Protein AF-A0A5E4NTR7-F1 (afdb_monomer_lite)

Organism: NCBI:txid506608

Structure (mmCIF, N/CA/C/O backbone):
data_AF-A0A5E4NTR7-F1
#
_entry.id   AF-A0A5E4NTR7-F1
#
loop_
_atom_site.group_PDB
_atom_site.id
_atom_site.type_symbol
_atom_site.label_atom_id
_atom_site.label_alt_id
_atom_site.label_comp_id
_atom_site.label_asym_id
_atom_site.label_entity_id
_atom_site.label_seq_id
_atom_site.pdbx_PDB_ins_code
_atom_site.Cartn_x
_atom_site.Cartn_y
_atom_site.Cartn_z
_atom_site.occupancy
_atom_site.B_iso_or_equiv
_atom_site.auth_seq_id
_atom_site.auth_comp_id
_atom_site.auth_asym_id
_atom_site.auth_atom_id
_atom_site.pdbx_PDB_model_num
ATOM 1 N N . MET A 1 1 ? -30.231 13.889 4.253 1.00 29.16 1 MET A N 1
ATOM 2 C CA . MET A 1 1 ? -29.172 12.862 4.082 1.00 29.16 1 MET A CA 1
ATOM 3 C C . MET A 1 1 ? -29.687 11.423 4.246 1.00 29.16 1 MET A C 1
ATOM 5 O O . MET A 1 1 ? -29.483 10.638 3.334 1.00 29.16 1 MET A O 1
ATOM 9 N N . ILE A 1 2 ? -30.417 11.079 5.321 1.00 26.67 2 ILE A N 1
ATOM 10 C CA . ILE A 1 2 ? -30.902 9.702 5.610 1.00 26.67 2 ILE A CA 1
ATOM 11 C C . ILE A 1 2 ? -31.859 9.134 4.533 1.00 26.67 2 ILE A C 1
ATOM 13 O O . ILE A 1 2 ? -31.740 7.975 4.154 1.00 26.67 2 ILE A O 1
ATOM 17 N N . SER A 1 3 ? -32.748 9.958 3.964 1.00 23.55 3 SER A N 1
ATOM 18 C CA . SER A 1 3 ? -33.662 9.551 2.873 1.00 23.55 3 SER A CA 1
ATOM 19 C C . SER A 1 3 ? -32.931 9.192 1.560 1.00 23.55 3 SER A C 1
ATOM 21 O O . SER A 1 3 ? -33.341 8.281 0.843 1.00 23.55 3 SER A O 1
ATOM 23 N N . CYS A 1 4 ? -31.779 9.819 1.289 1.00 27.56 4 CYS A N 1
ATOM 24 C CA . CYS A 1 4 ? -30.996 9.581 0.070 1.00 27.56 4 CYS A CA 1
ATOM 25 C C . CYS A 1 4 ? -30.127 8.306 0.159 1.00 27.56 4 CYS A C 1
ATOM 27 O O . CYS A 1 4 ? -29.825 7.687 -0.858 1.00 27.56 4 CYS A O 1
ATOM 29 N N . MET A 1 5 ? -29.770 7.866 1.375 1.00 28.59 5 MET A N 1
ATOM 30 C CA . MET A 1 5 ? -28.997 6.632 1.597 1.00 28.59 5 MET A CA 1
ATOM 31 C C . MET A 1 5 ? -29.809 5.365 1.283 1.00 28.59 5 MET A C 1
ATOM 33 O O . MET A 1 5 ? -29.244 4.382 0.812 1.00 28.59 5 MET A O 1
ATOM 37 N N . ARG A 1 6 ? -31.137 5.398 1.471 1.00 26.73 6 ARG A N 1
ATOM 38 C CA . ARG A 1 6 ? -32.024 4.243 1.239 1.00 26.73 6 ARG A CA 1
ATOM 39 C C . ARG A 1 6 ? -32.128 3.861 -0.244 1.00 26.73 6 ARG A C 1
ATOM 41 O O . ARG A 1 6 ? -32.169 2.679 -0.552 1.00 26.73 6 ARG A O 1
ATOM 48 N N . LYS A 1 7 ? -32.085 4.841 -1.158 1.00 30.53 7 LYS A N 1
ATOM 49 C CA . LYS A 1 7 ? -32.139 4.614 -2.618 1.00 30.53 7 LYS A CA 1
ATOM 50 C C . LYS A 1 7 ? -30.849 4.026 -3.214 1.00 30.53 7 LYS A C 1
ATOM 52 O O . LYS A 1 7 ? -30.896 3.455 -4.293 1.00 30.53 7 LYS A O 1
ATOM 57 N N . LYS A 1 8 ? -29.697 4.128 -2.533 1.00 35.28 8 LYS A N 1
ATOM 58 C CA . LYS A 1 8 ? -28.423 3.531 -2.996 1.00 35.28 8 LYS A CA 1
ATOM 59 C C . LYS A 1 8 ? -28.230 2.067 -2.572 1.00 35.28 8 LYS A C 1
ATOM 61 O O . LYS A 1 8 ? -27.327 1.412 -3.091 1.00 35.28 8 LYS A O 1
ATOM 66 N N . LEU A 1 9 ? -29.076 1.548 -1.676 1.00 32.25 9 LEU A N 1
ATOM 67 C CA . LEU A 1 9 ? -28.987 0.182 -1.147 1.00 32.25 9 LEU A CA 1
ATOM 68 C C . LEU A 1 9 ? -29.193 -0.884 -2.242 1.00 32.25 9 LEU A C 1
ATOM 70 O O . LEU A 1 9 ? -28.489 -1.888 -2.268 1.00 32.25 9 LEU A O 1
ATOM 74 N N . GLU A 1 10 ? -30.098 -0.627 -3.191 1.00 33.44 10 GLU A N 1
ATOM 75 C CA . GLU A 1 10 ? -30.410 -1.546 -4.298 1.00 33.44 10 GLU A CA 1
ATOM 76 C C . GLU A 1 10 ? -29.224 -1.722 -5.262 1.00 33.44 10 GLU A C 1
ATOM 78 O O . GLU A 1 10 ? -28.968 -2.827 -5.730 1.00 33.44 10 GLU A O 1
ATOM 83 N N . SER A 1 11 ? -28.418 -0.672 -5.471 1.00 34.38 11 SER A N 1
ATOM 84 C CA . SER A 1 11 ? -27.217 -0.740 -6.323 1.00 34.38 11 SER A CA 1
ATOM 85 C C . SER A 1 11 ? -26.034 -1.491 -5.692 1.00 34.38 11 SER A C 1
ATOM 87 O O . SER A 1 11 ? -25.190 -2.021 -6.410 1.00 34.38 11 SER A O 1
ATOM 89 N N . LEU A 1 12 ? -25.972 -1.566 -4.356 1.00 31.27 12 LEU A N 1
ATOM 90 C CA . LEU A 1 12 ? -24.925 -2.287 -3.619 1.00 31.27 12 LEU A CA 1
ATOM 91 C C . LEU A 1 12 ? -25.200 -3.797 -3.557 1.00 31.27 12 LEU A C 1
ATOM 93 O O . LEU A 1 12 ? -24.262 -4.590 -3.613 1.00 31.27 12 LEU A O 1
ATOM 97 N N . ASN A 1 13 ? -26.474 -4.202 -3.511 1.00 30.94 13 ASN A N 1
ATOM 98 C CA . ASN A 1 13 ? -26.863 -5.616 -3.521 1.00 30.94 13 ASN A CA 1
ATOM 99 C C . ASN A 1 13 ? -26.469 -6.332 -4.822 1.00 30.94 13 ASN A C 1
ATOM 101 O O . ASN A 1 13 ? -26.091 -7.499 -4.768 1.00 30.94 13 ASN A O 1
ATOM 105 N N . TYR A 1 14 ? -26.470 -5.629 -5.960 1.00 30.41 14 TYR A N 1
ATOM 106 C CA . TYR A 1 14 ? -26.040 -6.184 -7.251 1.00 30.41 14 TYR A CA 1
ATOM 107 C C . TYR A 1 14 ? -24.542 -6.555 -7.264 1.00 30.41 14 TYR A C 1
ATOM 109 O O . TYR A 1 14 ? -24.135 -7.511 -7.918 1.00 30.41 14 TYR A O 1
ATOM 117 N N . TYR A 1 15 ? -23.718 -5.843 -6.485 1.00 29.14 15 TYR A N 1
ATOM 118 C CA . TYR A 1 15 ? -22.275 -6.088 -6.383 1.00 29.14 15 TYR A CA 1
ATOM 119 C C . TYR A 1 15 ? -21.945 -7.344 -5.553 1.00 29.14 15 TYR A C 1
ATOM 121 O O . TYR A 1 15 ? -21.034 -8.094 -5.897 1.00 29.14 15 TYR A O 1
ATOM 129 N N . TYR A 1 16 ? -22.725 -7.624 -4.501 1.00 29.31 16 TYR A N 1
ATOM 130 C CA . TYR A 1 16 ? -22.570 -8.831 -3.675 1.00 29.31 16 TYR A CA 1
ATOM 131 C C . TYR A 1 16 ? -22.912 -10.122 -4.435 1.00 29.31 16 TYR A C 1
ATOM 133 O O . TYR A 1 16 ? -22.328 -11.173 -4.166 1.00 29.31 16 TYR A O 1
ATOM 141 N N . THR A 1 17 ? -23.833 -10.065 -5.403 1.00 29.56 17 THR A N 1
ATOM 142 C CA . THR A 1 17 ? -24.220 -11.237 -6.204 1.00 29.56 17 THR A CA 1
ATOM 143 C C . THR A 1 17 ? -23.092 -11.687 -7.138 1.00 29.56 17 THR A C 1
ATOM 145 O O . THR A 1 17 ? -22.866 -12.885 -7.283 1.00 29.56 17 THR A O 1
ATOM 148 N N . VAL A 1 18 ? -22.307 -10.751 -7.687 1.00 29.75 18 VAL A N 1
ATOM 149 C CA . VAL A 1 18 ? -21.154 -11.054 -8.558 1.00 29.75 18 VAL A CA 1
ATOM 150 C C . VAL A 1 18 ? -20.053 -11.809 -7.798 1.00 29.75 18 VAL A C 1
ATOM 152 O O . VAL A 1 18 ? -19.463 -12.743 -8.337 1.00 29.75 18 VAL A O 1
ATOM 155 N N . GLN A 1 19 ? -19.844 -11.485 -6.518 1.00 30.89 19 GLN A N 1
ATOM 156 C CA . GLN A 1 19 ? -18.824 -12.097 -5.657 1.00 30.89 19 GLN A CA 1
ATOM 157 C C . GLN A 1 19 ? -19.116 -13.572 -5.324 1.00 30.89 19 GLN A C 1
ATOM 159 O O . GLN A 1 19 ? -18.194 -14.365 -5.140 1.00 30.89 19 GLN A O 1
ATOM 164 N N . LYS A 1 20 ? -20.396 -13.969 -5.302 1.00 28.97 20 LYS A N 1
ATOM 165 C CA . LYS A 1 20 ? -20.804 -15.359 -5.048 1.00 28.97 20 LYS A CA 1
ATOM 166 C C . LYS A 1 20 ? -20.466 -16.284 -6.225 1.00 28.97 20 LYS A C 1
ATOM 168 O O . LYS A 1 20 ? -20.097 -17.432 -6.011 1.00 28.97 20 LYS A O 1
ATOM 173 N N . THR A 1 21 ? -20.513 -15.758 -7.447 1.00 29.38 21 THR A N 1
ATOM 174 C CA . THR A 1 21 ? -20.269 -16.511 -8.691 1.00 29.38 21 THR A CA 1
ATOM 175 C C . THR A 1 21 ? -18.786 -16.799 -8.961 1.00 29.38 21 THR A C 1
ATOM 177 O O . THR A 1 21 ? -18.474 -17.741 -9.683 1.00 29.38 21 THR A O 1
ATOM 180 N N . LEU A 1 22 ? -17.854 -16.028 -8.381 1.00 31.14 22 LEU A N 1
ATOM 181 C CA . LEU A 1 22 ? -16.406 -16.239 -8.565 1.00 31.14 22 LEU A CA 1
ATOM 182 C C . LEU A 1 22 ? -15.813 -17.314 -7.635 1.00 31.14 22 LEU A C 1
ATOM 184 O O . LEU A 1 22 ? -14.800 -17.918 -7.980 1.00 31.14 22 LEU A O 1
ATOM 188 N N . ASN A 1 23 ? -16.460 -17.604 -6.502 1.00 32.28 23 ASN A N 1
ATOM 189 C CA . ASN A 1 23 ? -15.937 -18.515 -5.475 1.00 32.28 23 ASN A CA 1
ATOM 190 C C . ASN A 1 23 ? -16.311 -19.998 -5.679 1.00 32.28 23 ASN A C 1
ATOM 192 O O . ASN A 1 23 ? -15.885 -20.847 -4.897 1.00 32.28 23 ASN A O 1
ATOM 196 N N . GLU A 1 24 ? -17.096 -20.350 -6.704 1.00 27.50 24 GLU A N 1
ATOM 197 C CA . GLU A 1 24 ? -17.600 -21.726 -6.876 1.00 27.50 24 GLU A CA 1
ATOM 198 C C . GLU A 1 24 ? -16.663 -22.679 -7.642 1.00 27.50 24 GLU A C 1
ATOM 200 O O . GLU A 1 24 ? -16.900 -23.888 -7.652 1.00 27.50 24 GLU A O 1
ATOM 205 N N . LYS A 1 25 ? -15.532 -22.217 -8.195 1.00 31.86 25 LYS A N 1
ATOM 206 C CA . LYS A 1 25 ? -14.515 -23.129 -8.757 1.00 31.86 25 LYS A CA 1
ATOM 207 C C . LYS A 1 25 ? -13.483 -23.537 -7.704 1.00 31.86 25 LYS A C 1
ATOM 209 O O . LYS A 1 25 ? -12.358 -23.048 -7.680 1.00 31.86 25 LYS A O 1
ATOM 214 N N . LYS A 1 26 ? -13.880 -24.489 -6.853 1.00 37.69 26 LYS A N 1
ATOM 215 C CA . LYS A 1 26 ? -12.980 -25.262 -5.981 1.00 37.69 26 LYS A CA 1
ATOM 216 C C . LYS A 1 26 ? -11.897 -25.959 -6.812 1.00 37.69 26 LYS A C 1
ATOM 218 O O . LYS A 1 26 ? -12.192 -26.893 -7.551 1.00 37.69 26 LYS A O 1
ATOM 223 N N . LEU A 1 27 ? -10.642 -25.576 -6.602 1.00 29.78 27 LEU A N 1
ATOM 224 C CA . LEU A 1 27 ? -9.484 -26.425 -6.865 1.00 29.78 27 LEU A CA 1
ATOM 225 C C . LEU A 1 27 ? -8.931 -26.855 -5.508 1.00 29.78 27 LEU A C 1
ATOM 227 O O . LEU A 1 27 ? -8.266 -26.091 -4.815 1.00 29.78 27 LEU A O 1
ATOM 231 N N . GLN A 1 28 ? -9.268 -28.081 -5.107 1.00 34.88 28 GLN A N 1
ATOM 232 C CA . GLN A 1 28 ? -8.590 -28.756 -4.008 1.00 34.88 28 GLN A CA 1
ATOM 233 C C . GLN A 1 28 ? -7.122 -28.938 -4.397 1.00 34.88 28 GLN A C 1
ATOM 235 O O . GLN A 1 28 ? -6.805 -29.722 -5.290 1.00 34.88 28 GLN A O 1
ATOM 240 N N . LYS A 1 29 ? -6.222 -28.239 -3.708 1.00 33.50 29 LYS A N 1
ATOM 241 C CA . LYS A 1 29 ? -4.828 -28.655 -3.588 1.00 33.50 29 LYS A CA 1
ATOM 242 C C . LYS A 1 29 ? -4.466 -28.746 -2.114 1.00 33.50 29 LYS A C 1
ATOM 244 O O . LYS A 1 29 ? -4.717 -27.833 -1.334 1.00 33.50 29 LYS A O 1
ATOM 249 N N . VAL A 1 30 ? -3.934 -29.910 -1.768 1.00 35.97 30 VAL A N 1
ATOM 250 C CA . VAL A 1 30 ? -3.385 -30.255 -0.460 1.00 35.97 30 VAL A CA 1
ATOM 251 C C . VAL A 1 30 ? -2.049 -29.533 -0.322 1.00 35.97 30 VAL A C 1
ATOM 253 O O . VAL A 1 30 ? -1.204 -29.641 -1.208 1.00 35.97 30 VAL A O 1
ATOM 256 N N . ASP A 1 31 ? -1.882 -28.783 0.762 1.00 39.19 31 ASP A N 1
ATOM 257 C CA . ASP A 1 31 ? -0.703 -27.961 1.020 1.00 39.19 31 ASP A CA 1
ATOM 258 C C . ASP A 1 31 ? -0.020 -28.419 2.318 1.00 39.19 31 ASP A C 1
ATOM 260 O O . ASP A 1 31 ? -0.591 -28.350 3.410 1.00 39.19 31 ASP A O 1
ATOM 264 N N . ASN A 1 32 ? 1.201 -28.935 2.168 1.00 34.00 32 ASN A N 1
ATOM 265 C CA . ASN A 1 32 ? 1.984 -29.607 3.204 1.00 34.00 32 ASN A CA 1
ATOM 266 C C . ASN A 1 32 ? 2.727 -28.647 4.155 1.00 34.00 32 ASN A C 1
ATOM 268 O O . ASN A 1 32 ? 3.406 -29.123 5.065 1.00 34.00 32 ASN A O 1
ATOM 272 N N . ARG A 1 33 ? 2.607 -27.319 4.005 1.00 41.84 33 ARG A N 1
ATOM 273 C CA . ARG A 1 33 ? 3.248 -26.358 4.928 1.00 41.84 33 ARG A CA 1
ATOM 274 C C . ARG A 1 33 ? 2.461 -26.081 6.218 1.00 41.84 33 ARG A C 1
ATOM 276 O O . ARG A 1 33 ? 3.035 -25.564 7.171 1.00 41.84 33 ARG A O 1
ATOM 283 N N . ASN A 1 34 ? 1.190 -26.488 6.305 1.00 47.16 34 ASN A N 1
ATOM 284 C CA . ASN A 1 34 ? 0.251 -25.910 7.278 1.00 47.16 34 ASN A CA 1
ATOM 285 C C . ASN A 1 34 ? 0.034 -26.628 8.620 1.00 47.16 34 ASN A C 1
ATOM 287 O O . ASN A 1 34 ? -0.540 -26.015 9.510 1.00 47.16 34 ASN A O 1
ATOM 291 N N . ASN A 1 35 ? 0.468 -27.875 8.826 1.00 44.41 35 ASN A N 1
ATOM 292 C CA . ASN A 1 35 ? 0.135 -28.574 10.083 1.00 44.41 35 ASN A CA 1
ATOM 293 C C . ASN A 1 35 ? 1.186 -28.443 11.196 1.00 44.41 35 ASN A C 1
ATOM 295 O O . ASN A 1 35 ? 0.827 -28.544 12.365 1.00 44.41 35 ASN A O 1
ATOM 299 N N . LYS A 1 36 ? 2.466 -28.197 10.880 1.00 45.44 36 LYS A N 1
ATOM 300 C CA . LYS A 1 36 ? 3.529 -28.175 11.904 1.00 45.44 36 LYS A CA 1
ATOM 301 C C . LYS A 1 36 ? 3.574 -26.881 12.725 1.00 45.44 36 LYS A C 1
ATOM 303 O O . LYS A 1 36 ? 3.694 -26.969 13.941 1.00 45.44 36 LYS A O 1
ATOM 308 N N . ASN A 1 37 ? 3.441 -25.708 12.099 1.00 52.44 37 ASN A N 1
ATOM 309 C CA . ASN A 1 37 ? 3.510 -24.426 12.820 1.00 52.44 37 ASN A CA 1
ATOM 310 C C . ASN A 1 37 ? 2.264 -24.168 13.678 1.00 52.44 37 ASN A C 1
ATOM 312 O O . ASN A 1 37 ? 2.396 -23.718 14.812 1.00 52.44 37 ASN A O 1
ATOM 316 N N . ILE A 1 38 ? 1.073 -24.527 13.184 1.00 54.19 38 ILE A N 1
ATOM 317 C CA . ILE A 1 38 ? -0.183 -24.395 13.938 1.00 54.19 38 ILE A CA 1
ATOM 318 C C . ILE A 1 38 ? -0.152 -25.294 15.183 1.00 54.19 38 ILE A C 1
ATOM 320 O O . ILE A 1 38 ? -0.346 -24.794 16.285 1.00 54.19 38 ILE A O 1
ATOM 324 N N . GLN A 1 39 ? 0.209 -26.579 15.047 1.00 51.16 39 GLN A N 1
ATOM 325 C CA . GLN A 1 39 ? 0.348 -27.476 16.204 1.00 51.16 39 GLN A CA 1
ATOM 326 C C . GLN A 1 39 ? 1.444 -27.036 17.183 1.00 51.16 39 GLN A C 1
ATOM 328 O O . GLN A 1 39 ? 1.318 -27.268 18.381 1.00 51.16 39 GLN A O 1
ATOM 333 N N . PHE A 1 40 ? 2.531 -26.428 16.706 1.00 52.56 40 PHE A N 1
ATOM 334 C CA . PHE A 1 40 ? 3.592 -25.925 17.579 1.00 52.56 40 PHE A CA 1
ATOM 335 C C . PHE A 1 40 ? 3.120 -24.721 18.413 1.00 52.56 40 PHE A C 1
ATOM 337 O O . PHE A 1 40 ? 3.341 -24.693 19.620 1.00 52.56 40 PHE A O 1
ATOM 344 N N . LEU A 1 41 ? 2.405 -23.776 17.796 1.00 57.41 41 LEU A N 1
ATOM 345 C CA . LEU A 1 41 ? 1.878 -22.576 18.460 1.00 57.41 41 LEU A CA 1
ATOM 346 C C . LEU A 1 41 ? 0.683 -22.881 19.383 1.00 57.41 41 LEU A C 1
ATOM 348 O O . LEU A 1 41 ? 0.558 -22.257 20.433 1.00 57.41 41 LEU A O 1
ATOM 352 N N . GLU A 1 42 ? -0.163 -23.860 19.043 1.00 56.75 42 GLU A N 1
ATOM 353 C CA . GLU A 1 42 ? -1.266 -24.330 19.906 1.00 56.75 42 GLU A CA 1
ATOM 354 C C . GLU A 1 42 ? -0.777 -25.036 21.180 1.00 56.75 42 GLU A C 1
ATOM 356 O O . GLU A 1 42 ? -1.474 -25.043 22.192 1.00 56.75 42 GLU A O 1
ATOM 361 N N . ASN A 1 43 ? 0.430 -25.606 21.152 1.00 52.22 43 ASN A N 1
ATOM 362 C CA . ASN A 1 43 ? 1.032 -26.303 22.291 1.00 52.22 43 ASN A CA 1
ATOM 363 C C . ASN A 1 43 ? 1.834 -25.375 23.229 1.00 52.22 43 ASN A C 1
ATOM 365 O O . ASN A 1 43 ? 2.368 -25.834 24.242 1.00 52.22 43 ASN A O 1
ATOM 369 N N . GLU A 1 44 ? 1.931 -24.078 22.924 1.00 61.41 44 GLU A N 1
ATOM 370 C CA . GLU A 1 44 ? 2.732 -23.110 23.679 1.00 61.41 44 GLU A CA 1
ATOM 371 C C . GLU A 1 44 ? 1.923 -22.420 24.791 1.00 61.41 44 GLU A C 1
ATOM 373 O O . GLU A 1 44 ? 0.870 -21.811 24.581 1.00 61.41 44 GLU A O 1
ATOM 378 N N . LYS A 1 45 ? 2.478 -22.436 26.007 1.00 67.19 45 LYS A N 1
ATOM 379 C CA . LYS A 1 45 ? 1.894 -21.817 27.209 1.00 67.19 45 LYS A CA 1
ATOM 380 C C . LYS A 1 45 ? 1.698 -20.297 27.077 1.00 67.19 45 LYS A C 1
ATOM 382 O O . LYS A 1 45 ? 0.853 -19.722 27.760 1.00 67.19 45 LYS A O 1
ATOM 387 N N . VAL A 1 46 ? 2.447 -19.644 26.187 1.00 71.81 46 VAL A N 1
ATOM 388 C CA . VAL A 1 46 ? 2.473 -18.180 26.063 1.00 71.81 46 VAL A CA 1
ATOM 389 C C . VAL A 1 46 ? 1.131 -17.605 25.603 1.00 71.81 46 VAL A C 1
ATOM 391 O O . VAL A 1 46 ? 0.631 -16.675 26.237 1.00 71.81 46 VAL A O 1
ATOM 394 N N . PHE A 1 47 ? 0.488 -18.162 24.570 1.00 77.88 47 PHE A N 1
ATOM 395 C CA . PHE A 1 47 ? -0.818 -17.648 24.124 1.00 77.88 47 PHE A CA 1
ATOM 396 C C . PHE A 1 47 ? -1.928 -17.938 25.129 1.00 77.88 47 PHE A C 1
ATOM 398 O O . PHE A 1 47 ? -2.797 -17.088 25.338 1.00 77.88 47 PHE A O 1
ATOM 405 N N . LEU A 1 48 ? -1.863 -19.089 25.805 1.00 84.75 48 LEU A N 1
ATOM 406 C CA . LEU A 1 48 ? -2.769 -19.417 26.900 1.00 84.75 48 LEU A CA 1
ATOM 407 C C . LEU A 1 48 ? -2.684 -18.362 28.012 1.00 84.75 48 LEU A C 1
ATOM 409 O O . LEU A 1 48 ? -3.713 -17.811 28.403 1.00 84.75 48 LEU A O 1
ATOM 413 N N . ASP A 1 49 ? -1.476 -18.026 28.469 1.00 83.44 49 ASP A N 1
ATOM 414 C CA . ASP A 1 49 ? -1.258 -17.035 29.526 1.00 83.44 49 ASP A CA 1
ATOM 415 C C . ASP A 1 49 ? -1.727 -15.633 29.096 1.00 83.44 49 ASP A C 1
ATOM 417 O O . ASP A 1 49 ? -2.393 -14.932 29.867 1.00 83.44 49 ASP A O 1
ATOM 421 N N . VAL A 1 50 ? -1.437 -15.218 27.857 1.00 86.06 50 VAL A N 1
ATOM 422 C CA . VAL A 1 50 ? -1.892 -13.930 27.299 1.00 86.06 50 VAL A CA 1
ATOM 423 C C . VAL A 1 50 ? -3.423 -13.865 27.251 1.00 86.06 50 VAL A C 1
ATOM 425 O O . VAL A 1 50 ? -4.023 -12.907 27.753 1.00 86.06 50 VAL A O 1
ATOM 428 N N . ASN A 1 51 ? -4.068 -14.899 26.709 1.00 88.88 51 ASN A N 1
ATOM 429 C CA . ASN A 1 51 ? -5.520 -14.962 26.555 1.00 88.88 51 ASN A CA 1
ATOM 430 C C . ASN A 1 51 ? -6.240 -15.080 27.907 1.00 88.88 51 ASN A C 1
ATOM 432 O O . ASN A 1 51 ? -7.248 -14.401 28.122 1.00 88.88 51 ASN A O 1
ATOM 436 N N . MET A 1 52 ? -5.718 -15.880 28.845 1.00 87.38 52 MET A N 1
ATOM 437 C CA . MET A 1 52 ? -6.269 -16.027 30.200 1.00 87.38 52 MET A CA 1
ATOM 438 C C . MET A 1 52 ? -6.225 -14.710 30.964 1.00 87.38 52 MET A C 1
ATOM 440 O O . MET A 1 52 ? -7.259 -14.234 31.440 1.00 87.38 52 MET A O 1
ATOM 444 N N . ASN A 1 53 ? -5.048 -14.080 31.024 1.00 87.50 53 ASN A N 1
ATOM 445 C CA . ASN A 1 53 ? -4.872 -12.813 31.727 1.00 87.50 53 ASN A CA 1
ATOM 446 C C . ASN A 1 53 ? -5.791 -11.725 31.166 1.00 87.50 53 ASN A C 1
ATOM 448 O O . ASN A 1 53 ? -6.374 -10.942 31.923 1.00 87.50 53 ASN A O 1
ATOM 452 N N . TYR A 1 54 ? -5.942 -11.674 29.842 1.00 91.88 54 TYR A N 1
ATOM 453 C CA . TYR A 1 54 ? -6.826 -10.716 29.201 1.00 91.88 54 TYR A CA 1
ATOM 454 C C . TYR A 1 54 ? -8.302 -11.002 29.498 1.00 91.88 54 TYR A C 1
ATOM 456 O O . TYR A 1 54 ? -9.001 -10.117 30.004 1.00 91.88 54 TYR A O 1
ATOM 464 N N . ARG A 1 55 ? -8.771 -12.240 29.280 1.00 90.19 55 ARG A N 1
ATOM 465 C CA . ARG A 1 55 ? -10.158 -12.651 29.555 1.00 90.19 55 ARG A CA 1
ATOM 466 C C . ARG A 1 55 ? -10.555 -12.356 30.999 1.00 90.19 55 ARG A C 1
ATOM 468 O O . ARG A 1 55 ? -11.628 -11.803 31.238 1.00 90.19 55 ARG A O 1
ATOM 475 N N . ASP A 1 56 ? -9.697 -12.677 31.960 1.00 88.19 56 ASP A N 1
ATOM 476 C CA . ASP A 1 56 ? -9.995 -12.500 33.381 1.00 88.19 56 ASP A CA 1
ATOM 477 C C . ASP A 1 56 ? -10.109 -11.021 33.766 1.00 88.19 56 ASP A C 1
ATOM 479 O O . ASP A 1 56 ? -11.016 -10.637 34.513 1.00 88.19 56 ASP A O 1
ATOM 483 N N . ARG A 1 57 ? -9.246 -10.159 33.209 1.00 89.56 57 ARG A N 1
ATOM 484 C CA . ARG A 1 57 ? -9.372 -8.698 33.360 1.00 89.56 57 ARG A CA 1
ATOM 485 C C . ARG A 1 57 ? -10.682 -8.198 32.761 1.00 89.56 57 ARG A C 1
ATOM 487 O O . ARG A 1 57 ? -11.368 -7.390 33.391 1.00 89.56 57 ARG A O 1
ATOM 494 N N . LEU A 1 58 ? -11.058 -8.698 31.583 1.00 89.56 58 LEU A N 1
ATOM 495 C CA . LEU A 1 58 ? -12.296 -8.304 30.922 1.00 89.56 58 LEU A CA 1
ATOM 496 C C . LEU A 1 58 ? -13.547 -8.728 31.702 1.00 89.56 58 LEU A C 1
ATOM 498 O O . LEU A 1 58 ? -14.447 -7.906 31.872 1.00 89.56 58 LEU A O 1
ATOM 502 N N . LYS A 1 59 ? -13.594 -9.957 32.229 1.00 88.12 59 LYS A N 1
ATOM 503 C CA . LYS A 1 59 ? -14.704 -10.428 33.075 1.00 88.12 59 LYS A CA 1
ATOM 504 C C . LYS A 1 59 ? -14.841 -9.577 34.337 1.00 88.12 59 LYS A C 1
ATOM 506 O O . LYS A 1 59 ? -15.938 -9.143 34.674 1.00 88.12 59 LYS A O 1
ATOM 511 N N . LYS A 1 60 ? -13.720 -9.277 35.004 1.00 87.06 60 LYS A N 1
ATOM 512 C CA . LYS A 1 60 ? -13.712 -8.512 36.262 1.00 87.06 60 LYS A CA 1
ATOM 513 C C . LYS A 1 60 ? -14.076 -7.038 36.077 1.00 87.06 60 LYS A C 1
ATOM 515 O O . LYS A 1 60 ? -14.790 -6.482 36.905 1.00 87.06 60 LYS A O 1
ATOM 520 N N . LYS A 1 61 ? -13.564 -6.385 35.027 1.00 87.38 61 LYS A N 1
ATOM 521 C CA . LYS A 1 61 ? -13.602 -4.915 34.909 1.00 87.38 61 LYS A CA 1
ATOM 522 C C . LYS A 1 61 ? -14.380 -4.377 33.710 1.00 87.38 61 LYS A C 1
ATOM 524 O O . LYS A 1 61 ? -14.788 -3.216 33.741 1.00 87.38 61 LYS A O 1
ATOM 529 N N . CYS A 1 62 ? -14.596 -5.191 32.679 1.00 88.69 62 CYS A N 1
ATOM 530 C CA . CYS A 1 62 ? -15.107 -4.743 31.379 1.00 88.69 62 CYS A CA 1
ATOM 531 C C . CYS A 1 62 ? -16.370 -5.465 30.907 1.00 88.69 62 CYS A C 1
ATOM 533 O O . CYS A 1 62 ? -16.796 -5.244 29.776 1.00 88.69 62 CYS A O 1
ATOM 535 N N . GLY A 1 63 ? -16.976 -6.278 31.779 1.00 82.00 63 GLY A N 1
ATOM 536 C CA . GLY A 1 63 ? -18.298 -6.865 31.570 1.00 82.00 63 GLY A CA 1
ATOM 537 C C . GLY A 1 63 ? -18.368 -7.917 30.473 1.00 82.00 63 GLY A C 1
ATOM 538 O O . GLY A 1 63 ? -19.448 -8.108 29.928 1.00 82.00 63 GLY A O 1
ATOM 539 N N . LEU A 1 64 ? -17.248 -8.574 30.151 1.00 84.31 64 LEU A N 1
ATOM 540 C CA . LEU A 1 64 ? -17.241 -9.671 29.186 1.00 84.31 64 LEU A CA 1
ATOM 541 C C . LEU A 1 64 ? -18.174 -10.789 29.662 1.00 84.31 64 LEU A C 1
ATOM 543 O O . LEU A 1 64 ? -17.973 -11.361 30.737 1.00 84.31 64 LEU A O 1
ATOM 547 N N . SER A 1 65 ? -19.180 -11.093 28.850 1.00 77.06 65 SER A N 1
ATOM 548 C CA . SER A 1 65 ? -20.114 -12.185 29.092 1.00 77.06 65 SER A CA 1
ATOM 549 C C . SER A 1 65 ? -19.536 -13.520 28.618 1.00 77.06 65 SER A C 1
ATOM 551 O O . SER A 1 65 ? -18.687 -13.578 27.729 1.00 77.06 65 SER A O 1
ATOM 553 N N . ASN A 1 66 ? -20.020 -14.623 29.191 1.00 67.69 66 ASN A N 1
ATOM 554 C CA . ASN A 1 66 ? -19.566 -15.963 28.803 1.00 67.69 66 ASN A CA 1
ATOM 555 C C . ASN A 1 66 ? -19.965 -16.351 27.363 1.00 67.69 66 ASN A C 1
ATOM 557 O O . ASN A 1 66 ? -19.419 -17.309 26.842 1.00 67.69 66 ASN A O 1
ATOM 561 N N . TYR A 1 67 ? -20.883 -15.622 26.716 1.00 68.50 67 TYR A N 1
ATOM 562 C CA . TYR A 1 67 ? -21.359 -15.921 25.356 1.00 68.50 67 TYR A CA 1
ATOM 563 C C . TYR A 1 67 ? -20.567 -15.204 24.252 1.00 68.50 67 TYR A C 1
ATOM 565 O O . TYR A 1 67 ? -20.788 -15.460 23.069 1.00 68.50 67 TYR A O 1
ATOM 573 N N . GLU A 1 68 ? -19.682 -14.271 24.617 1.00 72.94 68 GLU A N 1
ATOM 574 C CA . GLU A 1 68 ? -18.929 -13.449 23.660 1.00 72.94 68 GLU A CA 1
ATOM 575 C C . GLU A 1 68 ? -17.641 -14.115 23.157 1.00 72.94 68 GLU A C 1
ATOM 577 O O . GLU A 1 68 ? -17.104 -13.679 22.143 1.00 72.94 68 GLU A O 1
ATOM 582 N N . ILE A 1 69 ? -17.175 -15.179 23.819 1.00 78.25 69 ILE A N 1
ATOM 583 C CA . ILE A 1 69 ? -16.060 -16.028 23.374 1.00 78.25 69 ILE A CA 1
ATOM 584 C C . ILE A 1 69 ? -16.615 -17.437 23.195 1.00 78.25 69 ILE A C 1
ATOM 586 O O . ILE A 1 69 ? -17.224 -17.966 24.122 1.00 78.25 69 ILE A O 1
ATOM 590 N N . ARG A 1 70 ? -16.447 -18.036 22.011 1.00 69.56 70 ARG A N 1
ATOM 591 C CA . ARG A 1 70 ? -17.106 -19.311 21.677 1.00 69.56 70 ARG A CA 1
ATOM 592 C C . ARG A 1 70 ? -16.344 -20.542 22.149 1.00 69.56 70 ARG A C 1
ATOM 594 O O . ARG A 1 70 ? -16.948 -21.604 22.256 1.00 69.56 70 ARG A O 1
ATOM 601 N N . THR A 1 71 ? -15.043 -20.417 22.396 1.00 72.12 71 THR A N 1
ATOM 602 C CA . THR A 1 71 ? -14.193 -21.517 22.863 1.00 72.12 71 THR A CA 1
ATOM 603 C C . THR A 1 71 ? -13.802 -21.336 24.327 1.00 72.12 71 THR A C 1
ATOM 605 O O . THR A 1 71 ? -13.334 -20.273 24.741 1.00 72.12 71 THR A O 1
ATOM 608 N N . ASP A 1 72 ? -13.971 -22.401 25.110 1.00 72.88 72 ASP A N 1
ATOM 609 C CA . ASP A 1 72 ? -13.521 -22.455 26.504 1.00 72.88 72 ASP A CA 1
ATOM 610 C C . ASP A 1 72 ? -12.010 -22.697 26.615 1.00 72.88 72 ASP A C 1
ATOM 612 O O . ASP A 1 72 ? -11.382 -22.289 27.599 1.00 72.88 72 ASP A O 1
ATOM 616 N N . ASP A 1 73 ? -11.422 -23.317 25.589 1.00 79.94 73 ASP A N 1
ATOM 617 C CA . ASP A 1 73 ? -9.991 -23.573 25.504 1.00 79.94 73 ASP A CA 1
ATOM 618 C C . ASP A 1 73 ? -9.267 -22.354 24.927 1.00 79.94 73 ASP A C 1
ATOM 620 O O . ASP A 1 73 ? -9.336 -22.073 23.728 1.00 79.94 73 ASP A O 1
ATOM 624 N N . LEU A 1 74 ? -8.590 -21.623 25.814 1.00 82.81 74 LEU A N 1
ATOM 625 C CA . LEU A 1 74 ? -7.875 -20.385 25.511 1.00 82.81 74 LEU A CA 1
ATOM 626 C C . LEU A 1 74 ? -6.486 -20.586 24.896 1.00 82.81 74 LEU A C 1
ATOM 628 O O . LEU A 1 74 ? -5.865 -19.596 24.503 1.00 82.81 74 LEU A O 1
ATOM 632 N N . SER A 1 75 ? -5.999 -21.826 24.823 1.00 76.38 75 SER A N 1
ATOM 633 C CA . SER A 1 75 ? -4.742 -22.146 24.134 1.00 76.38 75 SER A CA 1
ATOM 634 C C . SER A 1 75 ? -4.901 -22.151 22.609 1.00 76.38 75 SER A C 1
ATOM 636 O O . SER A 1 75 ? -3.929 -21.988 21.878 1.00 76.38 75 SER A O 1
ATOM 638 N N . LYS A 1 76 ? -6.141 -22.280 22.120 1.00 77.88 76 LYS A N 1
ATOM 639 C CA . LYS A 1 76 ? -6.445 -22.418 20.694 1.00 77.88 76 LYS A CA 1
ATOM 640 C C . LYS A 1 76 ? -6.432 -21.093 19.942 1.00 77.88 76 LYS A C 1
ATOM 642 O O . LYS A 1 76 ? -6.862 -20.056 20.454 1.00 77.88 76 LYS A O 1
ATOM 647 N N . PHE A 1 77 ? -6.086 -21.167 18.657 1.00 78.81 77 PHE A N 1
ATOM 648 C CA . PHE A 1 77 ? -6.187 -20.044 17.719 1.00 78.81 77 PHE A CA 1
ATOM 649 C C . PHE A 1 77 ? -7.596 -19.449 17.636 1.00 78.81 77 PHE A C 1
ATOM 651 O O . PHE A 1 77 ? -7.732 -18.229 17.563 1.00 78.81 77 PHE A O 1
ATOM 658 N N . ASP A 1 78 ? -8.640 -20.281 17.708 1.00 79.94 78 ASP A N 1
ATOM 659 C CA . ASP A 1 78 ? -10.034 -19.817 17.732 1.00 79.94 78 ASP A CA 1
ATOM 660 C C . ASP A 1 78 ? -10.283 -18.816 18.875 1.00 79.94 78 ASP A C 1
ATOM 662 O O . ASP A 1 78 ? -10.962 -17.807 18.686 1.00 79.94 78 ASP A O 1
ATOM 666 N N . ALA A 1 79 ? -9.692 -19.055 20.052 1.00 84.12 79 ALA A N 1
ATOM 667 C CA . ALA A 1 79 ? -9.855 -18.189 21.219 1.00 84.12 79 ALA A CA 1
ATOM 668 C C . ALA A 1 79 ? -9.171 -16.845 21.011 1.00 84.12 79 ALA A C 1
ATOM 670 O O . ALA A 1 79 ? -9.729 -15.795 21.328 1.00 84.12 79 ALA A O 1
ATOM 671 N N . MET A 1 80 ? -7.957 -16.894 20.465 1.00 86.38 80 MET A N 1
ATOM 672 C CA . MET A 1 80 ? -7.172 -15.718 20.125 1.00 86.38 80 MET A CA 1
ATOM 673 C C . MET A 1 80 ? -7.900 -14.863 19.084 1.00 86.38 80 MET A C 1
ATOM 675 O O . MET A 1 80 ? -7.989 -13.646 19.241 1.00 86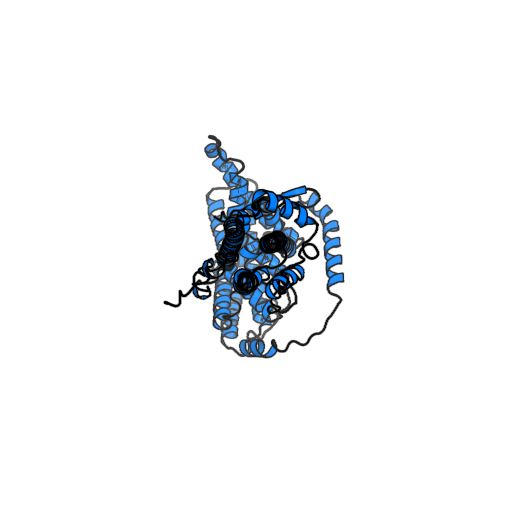.38 80 MET A O 1
ATOM 679 N N . HIS A 1 81 ? -8.464 -15.491 18.050 1.00 86.00 81 HIS A N 1
ATOM 680 C CA . HIS A 1 81 ? -9.255 -14.804 17.039 1.00 86.00 81 HIS A CA 1
ATOM 681 C C . HIS A 1 81 ? -10.505 -14.163 17.645 1.00 86.00 81 HIS A C 1
ATOM 683 O O . HIS A 1 81 ? -10.709 -12.965 17.468 1.00 86.00 81 HIS A O 1
ATOM 689 N N . ASP A 1 82 ? -11.313 -14.908 18.405 1.00 87.00 82 ASP A N 1
ATOM 690 C CA . ASP A 1 82 ? -12.523 -14.380 19.049 1.00 87.00 82 ASP A CA 1
ATOM 691 C C . ASP A 1 82 ? -12.214 -13.190 19.970 1.00 87.00 82 ASP A C 1
ATOM 693 O O . ASP A 1 82 ? -12.889 -12.156 19.908 1.00 87.00 82 ASP A O 1
ATOM 697 N N . LEU A 1 83 ? -11.161 -13.303 20.787 1.00 90.19 83 LEU A N 1
ATOM 698 C CA . LEU A 1 83 ? -10.686 -12.219 21.645 1.00 90.19 83 LEU A CA 1
ATOM 699 C C . LEU A 1 83 ? -10.261 -11.007 20.821 1.00 90.19 83 LEU A C 1
ATOM 701 O O . LEU A 1 83 ? -10.691 -9.897 21.126 1.00 90.19 83 LEU A O 1
ATOM 705 N N . PHE A 1 84 ? -9.486 -11.207 19.756 1.00 91.06 84 PHE A N 1
ATOM 706 C CA . PHE A 1 84 ? -9.077 -10.141 18.849 1.00 91.06 84 PHE A CA 1
ATOM 707 C C . PHE A 1 84 ? -10.280 -9.446 18.193 1.00 91.06 84 PHE A C 1
ATOM 709 O O . PHE A 1 84 ? -10.394 -8.220 18.269 1.00 91.06 84 PHE A O 1
ATOM 716 N N . VAL A 1 85 ? -11.228 -10.199 17.625 1.00 89.25 85 VAL A N 1
ATOM 717 C CA . VAL A 1 85 ? -12.462 -9.657 17.026 1.00 89.25 85 VAL A CA 1
ATOM 718 C C . VAL A 1 85 ? -13.248 -8.846 18.052 1.00 89.25 85 VAL A C 1
ATOM 720 O O . VAL A 1 85 ? -13.707 -7.735 17.762 1.00 89.25 85 VAL A O 1
ATOM 723 N N . TYR A 1 86 ? -13.397 -9.377 19.267 1.00 90.00 86 TYR A N 1
ATOM 724 C CA . TYR A 1 86 ? -14.037 -8.673 20.370 1.00 90.00 86 TYR A CA 1
ATOM 725 C C . TYR A 1 86 ? -13.311 -7.353 20.662 1.00 90.00 86 TYR A C 1
ATOM 727 O O . TYR A 1 86 ? -13.944 -6.294 20.653 1.00 90.00 86 TYR A O 1
ATOM 735 N N . THR A 1 87 ? -11.987 -7.376 20.835 1.00 92.50 87 THR A N 1
ATOM 736 C CA . THR A 1 87 ? -11.166 -6.185 21.091 1.00 92.50 87 THR A CA 1
ATOM 737 C C . THR A 1 87 ? -11.364 -5.112 20.021 1.00 92.50 87 THR A C 1
ATOM 739 O O . THR A 1 87 ? -11.652 -3.959 20.359 1.00 92.50 87 THR A O 1
ATOM 742 N N . ILE A 1 88 ? -11.270 -5.476 18.737 1.00 92.38 88 ILE A N 1
ATOM 743 C CA . ILE A 1 88 ? -11.432 -4.545 17.611 1.00 92.38 88 ILE A CA 1
ATOM 744 C C . ILE A 1 88 ? -12.832 -3.927 17.604 1.00 92.38 88 ILE A C 1
ATOM 746 O O . ILE A 1 88 ? -12.972 -2.706 17.499 1.00 92.38 88 ILE A O 1
ATOM 750 N N . ASN A 1 89 ? -13.873 -4.736 17.808 1.00 89.81 89 ASN A N 1
ATOM 751 C CA . ASN A 1 89 ? -15.250 -4.251 17.866 1.00 89.81 89 ASN A CA 1
ATOM 752 C C . ASN A 1 89 ? -15.484 -3.285 19.035 1.00 89.81 89 ASN A C 1
ATOM 754 O O . ASN A 1 89 ? -16.180 -2.276 18.881 1.00 89.81 89 ASN A O 1
ATOM 758 N N . ARG A 1 90 ? -14.916 -3.564 20.214 1.00 90.88 90 ARG A N 1
ATOM 759 C CA . ARG A 1 90 ? -15.040 -2.686 21.388 1.00 90.88 90 ARG A CA 1
ATOM 760 C C . ARG A 1 90 ? -14.298 -1.371 21.191 1.00 90.88 90 ARG A C 1
ATOM 762 O O . ARG A 1 90 ? -14.849 -0.320 21.521 1.00 90.88 90 ARG A O 1
ATOM 769 N N . LEU A 1 91 ? -13.109 -1.409 20.593 1.00 91.56 91 LEU A N 1
ATOM 770 C CA . LEU A 1 91 ? -12.369 -0.211 20.202 1.00 91.56 91 LEU A CA 1
ATOM 771 C C . LEU A 1 91 ? -13.156 0.616 19.177 1.00 91.56 91 LEU A C 1
ATOM 773 O O . LEU A 1 91 ? -13.379 1.803 19.401 1.00 91.56 91 LEU A O 1
ATOM 777 N N . GLN A 1 92 ? -13.690 -0.003 18.119 1.00 90.81 92 GLN A N 1
ATOM 778 C CA . GLN A 1 92 ? -14.514 0.693 17.124 1.00 90.81 92 GLN A CA 1
ATOM 779 C C . GLN A 1 92 ? -15.726 1.376 17.772 1.00 90.81 92 GLN A C 1
ATOM 781 O O . GLN A 1 92 ? -16.052 2.517 17.437 1.00 90.81 92 GLN A O 1
ATOM 786 N N . GLN A 1 93 ? -16.399 0.696 18.705 1.00 90.19 93 GLN A N 1
ATOM 787 C CA . GLN A 1 93 ? -17.534 1.253 19.444 1.00 90.19 93 GLN A CA 1
ATOM 788 C C . GLN A 1 93 ? -17.118 2.420 20.343 1.00 90.19 93 GLN A C 1
ATOM 790 O O . GLN A 1 93 ? -17.820 3.428 20.376 1.00 90.19 93 GLN A O 1
ATOM 795 N N . PHE A 1 94 ? -15.985 2.315 21.039 1.00 90.31 94 PHE A N 1
ATOM 796 C CA . PHE A 1 94 ? -15.432 3.404 21.844 1.00 90.31 94 PHE A CA 1
ATOM 797 C C . PHE A 1 94 ? -15.144 4.647 20.995 1.00 90.31 94 PHE A C 1
ATOM 799 O O . PHE A 1 94 ? -15.596 5.748 21.324 1.00 90.31 94 PHE A O 1
ATOM 806 N N . PHE A 1 95 ? -14.452 4.469 19.870 1.00 88.38 95 PHE A N 1
ATOM 807 C CA . PHE A 1 95 ? -14.132 5.558 18.953 1.00 88.38 95 PHE A CA 1
ATOM 808 C C . PHE A 1 95 ? -15.392 6.173 18.348 1.00 88.38 95 PHE A C 1
ATOM 810 O O . PHE A 1 95 ? -15.551 7.390 18.374 1.00 88.38 95 PHE A O 1
ATOM 817 N N . SER A 1 96 ? -16.347 5.340 17.921 1.00 89.12 96 SER A N 1
ATOM 818 C CA . SER A 1 96 ? -17.645 5.799 17.413 1.00 89.12 96 SER A CA 1
ATOM 819 C C . SER A 1 96 ? -18.416 6.596 18.455 1.00 89.12 96 SER A C 1
ATOM 821 O O . SER A 1 96 ? -18.911 7.677 18.155 1.00 89.12 96 SER A O 1
ATOM 823 N N . ASN A 1 97 ? -18.501 6.099 19.691 1.00 88.50 97 ASN A N 1
ATOM 824 C CA . ASN A 1 97 ? -19.139 6.827 20.779 1.00 88.50 97 ASN A CA 1
ATOM 825 C C . ASN A 1 97 ? -18.479 8.183 20.972 1.00 88.50 97 ASN A C 1
ATOM 827 O O . ASN A 1 97 ? -19.186 9.175 21.087 1.00 88.50 97 ASN A O 1
ATOM 831 N N . THR A 1 98 ? -17.151 8.238 20.974 1.00 85.38 98 THR A N 1
ATOM 832 C CA . THR A 1 98 ? -16.460 9.490 21.263 1.00 85.38 98 THR A CA 1
ATOM 833 C C . THR A 1 98 ? -16.625 10.506 20.134 1.00 85.38 98 THR A C 1
ATOM 835 O O . THR A 1 98 ? -17.042 11.629 20.406 1.00 85.38 98 THR A O 1
ATOM 838 N N . ILE A 1 99 ? -16.445 10.086 18.876 1.00 85.31 99 ILE A N 1
ATOM 839 C CA . ILE A 1 99 ? -16.652 10.919 17.678 1.00 85.31 99 ILE A CA 1
ATOM 840 C C . ILE A 1 99 ? -18.110 11.403 17.564 1.00 85.31 99 ILE A C 1
ATOM 842 O O . ILE A 1 99 ? -18.367 12.486 17.051 1.00 85.31 99 ILE A O 1
ATOM 846 N N . LEU A 1 100 ? -19.091 10.630 18.040 1.00 84.12 100 LEU A N 1
ATOM 847 C CA . LEU A 1 100 ? -20.508 11.000 17.941 1.00 84.12 100 LEU A CA 1
ATOM 848 C C . LEU A 1 100 ? -21.057 11.724 19.186 1.00 84.12 100 LEU A C 1
ATOM 850 O O . LEU A 1 100 ? -22.092 12.381 19.089 1.00 84.12 100 LEU A O 1
ATOM 854 N N . SER A 1 101 ? -20.407 11.606 20.350 1.00 76.25 101 SER A N 1
ATOM 855 C CA . SER A 1 101 ? -20.948 12.046 21.653 1.00 76.25 101 SER A CA 1
ATOM 856 C C . SER A 1 101 ? -20.986 13.556 21.899 1.00 76.25 101 SER A C 1
ATOM 858 O O . SER A 1 101 ? -21.681 13.998 22.811 1.00 76.25 101 SER A O 1
ATOM 860 N N . THR A 1 102 ? -20.306 14.366 21.096 1.00 62.47 102 THR A N 1
ATOM 861 C CA . THR A 1 102 ? -20.143 15.820 21.307 1.00 62.47 102 THR A CA 1
ATOM 862 C C . THR A 1 102 ? -21.346 16.676 20.887 1.00 62.47 102 THR A C 1
ATOM 864 O O . THR A 1 102 ? -21.217 17.882 20.710 1.00 62.47 102 THR A O 1
ATOM 867 N N . GLN A 1 103 ? -22.556 16.117 20.782 1.00 53.41 103 GLN A N 1
ATOM 868 C CA . GLN A 1 103 ? -23.756 16.903 20.467 1.00 53.41 103 GLN A CA 1
ATOM 869 C C . GLN A 1 103 ? -24.698 17.066 21.665 1.00 53.41 103 GLN A C 1
ATOM 871 O O . GLN A 1 103 ? -25.617 16.274 21.872 1.00 53.41 103 GLN A O 1
ATOM 876 N N . LYS A 1 104 ? -24.585 18.203 22.367 1.00 53.16 104 LYS A N 1
ATOM 877 C CA . LYS A 1 104 ? -25.810 18.953 22.684 1.00 53.16 104 LYS A CA 1
ATOM 878 C C . LYS A 1 104 ? -26.193 19.694 21.405 1.00 53.16 104 LYS A C 1
ATOM 880 O O . LYS A 1 104 ? -25.337 20.306 20.780 1.00 53.16 104 LYS A O 1
ATOM 885 N N . LYS A 1 105 ? -27.469 19.639 21.012 1.00 48.78 105 LYS A N 1
ATOM 886 C CA . LYS A 1 105 ? -28.004 20.151 19.729 1.00 48.78 105 LYS A CA 1
ATOM 887 C C . LYS A 1 105 ? -27.576 21.586 19.339 1.00 48.78 105 LYS A C 1
ATOM 889 O O . LYS A 1 105 ? -27.694 21.908 18.167 1.00 48.78 105 LYS A O 1
ATOM 894 N N . ASN A 1 106 ? -27.063 22.396 20.278 1.00 49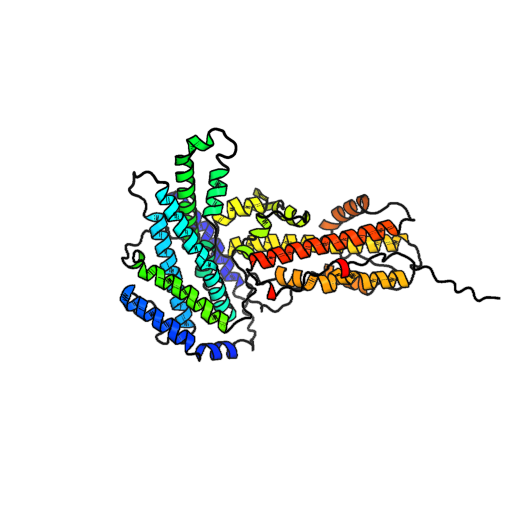.88 106 ASN A N 1
ATOM 895 C CA . ASN A 1 106 ? -26.736 23.817 20.109 1.00 49.88 106 ASN A CA 1
ATOM 896 C C . ASN A 1 106 ? -25.352 24.245 20.671 1.00 49.88 106 ASN A C 1
ATOM 898 O O . ASN A 1 106 ? -25.110 25.442 20.808 1.00 49.88 106 ASN A O 1
ATOM 902 N N . SER A 1 107 ? -24.454 23.331 21.066 1.00 57.75 107 SER A N 1
ATOM 903 C CA . SER A 1 107 ? -23.126 23.730 21.578 1.00 57.75 107 SER A CA 1
ATOM 904 C C . SER A 1 107 ? -22.135 23.975 20.437 1.00 57.75 107 SER A C 1
ATOM 906 O O . SER A 1 107 ? -21.982 23.112 19.573 1.00 57.75 107 SER A O 1
ATOM 908 N N . ARG A 1 108 ? -21.447 25.128 20.446 1.00 64.38 108 ARG A N 1
ATOM 909 C CA 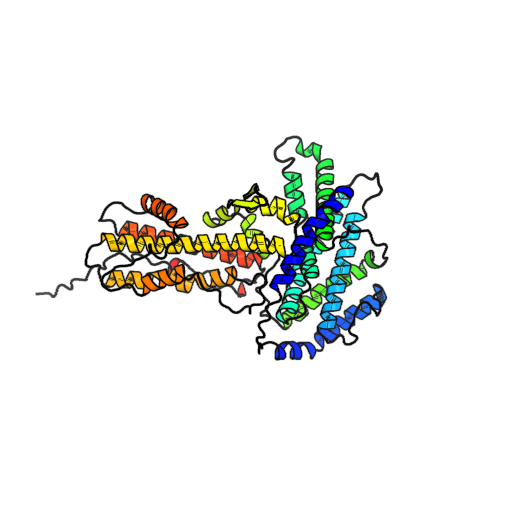. ARG A 1 108 ? -20.330 25.406 19.525 1.00 64.38 108 ARG A CA 1
ATOM 910 C C . ARG A 1 108 ? -19.186 24.418 19.779 1.00 64.38 108 ARG A C 1
ATOM 912 O O . ARG A 1 108 ? -18.867 24.154 20.937 1.00 64.38 108 ARG A O 1
ATOM 919 N N . ILE A 1 109 ? -18.585 23.901 18.708 1.00 71.94 109 ILE A N 1
ATOM 920 C CA . ILE A 1 109 ? -17.381 23.064 18.774 1.00 71.94 109 ILE A CA 1
ATOM 921 C C . ILE A 1 109 ? -16.212 23.955 19.185 1.00 71.94 109 ILE A C 1
ATOM 923 O O . ILE A 1 109 ? -16.031 25.048 18.649 1.00 71.94 109 ILE A O 1
ATOM 927 N N . THR A 1 110 ? -15.427 23.493 20.148 1.00 72.94 110 THR A N 1
ATOM 928 C CA . THR A 1 110 ? -14.277 24.222 20.676 1.00 72.94 110 THR A CA 1
ATOM 929 C C . THR A 1 110 ? -12.963 23.630 20.172 1.00 72.94 110 THR A C 1
ATOM 931 O O . THR A 1 110 ? -12.880 22.477 19.752 1.00 72.94 110 THR A O 1
ATOM 934 N N . GLU A 1 111 ? -11.884 24.405 20.272 1.00 76.44 111 GLU A N 1
ATOM 935 C CA . GLU A 1 111 ? -10.521 23.929 19.995 1.00 76.44 111 GLU A CA 1
ATOM 936 C C . GLU A 1 111 ? -10.132 22.743 20.900 1.00 76.44 111 GLU A C 1
ATOM 938 O O . GLU A 1 111 ? -9.403 21.846 20.483 1.00 76.44 111 GLU A O 1
ATOM 943 N N . LYS A 1 112 ? -10.697 22.675 22.113 1.00 79.00 112 LYS A N 1
ATOM 944 C CA . LYS A 1 112 ? -10.529 21.537 23.022 1.00 79.00 112 LYS A CA 1
ATOM 945 C C . LYS A 1 112 ? -11.131 20.250 22.454 1.00 79.00 112 LYS A C 1
ATOM 947 O O . LYS A 1 112 ? -10.496 19.203 22.558 1.00 79.00 112 LYS A O 1
ATOM 952 N N . ASP A 1 113 ? -12.299 20.328 21.817 1.00 75.06 113 ASP A N 1
ATOM 953 C CA . ASP A 1 113 ? -12.928 19.164 21.186 1.00 75.06 113 ASP A CA 1
ATOM 954 C C . ASP A 1 113 ? -12.035 18.607 20.070 1.00 75.06 113 ASP A C 1
ATOM 956 O O . ASP A 1 113 ? -11.828 17.397 19.992 1.00 75.06 113 ASP A O 1
ATOM 960 N N . LEU A 1 114 ? -11.407 19.471 19.263 1.00 76.19 114 LEU A N 1
ATOM 961 C CA . LEU A 1 114 ? -10.422 19.040 18.263 1.00 76.19 114 LEU A CA 1
ATOM 962 C C . LEU A 1 114 ? -9.188 18.391 18.880 1.00 76.19 114 LEU A C 1
ATOM 964 O O . LEU A 1 114 ? -8.724 17.377 18.367 1.00 76.19 114 LEU A O 1
ATOM 968 N N . VAL A 1 115 ? -8.652 18.958 19.962 1.00 81.00 115 VAL A N 1
ATOM 969 C CA . VAL A 1 115 ? -7.499 18.377 20.663 1.00 81.00 115 VAL A CA 1
ATOM 970 C C . VAL A 1 115 ? -7.835 16.972 21.158 1.00 81.00 115 VAL A C 1
ATOM 972 O O . VAL A 1 115 ? -7.041 16.047 20.985 1.00 81.00 115 VAL A O 1
ATOM 975 N N . ASP A 1 116 ? -9.017 16.786 21.738 1.00 78.12 116 ASP A N 1
ATOM 976 C CA . ASP A 1 116 ? -9.445 15.480 22.230 1.00 78.12 116 ASP A CA 1
ATOM 977 C C . ASP A 1 116 ? -9.724 14.502 21.076 1.00 78.12 116 ASP A C 1
ATOM 979 O O . ASP A 1 116 ? -9.334 13.337 21.152 1.00 78.12 116 ASP A O 1
ATOM 983 N N . THR A 1 117 ? -10.259 14.988 19.953 1.00 76.31 117 THR A N 1
ATOM 984 C CA . THR A 1 117 ? -10.397 14.214 18.705 1.00 76.31 117 THR A CA 1
ATOM 985 C C . THR A 1 117 ? -9.050 13.754 18.173 1.00 76.31 117 THR A C 1
ATOM 987 O O . THR A 1 117 ? -8.887 12.579 17.865 1.00 76.31 117 THR A O 1
ATOM 990 N N . GLY A 1 118 ? -8.078 14.665 18.097 1.00 80.50 118 GLY A N 1
ATOM 991 C CA . GLY A 1 118 ? -6.732 14.392 17.604 1.00 80.50 118 GLY A CA 1
ATOM 992 C C . GLY A 1 118 ? -6.001 13.364 18.463 1.00 80.50 118 GLY A C 1
ATOM 993 O O . GLY A 1 118 ? -5.329 12.480 17.940 1.00 80.50 118 GLY A O 1
ATOM 994 N N . LYS A 1 119 ? -6.180 13.410 19.791 1.00 84.31 119 LYS A N 1
ATOM 995 C CA . LYS A 1 119 ? -5.661 12.365 20.691 1.00 84.31 119 LYS A CA 1
ATOM 996 C C . LYS A 1 119 ? -6.269 11.002 20.375 1.00 84.31 119 LYS A C 1
ATOM 998 O O . LYS A 1 119 ? -5.564 9.998 20.401 1.00 84.31 119 LYS A O 1
ATOM 1003 N N . ILE A 1 120 ? -7.567 10.961 20.087 1.00 82.12 120 ILE A N 1
ATOM 1004 C CA . ILE A 1 120 ? -8.279 9.717 19.803 1.00 82.12 120 ILE A CA 1
ATOM 1005 C C . ILE A 1 120 ? -7.882 9.156 18.442 1.00 82.12 120 ILE A C 1
ATOM 1007 O O . ILE A 1 120 ? -7.537 7.982 18.371 1.00 82.12 120 ILE A O 1
ATOM 1011 N N . THR A 1 121 ? -7.872 9.967 17.383 1.00 82.44 121 THR A N 1
ATOM 1012 C CA . THR A 1 121 ? -7.438 9.524 16.048 1.00 82.44 121 THR A CA 1
ATOM 1013 C C . THR A 1 121 ? -5.991 9.044 16.072 1.00 82.44 121 THR A C 1
ATOM 1015 O O . THR A 1 121 ? -5.693 7.996 15.506 1.00 82.44 121 THR A O 1
ATOM 1018 N N . LYS A 1 122 ? -5.111 9.723 16.819 1.00 85.31 122 LYS A N 1
ATOM 1019 C CA . LYS A 1 122 ? -3.741 9.257 17.055 1.00 85.31 122 LYS A CA 1
ATOM 1020 C C . LYS A 1 122 ? -3.705 7.906 17.777 1.00 85.31 122 LYS A C 1
ATOM 1022 O O . LYS A 1 122 ? -2.989 7.012 17.346 1.00 85.31 122 LYS A O 1
ATOM 1027 N N . MET A 1 123 ? -4.513 7.725 18.824 1.00 86.38 123 MET A N 1
ATOM 1028 C CA . MET A 1 123 ? -4.609 6.452 19.553 1.00 86.38 123 MET A CA 1
ATOM 1029 C C . MET A 1 123 ? -5.049 5.286 18.649 1.00 86.38 123 MET A C 1
ATOM 1031 O O . MET A 1 123 ? -4.570 4.161 18.813 1.00 86.38 123 MET A O 1
ATOM 1035 N N . ILE A 1 124 ? -5.966 5.544 17.709 1.00 83.81 124 ILE A N 1
ATOM 1036 C CA . ILE A 1 124 ? -6.396 4.570 16.696 1.00 83.81 124 ILE A CA 1
ATOM 1037 C C . ILE A 1 124 ? -5.215 4.214 15.790 1.00 83.81 124 ILE A C 1
ATOM 1039 O O . ILE A 1 124 ? -4.877 3.038 15.661 1.00 83.81 124 ILE A O 1
ATOM 1043 N N . LEU A 1 125 ? -4.567 5.232 15.218 1.00 85.38 125 LEU A N 1
ATOM 1044 C CA . LEU A 1 125 ? -3.470 5.074 14.268 1.00 85.38 125 LEU A CA 1
ATOM 1045 C C . LEU A 1 125 ? -2.278 4.321 14.882 1.00 85.38 125 LEU A C 1
ATOM 1047 O O . LEU A 1 125 ? -1.688 3.463 14.235 1.00 85.38 125 LEU A O 1
ATOM 1051 N N . GLU A 1 126 ? -1.963 4.578 16.154 1.00 85.81 126 GLU A N 1
ATOM 1052 C CA . GLU A 1 126 ? -0.923 3.863 16.912 1.00 85.81 126 GLU A CA 1
ATOM 1053 C C . GLU A 1 126 ? -1.199 2.355 17.041 1.00 85.81 126 GLU A C 1
ATOM 1055 O O . GLU A 1 126 ? -0.270 1.573 17.217 1.00 85.81 126 GLU A O 1
ATOM 1060 N N . SER A 1 127 ? -2.460 1.922 16.945 1.00 85.25 127 SER A N 1
ATOM 1061 C CA . SER A 1 127 ? -2.821 0.500 17.056 1.00 85.25 127 SER A CA 1
ATOM 1062 C C . SER A 1 127 ? -2.630 -0.263 15.737 1.00 85.25 127 SER A C 1
ATOM 1064 O O . SER A 1 127 ? -2.671 -1.491 15.720 1.00 85.25 127 SER A O 1
ATOM 1066 N N . CYS A 1 128 ? -2.411 0.440 14.624 1.00 86.44 128 CYS A N 1
ATOM 1067 C CA . CYS A 1 128 ? -2.422 -0.137 13.282 1.00 86.44 128 CYS A CA 1
ATOM 1068 C C . CYS A 1 128 ? -1.367 -1.195 13.028 1.00 86.44 128 CYS A C 1
ATOM 1070 O O . CYS A 1 128 ? -1.683 -2.205 12.408 1.00 86.44 128 CYS A O 1
ATOM 1072 N N . GLN A 1 129 ? -0.147 -0.977 13.516 1.00 82.94 129 GLN A N 1
ATOM 1073 C CA . GLN A 1 129 ? 0.952 -1.917 13.325 1.00 82.94 129 GLN A CA 1
ATOM 1074 C C . GLN A 1 129 ? 0.644 -3.271 13.973 1.00 82.94 129 GLN A C 1
ATOM 1076 O O . GLN A 1 129 ? 0.808 -4.317 13.346 1.00 82.94 129 GLN A O 1
ATOM 1081 N N . SER A 1 130 ? 0.132 -3.256 15.208 1.00 86.56 130 SER A N 1
ATOM 1082 C CA . SER A 1 130 ? -0.270 -4.481 15.898 1.00 86.56 130 SER A CA 1
ATOM 1083 C C . SER A 1 130 ? -1.416 -5.176 15.161 1.00 86.56 130 SER A C 1
ATOM 1085 O O . SER A 1 130 ? -1.353 -6.378 14.923 1.00 86.56 130 SER A O 1
ATOM 1087 N N . ILE A 1 131 ? -2.441 -4.421 14.746 1.00 88.31 131 ILE A N 1
ATOM 1088 C CA . ILE A 1 131 ? -3.619 -4.976 14.062 1.00 88.31 131 ILE A CA 1
ATOM 1089 C C . ILE A 1 131 ? -3.240 -5.614 12.724 1.00 88.31 131 ILE A C 1
ATOM 1091 O O . ILE A 1 131 ? -3.670 -6.734 12.459 1.00 88.31 131 ILE A O 1
ATOM 1095 N N . SER A 1 132 ? -2.437 -4.938 11.893 1.00 83.12 132 SER A N 1
ATOM 1096 C CA . SER A 1 132 ? -2.026 -5.484 10.594 1.00 83.12 132 SER A CA 1
ATOM 1097 C C . SER A 1 132 ? -1.275 -6.792 10.749 1.00 83.12 132 SER A C 1
ATOM 1099 O O . SER A 1 132 ? -1.576 -7.760 10.061 1.00 83.12 132 SER A O 1
ATOM 1101 N N . TYR A 1 133 ? -0.330 -6.833 11.682 1.00 79.88 133 TYR A N 1
ATOM 1102 C CA . TYR A 1 133 ? 0.511 -8.001 11.885 1.00 79.88 133 TYR A CA 1
ATOM 1103 C C . TYR A 1 133 ? -0.294 -9.200 12.412 1.00 79.88 133 TYR A C 1
ATOM 1105 O O . TYR A 1 133 ? -0.155 -10.307 11.900 1.00 79.88 133 TYR A O 1
ATOM 1113 N N . ILE A 1 134 ? -1.213 -8.972 13.361 1.00 84.44 134 ILE A N 1
ATOM 1114 C CA . ILE A 1 134 ? -2.127 -10.009 13.869 1.00 84.44 134 ILE A CA 1
ATOM 1115 C C . ILE A 1 134 ? -3.056 -10.531 12.758 1.00 84.44 134 ILE A C 1
ATOM 1117 O O . ILE A 1 134 ? -3.266 -11.737 12.642 1.00 84.44 134 ILE A O 1
ATOM 1121 N N . LEU A 1 135 ? -3.605 -9.645 11.919 1.00 82.81 135 LEU A N 1
ATOM 1122 C CA . LEU A 1 135 ? -4.464 -10.040 10.796 1.00 82.81 135 LEU A CA 1
ATOM 1123 C C . LEU A 1 135 ? -3.729 -10.917 9.782 1.00 82.81 135 LEU A C 1
ATOM 1125 O O . LEU A 1 135 ? -4.272 -11.924 9.328 1.00 82.81 135 LEU A O 1
ATOM 1129 N N . VAL A 1 136 ? -2.495 -10.544 9.442 1.00 76.12 136 VAL A N 1
ATOM 1130 C CA . VAL A 1 136 ? -1.649 -11.338 8.546 1.00 76.12 136 VAL A CA 1
ATOM 1131 C C . VAL A 1 136 ? -1.334 -12.688 9.174 1.00 76.12 136 VAL A C 1
ATOM 1133 O O . VAL A 1 136 ? -1.462 -13.701 8.496 1.00 76.12 136 VAL A O 1
ATOM 1136 N N . PHE A 1 137 ? -0.994 -12.722 10.462 1.00 78.19 137 PHE A N 1
ATOM 1137 C CA . PHE A 1 137 ? -0.747 -13.968 11.180 1.00 78.19 137 PHE A CA 1
ATOM 1138 C C . PHE A 1 137 ? -1.938 -14.932 11.092 1.00 78.19 137 PHE A C 1
ATOM 1140 O O . PHE A 1 137 ? -1.760 -16.096 10.730 1.00 78.19 137 PHE A O 1
ATOM 1147 N N . PHE A 1 138 ? -3.163 -14.457 11.341 1.00 79.12 138 PHE A N 1
ATOM 1148 C CA . PHE A 1 138 ? -4.357 -15.294 11.193 1.00 79.12 138 PHE A CA 1
ATOM 1149 C C . PHE A 1 138 ? -4.533 -15.809 9.762 1.00 79.12 138 PHE A C 1
ATOM 1151 O O . PHE A 1 138 ? -4.817 -16.990 9.560 1.00 79.12 138 PHE A O 1
ATOM 1158 N N . LYS A 1 139 ? -4.320 -14.947 8.765 1.00 74.19 139 LYS A N 1
ATOM 1159 C CA . LYS A 1 139 ? -4.462 -15.317 7.356 1.00 74.19 139 LYS A CA 1
ATOM 1160 C C . LYS A 1 139 ? -3.399 -16.320 6.895 1.00 74.19 139 LYS A C 1
ATOM 1162 O O . LYS A 1 139 ? -3.745 -17.302 6.243 1.00 74.19 139 LYS A O 1
ATOM 1167 N N . ALA A 1 140 ? -2.132 -16.116 7.257 1.00 71.25 140 ALA A N 1
ATOM 1168 C CA . ALA A 1 140 ? -1.028 -17.026 6.943 1.00 71.25 140 ALA A CA 1
ATOM 1169 C C . ALA A 1 140 ? -1.280 -18.434 7.509 1.00 71.25 140 ALA A C 1
ATOM 1171 O O . ALA A 1 140 ? -0.986 -19.439 6.868 1.00 71.25 140 ALA A O 1
ATOM 1172 N N . ASN A 1 141 ? -1.940 -18.508 8.665 1.00 69.62 141 ASN A N 1
ATOM 1173 C CA . ASN A 1 141 ? -2.357 -19.761 9.289 1.00 69.62 141 ASN A CA 1
ATOM 1174 C C . ASN A 1 141 ? -3.731 -20.265 8.794 1.00 69.62 141 ASN A C 1
ATOM 1176 O O . ASN A 1 141 ? -4.344 -21.121 9.427 1.00 69.62 141 ASN A O 1
ATOM 1180 N N . LYS A 1 142 ? -4.214 -19.767 7.642 1.00 66.06 142 LYS A N 1
ATOM 1181 C CA . LYS A 1 142 ? -5.478 -20.144 6.972 1.00 66.06 142 LYS A CA 1
ATOM 1182 C C . LYS A 1 142 ? -6.708 -20.082 7.881 1.00 66.06 142 LYS A C 1
ATOM 1184 O O . LYS A 1 142 ? -7.677 -20.822 7.690 1.00 66.06 142 LYS A O 1
ATOM 1189 N N . PHE A 1 143 ? -6.688 -19.180 8.857 1.00 68.06 143 PHE A N 1
ATOM 1190 C CA . PHE A 1 143 ? -7.866 -18.880 9.649 1.00 68.06 143 PHE A CA 1
ATOM 1191 C C . PHE A 1 143 ? -8.892 -18.134 8.785 1.00 68.06 143 PHE A C 1
ATOM 1193 O O . PHE A 1 143 ? -8.526 -17.442 7.837 1.00 68.06 143 PHE A O 1
ATOM 1200 N N . LYS A 1 144 ? -10.189 -18.297 9.079 1.00 65.06 144 LYS A N 1
ATOM 1201 C CA . LYS A 1 144 ? -11.279 -17.742 8.256 1.00 65.06 144 LYS A CA 1
ATOM 1202 C C . LYS A 1 144 ? -11.066 -16.249 7.988 1.00 65.06 144 LYS A C 1
ATOM 1204 O O . LYS A 1 144 ? -11.014 -15.461 8.927 1.00 65.06 144 LYS A O 1
ATOM 1209 N N . ASP A 1 145 ? -11.027 -15.873 6.710 1.00 62.81 145 ASP A N 1
ATOM 1210 C CA . ASP A 1 145 ? -10.962 -14.473 6.294 1.00 62.81 145 ASP A CA 1
ATOM 1211 C C . ASP A 1 145 ? -12.221 -13.724 6.769 1.00 62.81 145 ASP A C 1
ATOM 1213 O O . ASP A 1 145 ? -13.312 -13.886 6.211 1.00 62.81 145 ASP A O 1
ATOM 1217 N N . ASP A 1 146 ? -12.082 -12.869 7.785 1.00 68.94 146 ASP A N 1
ATOM 1218 C CA . ASP A 1 146 ? -13.129 -11.920 8.162 1.00 68.94 146 ASP A CA 1
ATOM 1219 C C . ASP A 1 146 ? -12.890 -10.576 7.465 1.00 68.94 146 ASP A C 1
ATOM 1221 O O . ASP A 1 146 ? -12.252 -9.654 7.987 1.00 68.94 146 ASP A O 1
ATOM 1225 N N . LEU A 1 147 ? -13.447 -10.456 6.256 1.00 73.44 147 LEU A N 1
ATOM 1226 C CA . LEU A 1 147 ? -13.424 -9.224 5.460 1.00 73.44 147 LEU A CA 1
ATOM 1227 C C . LEU A 1 147 ? -13.898 -7.995 6.252 1.00 73.44 147 LEU A C 1
ATOM 1229 O O . LEU A 1 147 ? -13.465 -6.878 5.966 1.00 73.44 147 LEU A O 1
ATOM 1233 N N . LYS A 1 148 ? -14.771 -8.163 7.257 1.00 79.31 148 LYS A N 1
ATOM 1234 C CA . LYS A 1 148 ? -15.244 -7.035 8.067 1.00 79.31 148 LYS A CA 1
ATOM 1235 C C . LYS A 1 148 ? -14.129 -6.473 8.934 1.00 79.31 148 LYS A C 1
ATOM 1237 O O . LYS A 1 148 ? -14.050 -5.256 9.068 1.00 79.31 148 LYS A O 1
ATOM 1242 N N . ILE A 1 149 ? -13.258 -7.318 9.482 1.00 83.50 149 ILE A N 1
ATOM 1243 C CA . ILE A 1 149 ? -12.151 -6.858 10.328 1.00 83.50 149 ILE A CA 1
ATOM 1244 C C . ILE A 1 149 ? -11.114 -6.120 9.488 1.00 83.50 149 ILE A C 1
ATOM 1246 O O . ILE A 1 149 ? -10.643 -5.068 9.912 1.00 83.50 149 ILE A O 1
ATOM 1250 N N . PHE A 1 150 ? -10.830 -6.589 8.269 1.00 83.00 150 PHE A N 1
ATOM 1251 C CA . PHE A 1 150 ? -9.978 -5.847 7.337 1.00 83.00 150 PHE A CA 1
ATOM 1252 C C . PHE A 1 150 ? -10.542 -4.459 7.022 1.00 83.00 150 PHE A C 1
ATOM 1254 O O . PHE A 1 150 ? -9.807 -3.477 7.051 1.00 83.00 150 PHE A O 1
ATOM 1261 N N . ASN A 1 151 ? -11.854 -4.332 6.819 1.00 85.69 151 ASN A N 1
ATOM 1262 C CA . ASN A 1 151 ? -12.480 -3.023 6.615 1.00 85.69 151 ASN A CA 1
ATOM 1263 C C . ASN A 1 151 ? -12.343 -2.109 7.844 1.00 85.69 151 ASN A C 1
ATOM 1265 O O . ASN A 1 151 ? -12.067 -0.918 7.703 1.00 85.69 151 ASN A O 1
ATOM 1269 N N . VAL A 1 152 ? -12.482 -2.657 9.057 1.00 87.62 152 VAL A N 1
ATOM 1270 C CA . VAL A 1 152 ? -12.239 -1.893 10.293 1.00 87.62 152 VAL A CA 1
ATOM 1271 C C . VAL A 1 152 ? -10.770 -1.486 10.407 1.00 87.62 152 VAL A C 1
ATOM 1273 O O . VAL A 1 152 ? -10.492 -0.352 10.786 1.00 87.62 152 VAL A O 1
ATOM 1276 N N . TYR A 1 153 ? -9.841 -2.360 10.020 1.00 89.25 153 TYR A N 1
ATOM 1277 C CA . TYR A 1 153 ? -8.417 -2.051 9.938 1.00 89.25 153 TYR A CA 1
ATOM 1278 C C . TYR A 1 153 ? -8.135 -0.887 8.978 1.00 89.25 153 TYR A C 1
ATOM 1280 O O . TYR A 1 153 ? -7.513 0.090 9.391 1.00 89.25 153 TYR A O 1
ATOM 1288 N N . PHE A 1 154 ? -8.644 -0.925 7.739 1.00 89.25 154 PHE A N 1
ATOM 1289 C CA . PHE A 1 154 ? -8.472 0.174 6.778 1.00 89.25 154 PHE A CA 1
ATOM 1290 C C . PHE A 1 154 ? -9.015 1.495 7.324 1.00 89.25 154 PHE A C 1
ATOM 1292 O O . PHE A 1 154 ? -8.370 2.533 7.203 1.00 89.25 154 PHE A O 1
ATOM 1299 N N . MET A 1 155 ? -10.176 1.450 7.979 1.00 88.56 155 MET A N 1
ATOM 1300 C CA . MET A 1 155 ? -10.747 2.620 8.631 1.00 88.56 155 MET A CA 1
ATOM 1301 C C . MET A 1 155 ? -9.871 3.119 9.785 1.00 88.56 155 MET A C 1
ATOM 1303 O O . MET A 1 155 ? -9.685 4.320 9.906 1.00 88.56 155 MET A O 1
ATOM 1307 N N . PHE A 1 156 ? -9.329 2.241 10.629 1.00 89.25 156 PHE A N 1
ATOM 1308 C CA . PHE A 1 156 ? -8.472 2.643 11.749 1.00 89.25 156 PHE A CA 1
ATOM 1309 C C . PHE A 1 156 ? -7.151 3.258 11.280 1.00 89.25 156 PHE A C 1
ATOM 1311 O O . PHE A 1 156 ? -6.645 4.189 11.902 1.00 89.25 156 PHE A O 1
ATOM 1318 N N . CYS A 1 157 ? -6.606 2.755 10.178 1.00 89.81 157 CYS A N 1
ATOM 1319 C CA . CYS A 1 157 ? -5.266 3.111 9.720 1.00 89.81 157 CYS A CA 1
ATOM 1320 C C . CYS A 1 157 ? -5.211 4.244 8.716 1.00 89.81 157 CYS A C 1
ATOM 1322 O O . CYS A 1 157 ? -4.125 4.684 8.336 1.00 89.81 157 CYS A O 1
ATOM 1324 N N . PHE A 1 158 ? -6.375 4.765 8.353 1.00 89.62 158 PHE A N 1
ATOM 1325 C CA . PHE A 1 158 ? -6.477 6.006 7.627 1.00 89.62 158 PHE A CA 1
ATOM 1326 C C . PHE A 1 158 ? -6.161 7.207 8.524 1.00 89.62 158 PHE A C 1
ATOM 1328 O O . PHE A 1 158 ? -6.720 7.372 9.611 1.00 89.62 158 PHE A O 1
ATOM 1335 N N . ASP A 1 159 ? -5.299 8.098 8.036 1.00 87.50 159 ASP A N 1
ATOM 1336 C CA . ASP A 1 159 ? -5.000 9.352 8.719 1.00 87.50 159 ASP A CA 1
ATOM 1337 C C . ASP A 1 159 ? -6.112 10.386 8.468 1.00 87.50 159 ASP A C 1
ATOM 1339 O O . ASP A 1 159 ? -6.050 11.232 7.572 1.00 87.50 159 ASP A O 1
ATOM 1343 N N . PHE A 1 160 ? -7.166 10.314 9.287 1.00 84.31 160 PHE A N 1
ATOM 1344 C CA . PHE A 1 160 ? -8.276 11.271 9.236 1.00 84.31 160 PHE A CA 1
ATOM 1345 C C . PHE A 1 160 ? -7.826 12.712 9.470 1.00 84.31 160 PHE A C 1
ATOM 1347 O O . PHE A 1 160 ? -8.469 13.635 8.967 1.00 84.31 160 PHE A O 1
ATOM 1354 N N . THR A 1 161 ? -6.756 12.911 10.242 1.00 81.75 161 THR A N 1
ATOM 1355 C CA . THR A 1 161 ? -6.255 14.241 10.590 1.00 81.75 161 THR A CA 1
ATOM 1356 C C . THR A 1 161 ? -5.590 14.875 9.378 1.00 81.75 161 THR A C 1
ATOM 1358 O O . THR A 1 161 ? -5.907 16.013 9.037 1.00 81.75 161 THR A O 1
ATOM 1361 N N . GLU A 1 162 ? -4.715 14.132 8.697 1.00 83.38 162 GLU A N 1
ATOM 1362 C CA . GLU A 1 162 ? -4.076 14.552 7.448 1.00 83.38 162 GLU A CA 1
ATOM 1363 C C . GLU A 1 162 ? -5.125 14.910 6.391 1.00 83.38 162 GLU A C 1
ATOM 1365 O O . GLU A 1 162 ? -5.122 16.025 5.873 1.00 83.38 162 GLU A O 1
ATOM 1370 N N . TYR A 1 163 ? -6.094 14.025 6.140 1.00 85.94 163 TYR A N 1
ATOM 1371 C CA . TYR A 1 163 ? -7.155 14.300 5.171 1.00 85.94 163 TYR A CA 1
ATOM 1372 C C . TYR A 1 163 ? -7.997 15.524 5.531 1.00 85.94 163 TYR A C 1
ATOM 1374 O O . TYR A 1 163 ? -8.251 16.374 4.674 1.00 85.94 163 TYR A O 1
ATOM 1382 N N . ALA A 1 164 ? -8.456 15.614 6.785 1.00 84.56 164 ALA A N 1
ATOM 1383 C CA . ALA A 1 164 ? -9.283 16.732 7.220 1.00 84.56 164 ALA A CA 1
ATOM 1384 C C . ALA A 1 164 ? -8.510 18.047 7.073 1.00 84.56 164 ALA A C 1
ATOM 1386 O O . ALA A 1 164 ? -9.072 19.033 6.599 1.00 84.56 164 ALA A O 1
ATOM 1387 N N . ASN A 1 165 ? -7.214 18.050 7.396 1.00 80.12 165 ASN A N 1
ATOM 1388 C CA . ASN A 1 165 ? -6.341 19.191 7.159 1.00 80.12 165 ASN A CA 1
ATOM 1389 C C . ASN A 1 165 ? -6.251 19.534 5.674 1.00 80.12 165 ASN A C 1
ATOM 1391 O O . ASN A 1 165 ? -6.537 20.674 5.330 1.00 80.12 165 ASN A O 1
ATOM 1395 N N . THR A 1 166 ? -5.946 18.589 4.785 1.00 80.06 166 THR A N 1
ATOM 1396 C CA . THR A 1 166 ? -5.870 18.860 3.339 1.00 80.06 166 THR A CA 1
ATOM 1397 C C . THR A 1 166 ? -7.174 19.458 2.810 1.00 80.06 166 THR A C 1
ATOM 1399 O O . THR A 1 166 ? -7.158 20.502 2.162 1.00 80.06 166 THR A O 1
ATOM 1402 N N . ARG A 1 167 ? -8.317 18.860 3.164 1.00 80.19 167 ARG A N 1
ATOM 1403 C CA . ARG A 1 167 ? -9.648 19.318 2.744 1.00 80.19 167 ARG A CA 1
ATOM 1404 C C . ARG A 1 167 ? -10.015 20.697 3.288 1.00 80.19 167 ARG A C 1
ATOM 1406 O O . ARG A 1 167 ? -10.625 21.495 2.583 1.00 80.19 167 ARG A O 1
ATOM 1413 N N . CYS A 1 168 ? -9.729 20.948 4.562 1.00 79.50 168 CYS A N 1
ATOM 1414 C CA . CYS A 1 168 ? -10.150 22.177 5.223 1.00 79.50 168 CYS A CA 1
ATOM 1415 C C . CYS A 1 168 ? -9.156 23.317 5.008 1.00 79.50 168 CYS A C 1
ATOM 1417 O O . CYS A 1 168 ? -9.577 24.461 5.004 1.00 79.50 168 CYS A O 1
ATOM 1419 N N . ILE A 1 169 ? -7.863 23.047 4.805 1.00 69.56 169 ILE A N 1
ATOM 1420 C CA . ILE A 1 169 ? -6.848 24.072 4.522 1.00 69.56 169 ILE A CA 1
ATOM 1421 C C . ILE A 1 169 ? -6.937 24.532 3.062 1.00 69.56 169 ILE A C 1
ATOM 1423 O O . ILE A 1 169 ? -6.807 25.731 2.815 1.00 69.56 169 ILE A O 1
ATOM 1427 N N . SER A 1 170 ? -7.215 23.643 2.097 1.00 59.03 170 SER A N 1
ATOM 1428 C CA . SER A 1 170 ? -7.341 24.033 0.681 1.00 59.03 170 SER A CA 1
ATOM 1429 C C . SER A 1 170 ? -8.427 25.089 0.442 1.00 59.03 170 SER A C 1
ATOM 1431 O O . SER A 1 170 ? -8.321 25.871 -0.494 1.00 59.03 170 SER A O 1
ATOM 1433 N N . ALA A 1 171 ? -9.444 25.154 1.308 1.00 53.84 171 ALA A N 1
ATOM 1434 C CA . ALA A 1 171 ? -10.493 26.171 1.256 1.00 53.84 171 ALA A CA 1
ATOM 1435 C C . ALA A 1 171 ? -10.033 27.577 1.706 1.00 53.84 171 ALA A C 1
ATOM 1437 O O . ALA A 1 171 ? -10.721 28.551 1.416 1.00 53.84 171 ALA A O 1
ATOM 1438 N N . PHE A 1 172 ? -8.893 27.700 2.404 1.00 54.38 172 PHE A N 1
ATOM 1439 C CA . PHE A 1 172 ? -8.450 28.954 3.039 1.00 54.38 172 PHE A CA 1
ATOM 1440 C C . PHE A 1 172 ? -6.983 29.339 2.750 1.00 54.38 172 PHE A C 1
ATOM 1442 O O . PHE A 1 172 ? -6.516 30.369 3.245 1.00 54.38 172 PHE A O 1
ATOM 1449 N N . HIS A 1 173 ? -6.240 28.543 1.971 1.00 46.94 173 HIS A N 1
ATOM 1450 C CA . HIS A 1 173 ? -4.815 28.771 1.706 1.00 46.94 173 HIS A CA 1
ATOM 1451 C C . HIS A 1 173 ? -4.572 30.094 0.953 1.00 46.94 173 HIS A C 1
ATOM 1453 O O . HIS A 1 173 ? -5.229 30.385 -0.040 1.00 46.94 173 HIS A O 1
ATOM 1459 N N . GLY A 1 174 ? -3.602 30.893 1.418 1.00 49.56 174 GLY A N 1
ATOM 1460 C CA . GLY A 1 174 ? -3.103 32.078 0.702 1.00 49.56 174 GLY A CA 1
ATOM 1461 C C . GLY A 1 174 ? -3.942 33.356 0.826 1.00 49.56 174 GLY A C 1
ATOM 1462 O O . GLY A 1 174 ? -3.567 34.372 0.249 1.00 49.56 174 GLY A O 1
ATOM 1463 N N . THR A 1 175 ? -5.039 33.353 1.591 1.00 57.31 175 THR A N 1
ATOM 1464 C CA . THR A 1 175 ? -5.841 34.570 1.794 1.00 57.31 175 THR A CA 1
ATOM 1465 C C . THR A 1 175 ? -5.463 35.280 3.103 1.00 57.31 175 THR A C 1
ATOM 1467 O O . THR A 1 175 ? -5.347 34.625 4.144 1.00 57.31 175 THR A O 1
ATOM 1470 N N . PRO A 1 176 ? -5.339 36.623 3.116 1.00 58.66 176 PRO A N 1
ATOM 1471 C CA . PRO A 1 176 ? -5.146 37.409 4.345 1.00 58.66 176 PRO A CA 1
ATOM 1472 C C . PRO A 1 176 ? -6.217 37.138 5.417 1.00 58.66 176 PRO A C 1
ATOM 1474 O O . PRO A 1 176 ? -5.984 37.317 6.611 1.00 58.66 176 PRO A O 1
ATOM 1477 N N . HIS A 1 177 ? -7.379 36.642 4.985 1.00 60.28 177 HIS A N 1
ATOM 1478 C CA . HIS A 1 177 ? -8.534 36.331 5.815 1.00 60.28 177 HIS A CA 1
ATOM 1479 C C . HIS A 1 177 ? -8.466 34.965 6.512 1.00 60.28 177 HIS A C 1
ATOM 1481 O O . HIS A 1 177 ? -9.335 34.670 7.325 1.00 60.28 177 HIS A O 1
ATOM 1487 N N . ALA A 1 178 ? -7.437 34.141 6.281 1.00 60.59 178 ALA A N 1
ATOM 1488 C CA . ALA A 1 178 ? -7.308 32.826 6.920 1.00 60.59 178 ALA A CA 1
ATOM 1489 C C . ALA A 1 178 ? -7.346 32.883 8.464 1.00 60.59 178 ALA A C 1
ATOM 1491 O O . ALA A 1 178 ? -7.806 31.940 9.107 1.00 60.59 178 ALA A O 1
ATOM 1492 N N . LYS A 1 179 ? -6.915 34.003 9.071 1.00 61.97 179 LYS A N 1
ATOM 1493 C CA . LYS A 1 179 ? -7.036 34.244 10.522 1.00 61.97 179 LYS A CA 1
ATOM 1494 C C . LYS A 1 179 ? -8.482 34.477 10.981 1.00 61.97 179 LYS A C 1
ATOM 1496 O O . LYS A 1 179 ? -8.804 34.132 12.113 1.00 61.97 179 LYS A O 1
ATOM 1501 N N . HIS A 1 180 ? -9.339 35.031 10.122 1.00 66.88 180 HIS A N 1
ATOM 1502 C CA . HIS A 1 180 ? -10.751 35.291 10.421 1.00 66.88 180 HIS A CA 1
ATOM 1503 C C . HIS A 1 180 ? -11.615 34.027 10.370 1.00 66.88 180 HIS A C 1
ATOM 1505 O O . HIS A 1 180 ? -12.656 34.002 11.010 1.00 66.88 180 HIS A O 1
ATOM 1511 N N . PHE A 1 181 ? -11.153 32.965 9.701 1.00 70.94 181 PHE A N 1
ATOM 1512 C CA . PHE A 1 181 ? -11.885 31.700 9.561 1.00 70.94 181 PHE A CA 1
ATOM 1513 C C . PHE A 1 181 ? -11.457 30.614 10.563 1.00 70.94 181 PHE A C 1
ATOM 1515 O O . PHE A 1 181 ? -11.552 29.416 10.279 1.00 70.94 181 PHE A O 1
ATOM 1522 N N . LYS A 1 182 ? -10.915 30.999 11.731 1.00 75.31 182 LYS A N 1
ATOM 1523 C CA . LYS A 1 182 ? -10.420 30.027 12.724 1.00 75.31 182 LYS A CA 1
ATOM 1524 C C . LYS A 1 182 ? -11.552 29.113 13.209 1.00 75.31 182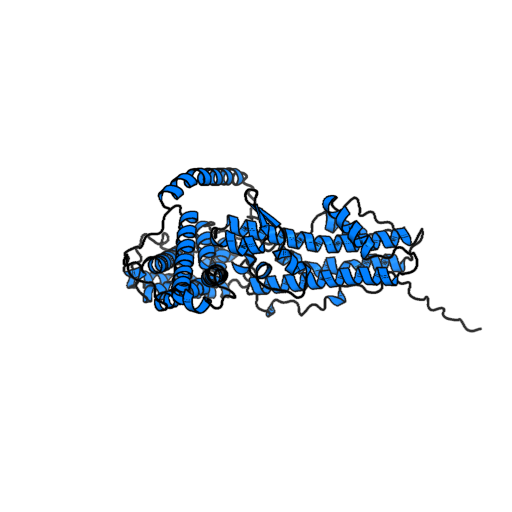 LYS A C 1
ATOM 1526 O O . LYS A 1 182 ? -11.356 27.901 13.269 1.00 75.31 182 LYS A O 1
ATOM 1531 N N . GLU A 1 183 ? -12.724 29.667 13.519 1.00 75.31 183 GLU A N 1
ATOM 1532 C CA . GLU A 1 183 ? -13.881 28.895 14.001 1.00 75.31 183 GLU A CA 1
ATOM 1533 C C . GLU A 1 183 ? -14.458 27.982 12.902 1.00 75.31 183 GLU A C 1
ATOM 1535 O O . GLU A 1 183 ? -14.755 26.812 13.142 1.00 75.31 183 GLU A O 1
ATOM 1540 N N . GLU A 1 184 ? -14.548 28.467 11.666 1.00 78.25 184 GLU A N 1
ATOM 1541 C CA . GLU A 1 184 ? -15.023 27.714 10.503 1.00 78.25 184 GLU A CA 1
ATOM 1542 C C . GLU A 1 184 ? -14.080 26.567 10.152 1.00 78.25 184 GLU A C 1
ATOM 1544 O O . GLU A 1 184 ? -14.534 25.458 9.858 1.00 78.25 184 GLU A O 1
ATOM 1549 N N . ARG A 1 185 ? -12.764 26.793 10.242 1.00 78.88 185 ARG A N 1
ATOM 1550 C CA . ARG A 1 185 ? -11.762 25.737 10.082 1.00 78.88 185 ARG A CA 1
ATOM 1551 C C . ARG A 1 185 ? -11.941 24.659 11.146 1.00 78.88 185 ARG A C 1
ATOM 1553 O O . ARG A 1 185 ? -11.899 23.476 10.813 1.00 78.88 185 ARG A O 1
ATOM 1560 N N . VAL A 1 186 ? -12.166 25.052 12.400 1.00 79.12 186 VAL A N 1
ATOM 1561 C CA . VAL A 1 186 ? -12.395 24.110 13.504 1.00 79.12 186 VAL A CA 1
ATOM 1562 C C . VAL A 1 186 ? -13.626 23.241 13.240 1.00 79.12 186 VAL A C 1
ATOM 1564 O O . VAL A 1 186 ? -13.549 22.013 13.328 1.00 79.12 186 VAL A O 1
ATOM 1567 N N . ASN A 1 187 ? -14.727 23.863 12.818 1.00 80.50 187 ASN A N 1
ATOM 1568 C CA . ASN A 1 187 ? -15.954 23.160 12.446 1.00 80.50 187 ASN A CA 1
ATOM 1569 C C . ASN A 1 187 ? -15.743 22.223 11.245 1.00 80.50 187 ASN A C 1
ATOM 1571 O O . ASN A 1 187 ? -16.197 21.079 11.274 1.00 80.50 187 ASN A O 1
ATOM 1575 N N . CYS A 1 188 ? -15.026 22.675 10.211 1.00 84.44 188 CYS A N 1
ATOM 1576 C CA . CYS A 1 188 ? -14.722 21.871 9.027 1.00 84.44 188 CYS A CA 1
ATOM 1577 C C . CYS A 1 188 ? -13.935 20.606 9.382 1.00 84.44 188 CYS A C 1
ATOM 1579 O O . CYS A 1 188 ? -14.283 19.517 8.915 1.00 84.44 188 CYS A O 1
ATOM 1581 N N . LEU A 1 189 ? -12.891 20.733 10.211 1.00 84.81 189 LEU A N 1
ATOM 1582 C CA . LEU A 1 189 ? -12.046 19.608 10.614 1.00 84.81 189 LEU A CA 1
ATOM 1583 C C . LEU A 1 189 ? -12.868 18.551 11.353 1.00 84.81 189 LEU A C 1
ATOM 1585 O O . LEU A 1 189 ? -12.855 17.377 10.981 1.00 84.81 189 LEU A O 1
ATOM 1589 N N . TRP A 1 190 ? -13.633 18.983 12.355 1.00 83.94 190 TRP A N 1
ATOM 1590 C CA . TRP A 1 190 ? -14.463 18.093 13.157 1.00 83.94 190 TRP A CA 1
ATOM 1591 C C . TRP A 1 190 ? -15.541 17.383 12.322 1.00 83.94 190 TRP A C 1
ATOM 1593 O O . TRP A 1 190 ? -15.645 16.152 12.348 1.00 83.94 190 TRP A O 1
ATOM 1603 N N . GLU A 1 191 ? -16.314 18.132 11.530 1.00 84.75 191 GLU A N 1
ATOM 1604 C CA . GLU A 1 191 ? -17.359 17.544 10.688 1.00 84.75 191 GLU A CA 1
ATOM 1605 C C . GLU A 1 191 ? -16.769 16.626 9.609 1.00 84.75 191 GLU A C 1
ATOM 1607 O O . GLU A 1 191 ? -17.385 15.620 9.262 1.00 84.75 191 GLU A O 1
ATOM 1612 N N . SER A 1 192 ? -15.560 16.898 9.109 1.00 88.56 192 SER A N 1
ATOM 1613 C CA . SER A 1 192 ? -14.881 16.007 8.160 1.00 88.56 192 SER A CA 1
ATOM 1614 C C . SER A 1 192 ? -14.567 14.645 8.780 1.00 88.56 192 SER A C 1
ATOM 1616 O O . SER A 1 192 ? -14.941 13.623 8.202 1.00 88.56 192 SER A O 1
ATOM 1618 N N . VAL A 1 193 ? -13.958 14.614 9.972 1.00 88.31 193 VAL A N 1
ATOM 1619 C CA . VAL A 1 193 ? -13.651 13.360 10.690 1.00 88.31 193 VAL A CA 1
ATOM 1620 C C . VAL A 1 193 ? -14.933 12.576 10.967 1.00 88.31 193 VAL A C 1
ATOM 1622 O O . VAL A 1 193 ? -15.031 11.391 10.642 1.00 88.31 193 VAL A O 1
ATOM 1625 N N . LYS A 1 194 ? -15.955 13.249 11.504 1.00 87.75 194 LYS A N 1
ATOM 1626 C CA . LYS A 1 194 ? -17.247 12.636 11.826 1.00 87.75 194 LYS A CA 1
ATOM 1627 C C . LYS A 1 194 ? -17.943 12.057 10.595 1.00 87.75 194 LYS A C 1
ATOM 1629 O O . LYS A 1 194 ? -18.459 10.936 10.654 1.00 87.75 194 LYS A O 1
ATOM 1634 N N . ASN A 1 195 ? -17.966 12.800 9.489 1.00 89.62 195 ASN A N 1
ATOM 1635 C CA . ASN A 1 195 ? -18.602 12.365 8.249 1.00 89.62 195 ASN A CA 1
ATOM 1636 C C . ASN A 1 195 ? -17.895 11.150 7.653 1.00 89.62 195 ASN A C 1
ATOM 1638 O O . ASN A 1 195 ? -18.571 10.183 7.305 1.00 89.62 195 ASN A O 1
ATOM 1642 N N . LEU A 1 196 ? -16.560 11.163 7.587 1.00 90.31 196 LEU A N 1
ATOM 1643 C CA . LEU A 1 196 ? -15.803 10.018 7.088 1.00 90.31 196 LEU A CA 1
ATOM 1644 C C . LEU A 1 196 ? -16.002 8.781 7.959 1.00 90.31 196 LEU A C 1
ATOM 1646 O O . LEU A 1 196 ? -16.287 7.706 7.432 1.00 90.31 196 LEU A O 1
ATOM 1650 N N . TRP A 1 197 ? -15.898 8.926 9.280 1.00 89.38 197 TRP A N 1
ATOM 1651 C CA . TRP A 1 197 ? -16.088 7.815 10.209 1.00 89.38 197 TRP A CA 1
ATOM 1652 C C . TRP A 1 197 ? -17.481 7.193 10.061 1.00 89.38 197 TRP A C 1
ATOM 1654 O O . TRP A 1 197 ? -17.635 5.985 9.881 1.00 89.38 197 TRP A O 1
ATOM 1664 N N . THR A 1 198 ? -18.514 8.040 10.059 1.00 90.06 198 THR A N 1
ATOM 1665 C CA . THR A 1 198 ? -19.911 7.607 9.921 1.00 90.06 198 THR A CA 1
ATOM 1666 C C . THR A 1 198 ? -20.153 6.919 8.582 1.00 90.06 198 THR A C 1
ATOM 1668 O O . THR A 1 198 ? -20.799 5.870 8.535 1.00 90.06 198 THR A O 1
ATOM 1671 N N . TYR A 1 199 ? -19.634 7.495 7.496 1.00 91.44 199 TYR A N 1
ATOM 1672 C CA . TYR A 1 199 ? -19.830 6.968 6.153 1.00 91.44 199 TYR A CA 1
ATOM 1673 C C . TYR A 1 199 ? -19.118 5.629 5.949 1.00 91.44 199 TYR A C 1
ATOM 1675 O O . TYR A 1 199 ? -19.736 4.702 5.436 1.00 91.44 199 TYR A O 1
ATOM 1683 N N . ASN A 1 200 ? -17.870 5.479 6.403 1.00 90.44 200 ASN A N 1
ATOM 1684 C CA . ASN A 1 200 ? -17.133 4.222 6.246 1.00 90.44 200 ASN A CA 1
ATOM 1685 C C . ASN A 1 200 ? -17.737 3.083 7.081 1.00 90.44 200 ASN A C 1
ATOM 1687 O O . ASN A 1 200 ? -17.835 1.956 6.587 1.00 90.44 200 ASN A O 1
ATOM 1691 N N . ILE A 1 201 ? -18.248 3.367 8.288 1.00 88.81 201 ILE A N 1
ATOM 1692 C CA . ILE A 1 201 ? -19.039 2.376 9.037 1.00 88.81 201 ILE A CA 1
ATOM 1693 C C . ILE A 1 201 ? -20.304 2.010 8.262 1.00 88.81 201 ILE A C 1
ATOM 1695 O O . ILE A 1 201 ? -20.616 0.826 8.139 1.00 88.81 201 ILE A O 1
ATOM 1699 N N . PHE A 1 202 ? -21.023 2.993 7.719 1.00 88.44 202 PHE A N 1
ATOM 1700 C CA . PHE A 1 202 ? -22.242 2.739 6.955 1.00 88.44 202 PHE A CA 1
ATOM 1701 C C . PHE A 1 202 ? -21.981 1.900 5.699 1.00 88.44 202 PHE A C 1
ATOM 1703 O O . PHE A 1 202 ? -22.690 0.926 5.475 1.00 88.44 202 PHE A O 1
ATOM 1710 N N . VAL A 1 203 ? -20.960 2.218 4.902 1.00 83.75 203 VAL A N 1
ATOM 1711 C CA . VAL A 1 203 ? -20.626 1.462 3.682 1.00 83.75 203 VAL A CA 1
ATOM 1712 C C . VAL A 1 203 ? -20.195 0.031 4.013 1.00 83.75 203 VAL A C 1
ATOM 1714 O O . VAL A 1 203 ? -20.533 -0.892 3.279 1.00 83.75 203 VAL A O 1
ATOM 1717 N N . THR A 1 204 ? -19.515 -0.170 5.142 1.00 79.69 204 THR A N 1
ATOM 1718 C CA . THR A 1 204 ? -19.035 -1.493 5.569 1.00 79.69 204 THR A CA 1
ATOM 1719 C C . THR A 1 204 ? -20.128 -2.349 6.215 1.00 79.69 204 THR A C 1
ATOM 1721 O O . THR A 1 204 ? -20.158 -3.563 6.034 1.00 79.69 204 THR A O 1
ATOM 1724 N N . THR A 1 205 ? -21.023 -1.741 7.000 1.00 82.38 205 THR A N 1
ATOM 1725 C CA . THR A 1 205 ? -21.989 -2.473 7.844 1.00 82.38 205 THR A CA 1
ATOM 1726 C C . THR A 1 205 ? -23.436 -2.344 7.384 1.00 82.38 205 THR A C 1
ATOM 1728 O O . THR A 1 205 ? -24.298 -3.049 7.902 1.00 82.38 205 THR A O 1
ATOM 1731 N N . THR A 1 206 ? -23.730 -1.438 6.447 1.00 83.38 206 THR A N 1
ATOM 1732 C CA . THR A 1 206 ? -25.078 -0.969 6.057 1.00 83.38 206 THR A CA 1
ATOM 1733 C C . THR A 1 206 ? -25.887 -0.331 7.193 1.00 83.38 206 THR A C 1
ATOM 1735 O O . THR A 1 206 ? -27.077 -0.053 7.043 1.00 83.38 206 THR A O 1
ATOM 1738 N N . GLN A 1 207 ? -25.249 -0.047 8.333 1.00 85.31 207 GLN A N 1
ATOM 1739 C CA . GLN A 1 207 ? -25.881 0.535 9.511 1.00 85.31 207 GLN A CA 1
ATOM 1740 C C . GLN A 1 207 ? -25.286 1.905 9.822 1.00 85.31 207 GLN A C 1
ATOM 1742 O O . GLN A 1 207 ? -24.076 2.112 9.775 1.00 85.31 207 GLN A O 1
ATOM 1747 N N . VAL A 1 208 ? -26.149 2.855 10.181 1.00 83.94 208 VAL A N 1
ATOM 1748 C CA . VAL A 1 208 ? -25.690 4.141 10.713 1.00 83.94 208 VAL A CA 1
ATOM 1749 C C . VAL A 1 208 ? -25.170 3.898 12.133 1.00 83.94 208 VAL A C 1
ATOM 1751 O O . VAL A 1 208 ? -25.940 3.387 12.956 1.00 83.94 208 VAL A O 1
ATOM 1754 N N . PRO A 1 209 ? -23.907 4.243 12.448 1.00 85.19 209 PRO A N 1
ATOM 1755 C CA . PRO A 1 209 ? -23.388 4.083 13.797 1.00 85.19 209 PRO A CA 1
ATOM 1756 C C . PRO A 1 209 ? -24.219 4.904 14.783 1.00 85.19 209 PRO A C 1
ATOM 1758 O O . PRO A 1 209 ? -24.595 6.047 14.520 1.00 85.19 209 PRO A O 1
ATOM 1761 N N . LYS A 1 210 ? -24.515 4.302 15.933 1.00 83.31 210 LYS A N 1
ATOM 1762 C CA . LYS A 1 210 ? -25.265 4.928 17.023 1.00 83.31 210 LYS A CA 1
ATOM 1763 C C . LYS A 1 210 ? -24.418 4.917 18.281 1.00 83.31 210 LYS A C 1
ATOM 1765 O O . LYS A 1 210 ? -23.669 3.969 18.512 1.00 83.31 210 LYS A O 1
ATOM 1770 N N . ILE A 1 211 ? -24.595 5.943 19.109 1.00 83.44 211 ILE A N 1
ATOM 1771 C CA . ILE A 1 211 ? -24.008 5.969 20.447 1.00 83.44 211 ILE A CA 1
ATOM 1772 C C . ILE A 1 211 ? -24.587 4.797 21.241 1.00 83.44 211 ILE A C 1
ATOM 1774 O O . ILE A 1 211 ? -25.805 4.676 21.386 1.00 83.44 211 ILE A O 1
ATOM 1778 N N . LYS A 1 212 ? -23.712 3.936 21.757 1.00 82.94 212 LYS A N 1
ATOM 1779 C CA . LYS A 1 212 ? -24.081 2.853 22.668 1.00 82.94 212 LYS A CA 1
ATOM 1780 C C . LYS A 1 212 ? -23.907 3.312 24.110 1.00 82.94 212 LYS A C 1
ATOM 1782 O O . LYS A 1 212 ? -22.807 3.687 24.516 1.00 82.94 212 LYS A O 1
ATOM 1787 N N . ASN A 1 213 ? -24.981 3.237 24.892 1.00 77.94 213 ASN A N 1
ATOM 1788 C CA . ASN A 1 213 ? -24.947 3.499 26.329 1.00 77.94 213 ASN A CA 1
ATOM 1789 C C . ASN A 1 213 ? -24.427 2.265 27.070 1.00 77.94 213 ASN A C 1
ATOM 1791 O O . ASN A 1 213 ? -25.187 1.495 27.644 1.00 77.94 213 ASN A O 1
ATOM 1795 N N . ASP A 1 214 ? -23.113 2.084 27.023 1.00 81.38 214 ASP A N 1
ATOM 1796 C CA . ASP A 1 214 ? -22.398 1.023 27.721 1.00 81.38 214 ASP A CA 1
ATOM 1797 C C . ASP A 1 214 ? -21.360 1.659 28.654 1.00 81.38 214 ASP A C 1
ATOM 1799 O O . ASP A 1 214 ? -20.484 2.411 28.213 1.00 81.38 214 ASP A O 1
ATOM 1803 N N . LYS A 1 215 ? -21.467 1.366 29.957 1.00 82.88 215 LYS A N 1
ATOM 1804 C CA . LYS A 1 215 ? -20.574 1.917 30.987 1.00 82.88 215 LYS A CA 1
ATOM 1805 C C . LYS A 1 215 ? -19.107 1.540 30.754 1.00 82.88 215 LYS A C 1
ATOM 1807 O O . LYS A 1 215 ? -18.219 2.326 31.075 1.00 82.88 215 LYS A O 1
ATOM 1812 N N . TYR A 1 216 ? -18.841 0.380 30.154 1.00 85.31 216 TYR A N 1
ATOM 1813 C CA . TYR A 1 216 ? -17.488 -0.115 29.907 1.00 85.31 216 TYR A CA 1
ATOM 1814 C C . TYR A 1 216 ? -16.820 0.579 28.718 1.00 85.31 216 TYR A C 1
ATOM 1816 O O . TYR A 1 216 ? -15.598 0.696 28.697 1.00 85.31 216 TYR A O 1
ATOM 1824 N N . LEU A 1 217 ? -17.598 1.125 27.774 1.00 83.06 217 LEU A N 1
ATOM 1825 C CA . LEU A 1 217 ? -17.067 1.951 26.683 1.00 83.06 217 LEU A CA 1
ATOM 1826 C C . LEU A 1 217 ? -16.573 3.322 27.163 1.00 83.06 217 LEU A C 1
ATOM 1828 O O . LEU A 1 217 ? -15.904 4.014 26.413 1.00 83.06 217 LEU A O 1
ATOM 1832 N N . ARG A 1 218 ? -16.886 3.741 28.394 1.00 80.00 218 ARG A N 1
ATOM 1833 C CA . ARG A 1 218 ? -16.347 4.976 28.996 1.00 80.00 218 ARG A CA 1
ATOM 1834 C C . ARG A 1 218 ? -15.250 4.703 30.024 1.00 80.00 218 ARG A C 1
ATOM 1836 O O . ARG A 1 218 ? -14.659 5.641 30.555 1.00 80.00 218 ARG A O 1
ATOM 1843 N N . ASN A 1 219 ? -14.983 3.431 30.319 1.00 86.69 219 ASN A N 1
ATOM 1844 C CA . ASN A 1 219 ? -14.008 3.037 31.322 1.00 86.69 219 ASN A CA 1
ATOM 1845 C C . ASN A 1 219 ? -12.590 3.058 30.728 1.00 86.69 219 ASN A C 1
ATOM 1847 O O . ASN A 1 219 ? -12.264 2.252 29.856 1.00 86.69 219 ASN A O 1
ATOM 1851 N N . LYS A 1 220 ? -11.738 3.952 31.243 1.00 86.75 220 LYS A N 1
ATOM 1852 C CA . LYS A 1 220 ? -10.336 4.087 30.820 1.00 86.75 220 LYS A CA 1
ATOM 1853 C C . LYS A 1 220 ? -9.535 2.792 30.994 1.00 86.75 220 LYS A C 1
ATOM 1855 O O . LYS A 1 220 ? -8.743 2.478 30.110 1.00 86.75 220 LYS A O 1
ATOM 1860 N N . ASP A 1 221 ? -9.786 2.020 32.055 1.00 90.19 221 ASP A N 1
ATOM 1861 C CA . ASP A 1 221 ? -9.124 0.726 32.281 1.00 90.19 221 ASP A CA 1
ATOM 1862 C C . ASP A 1 221 ? -9.429 -0.248 31.140 1.00 90.19 221 ASP A C 1
ATOM 1864 O O . ASP A 1 221 ? -8.542 -0.945 30.658 1.00 90.19 221 ASP A O 1
ATOM 1868 N N . CYS A 1 222 ? -10.677 -0.273 30.664 1.00 91.94 222 CYS A N 1
ATOM 1869 C CA . CYS A 1 222 ? -11.077 -1.171 29.586 1.00 91.94 222 CYS A CA 1
ATOM 1870 C C . CYS A 1 222 ? -10.415 -0.807 28.264 1.00 91.94 222 CYS A C 1
ATOM 1872 O O . CYS A 1 222 ? -9.886 -1.685 27.589 1.00 91.94 222 CYS A O 1
ATOM 1874 N N . ILE A 1 223 ? -10.374 0.485 27.930 1.00 90.31 223 ILE A N 1
ATOM 1875 C CA . ILE A 1 223 ? -9.674 0.961 26.733 1.00 90.31 223 ILE A CA 1
ATOM 1876 C C . ILE A 1 223 ? -8.179 0.635 26.809 1.00 90.31 223 ILE A C 1
ATOM 1878 O O . ILE A 1 223 ? -7.600 0.174 25.825 1.00 90.31 223 ILE A O 1
ATOM 1882 N N . TYR A 1 224 ? -7.569 0.809 27.983 1.00 91.25 224 TYR A N 1
ATOM 1883 C CA . TYR A 1 224 ? -6.186 0.412 28.221 1.00 91.25 224 TYR A CA 1
ATOM 1884 C C . TYR A 1 224 ? -5.978 -1.094 28.009 1.00 91.25 224 TYR A C 1
ATOM 1886 O O . TYR A 1 224 ? -5.068 -1.479 27.278 1.00 91.25 224 TYR A O 1
ATOM 1894 N N . TYR A 1 225 ? -6.841 -1.952 28.564 1.00 92.88 225 TYR A N 1
ATOM 1895 C CA . TYR A 1 225 ? -6.732 -3.401 28.374 1.00 92.88 225 TYR A CA 1
ATOM 1896 C C . TYR A 1 225 ? -6.907 -3.821 26.917 1.00 92.88 225 TYR A C 1
ATOM 1898 O O . TYR A 1 225 ? -6.177 -4.693 26.459 1.00 92.88 225 TYR A O 1
ATOM 1906 N N . TYR A 1 226 ? -7.826 -3.199 26.176 1.00 92.75 226 TYR A N 1
ATOM 1907 C CA . TYR A 1 226 ? -8.004 -3.469 24.749 1.00 92.75 226 TYR A CA 1
ATOM 1908 C C . TYR A 1 226 ? -6.725 -3.186 23.955 1.00 92.75 226 TYR A C 1
ATOM 1910 O O . TYR A 1 226 ? -6.271 -4.040 23.201 1.00 92.75 226 TYR A O 1
ATOM 1918 N N . ARG A 1 227 ? -6.102 -2.021 24.169 1.00 91.75 227 ARG A N 1
ATOM 1919 C CA . ARG A 1 227 ? -4.837 -1.668 23.505 1.00 91.75 227 ARG A CA 1
ATOM 1920 C C . ARG A 1 227 ? -3.690 -2.579 23.931 1.00 91.75 227 ARG A C 1
ATOM 1922 O O . ARG A 1 227 ? -2.968 -3.089 23.085 1.00 91.75 227 ARG A O 1
ATOM 1929 N N . SER A 1 228 ? -3.548 -2.794 25.238 1.00 91.50 228 SER A N 1
ATOM 1930 C CA . SER A 1 228 ? -2.487 -3.625 25.808 1.00 91.50 228 SER A CA 1
ATOM 1931 C C . SER A 1 228 ? -2.551 -5.055 25.280 1.00 91.50 228 SER A C 1
ATOM 1933 O O . SER A 1 228 ? -1.500 -5.634 25.023 1.00 91.50 228 SER A O 1
ATOM 1935 N N . TYR A 1 229 ? -3.750 -5.600 25.056 1.00 93.38 229 TYR A N 1
ATOM 1936 C CA . TYR A 1 229 ? -3.909 -6.909 24.430 1.00 93.38 229 TYR A CA 1
ATOM 1937 C C . TYR A 1 229 ? -3.368 -6.936 23.000 1.00 93.38 229 TYR A C 1
ATOM 1939 O O . TYR A 1 229 ? -2.581 -7.821 22.691 1.00 93.38 229 TYR A O 1
ATOM 1947 N N . LEU A 1 230 ? -3.705 -5.948 22.158 1.00 92.56 230 LEU A N 1
ATOM 1948 C CA . LEU A 1 230 ? -3.182 -5.874 20.786 1.00 92.56 230 LEU A CA 1
ATOM 1949 C C . LEU A 1 230 ? -1.650 -5.823 20.760 1.00 92.56 230 LEU A C 1
ATOM 1951 O O . LEU A 1 230 ? -1.031 -6.552 19.992 1.00 92.56 230 LEU A O 1
ATOM 1955 N N . THR A 1 231 ? -1.037 -5.001 21.616 1.00 90.25 231 THR A N 1
ATOM 1956 C CA . THR A 1 231 ? 0.428 -4.904 21.707 1.00 90.25 231 THR A CA 1
ATOM 1957 C C . THR A 1 231 ? 1.050 -6.204 22.217 1.00 90.25 231 THR A C 1
ATOM 1959 O O . THR A 1 231 ? 1.959 -6.726 21.587 1.00 90.25 231 THR A O 1
ATOM 1962 N N . THR A 1 232 ? 0.513 -6.776 23.299 1.00 89.69 232 THR A N 1
ATOM 1963 C CA . THR A 1 232 ? 1.029 -8.031 23.881 1.00 89.69 232 THR A CA 1
ATOM 1964 C C . THR A 1 232 ? 0.923 -9.181 22.887 1.00 89.69 232 THR A C 1
ATOM 1966 O O . THR A 1 232 ? 1.836 -9.995 22.775 1.00 89.69 232 THR A O 1
ATOM 1969 N N . LEU A 1 233 ? -0.189 -9.248 22.153 1.00 87.69 233 LEU A N 1
ATOM 1970 C CA . LEU A 1 233 ? -0.422 -10.279 21.157 1.00 87.69 233 LEU A CA 1
ATOM 1971 C C . LEU A 1 233 ? 0.531 -10.126 19.970 1.00 87.69 233 LEU A C 1
ATOM 1973 O O . LEU A 1 233 ? 1.135 -11.106 19.552 1.00 87.69 233 LEU A O 1
ATOM 1977 N N . TYR A 1 234 ? 0.719 -8.898 19.482 1.00 86.62 234 TYR A N 1
ATOM 1978 C CA . TYR A 1 234 ? 1.724 -8.574 18.470 1.00 86.62 234 TYR A CA 1
ATOM 1979 C C . TYR A 1 234 ? 3.135 -9.000 18.895 1.00 86.62 234 TYR A C 1
ATOM 1981 O O . TYR A 1 234 ? 3.797 -9.719 18.150 1.00 86.62 234 TYR A O 1
ATOM 1989 N N . ASP A 1 235 ? 3.572 -8.606 20.095 1.00 84.44 235 ASP A N 1
ATOM 1990 C CA . ASP A 1 235 ? 4.903 -8.939 20.610 1.00 84.44 235 ASP A CA 1
ATOM 1991 C C . ASP A 1 235 ? 5.071 -10.453 20.767 1.00 84.44 235 ASP A C 1
ATOM 1993 O O . ASP A 1 235 ? 6.112 -11.000 20.408 1.00 84.44 235 ASP A O 1
ATOM 1997 N N . SER A 1 236 ? 4.021 -11.137 21.232 1.00 82.88 236 SER A N 1
ATOM 1998 C CA . SER A 1 236 ? 4.012 -12.594 21.360 1.00 82.88 236 SER A CA 1
ATOM 1999 C C . SER A 1 236 ? 4.182 -13.257 19.998 1.00 82.88 236 SER A C 1
ATOM 2001 O O . SER A 1 236 ? 5.128 -14.010 19.828 1.00 82.88 236 SER A O 1
ATOM 2003 N N . ILE A 1 237 ? 3.351 -12.934 18.999 1.00 78.94 237 ILE A N 1
ATOM 2004 C CA . ILE A 1 237 ? 3.470 -13.511 17.646 1.00 78.94 237 ILE A CA 1
ATOM 2005 C C . ILE A 1 237 ? 4.864 -13.246 17.066 1.00 78.94 237 ILE A C 1
ATOM 2007 O O . ILE A 1 237 ? 5.494 -14.152 16.525 1.00 78.94 237 ILE A O 1
ATOM 2011 N N . LYS A 1 238 ? 5.373 -12.020 17.218 1.00 77.25 238 LYS A N 1
ATOM 2012 C CA . LYS A 1 238 ? 6.659 -11.599 16.653 1.00 77.25 238 LYS A CA 1
ATOM 2013 C C . LYS A 1 238 ? 7.857 -12.371 17.199 1.00 77.25 238 LYS A C 1
ATOM 2015 O O . LYS A 1 238 ? 8.848 -12.533 16.487 1.00 77.25 238 LYS A O 1
ATOM 2020 N N . LEU A 1 239 ? 7.791 -12.839 18.445 1.00 73.81 239 LEU A N 1
ATOM 2021 C CA . LEU A 1 239 ? 8.832 -13.697 19.012 1.00 73.81 239 LEU A CA 1
ATOM 2022 C C . LEU A 1 239 ? 8.939 -15.037 18.270 1.00 73.81 239 LEU A C 1
ATOM 2024 O O . LEU A 1 239 ? 10.048 -15.559 18.145 1.00 73.81 239 LEU A O 1
ATOM 2028 N N . TYR A 1 240 ? 7.822 -15.555 17.753 1.00 66.81 240 TYR A N 1
ATOM 2029 C CA . TYR A 1 240 ? 7.751 -16.874 17.121 1.00 66.81 240 TYR A CA 1
ATOM 2030 C C . TYR A 1 240 ? 7.819 -16.834 15.597 1.00 66.81 240 TYR A C 1
ATOM 2032 O O . TYR A 1 240 ? 8.349 -17.765 14.999 1.00 66.81 240 TYR A O 1
ATOM 2040 N N . ASP A 1 241 ? 7.323 -15.770 14.968 1.00 63.19 241 ASP A N 1
ATOM 2041 C CA . ASP A 1 241 ? 7.228 -15.692 13.513 1.00 63.19 241 ASP A CA 1
ATOM 2042 C C . ASP A 1 241 ? 7.929 -14.447 12.953 1.00 63.19 241 ASP A C 1
ATOM 2044 O O . ASP A 1 241 ? 7.333 -13.430 12.583 1.00 63.19 241 ASP A O 1
ATOM 2048 N N . LYS A 1 242 ? 9.261 -14.538 12.894 1.00 54.12 242 LYS A N 1
ATOM 2049 C CA . LYS A 1 242 ? 10.127 -13.482 12.351 1.00 54.12 242 LYS A CA 1
ATOM 2050 C C . LYS A 1 242 ? 9.973 -13.301 10.834 1.00 54.12 242 LYS A C 1
ATOM 2052 O O . LYS A 1 242 ? 10.457 -12.299 10.311 1.00 54.12 242 LYS A O 1
ATOM 2057 N N . GLU A 1 243 ? 9.302 -14.224 10.141 1.00 50.91 243 GLU A N 1
ATOM 2058 C CA . GLU A 1 243 ? 9.163 -14.239 8.679 1.00 50.91 243 GLU A CA 1
ATOM 2059 C C . GLU A 1 243 ? 7.902 -13.512 8.177 1.00 50.91 243 GLU A C 1
ATOM 2061 O O . GLU A 1 243 ? 7.852 -13.112 7.015 1.00 50.91 243 GLU A O 1
ATOM 2066 N N . ILE A 1 244 ? 6.926 -13.208 9.048 1.00 51.69 244 ILE A N 1
ATOM 2067 C CA . ILE A 1 244 ? 5.751 -12.368 8.705 1.00 51.69 244 ILE A CA 1
ATOM 2068 C C . ILE A 1 244 ? 6.140 -10.923 8.310 1.00 51.69 244 ILE A C 1
ATOM 2070 O O . ILE A 1 244 ? 5.322 -10.172 7.780 1.00 51.69 244 ILE A O 1
ATOM 2074 N N . GLY A 1 245 ? 7.392 -10.513 8.537 1.00 45.22 245 GLY A N 1
ATOM 2075 C CA . GLY A 1 245 ? 7.875 -9.125 8.553 1.00 45.22 245 GLY A CA 1
ATOM 2076 C C . GLY A 1 245 ? 7.780 -8.275 7.276 1.00 45.22 245 GLY A C 1
ATOM 2077 O O . GLY A 1 245 ? 8.299 -7.166 7.291 1.00 45.22 245 GLY A O 1
ATOM 2078 N N . VAL A 1 246 ? 7.143 -8.728 6.193 1.00 51.81 246 VAL A N 1
ATOM 2079 C CA . VAL A 1 246 ? 7.118 -8.003 4.901 1.00 51.81 246 VAL A CA 1
ATOM 2080 C C . VAL A 1 246 ? 5.692 -7.700 4.406 1.00 51.81 246 VAL A C 1
ATOM 2082 O O . VAL A 1 246 ? 5.499 -7.239 3.287 1.00 51.81 246 VAL A O 1
ATOM 2085 N N . TRP A 1 247 ? 4.656 -7.942 5.212 1.00 58.06 247 TRP A N 1
ATOM 2086 C CA . TRP A 1 247 ? 3.277 -7.931 4.710 1.00 58.06 247 TRP A CA 1
ATOM 2087 C C . TRP A 1 247 ? 2.500 -6.622 4.889 1.00 58.06 247 TRP A C 1
ATOM 2089 O O . TRP A 1 247 ? 2.738 -5.817 5.786 1.00 58.06 247 TRP A O 1
ATOM 2099 N N . THR A 1 248 ? 1.559 -6.420 3.966 1.00 67.00 248 THR A N 1
ATOM 2100 C CA . THR A 1 248 ? 1.094 -5.126 3.461 1.00 67.00 248 THR A CA 1
ATOM 2101 C C . THR A 1 248 ? 0.433 -4.227 4.511 1.00 67.00 248 THR A C 1
ATOM 2103 O O . THR A 1 248 ? -0.727 -4.415 4.889 1.00 67.00 248 THR A O 1
ATOM 2106 N N . THR A 1 249 ? 1.146 -3.193 4.949 1.00 79.56 249 THR A N 1
ATOM 2107 C CA . THR A 1 249 ? 0.576 -2.133 5.787 1.00 79.56 249 THR A CA 1
ATOM 2108 C C . THR A 1 249 ? -0.464 -1.321 5.008 1.00 79.56 249 THR A C 1
ATOM 2110 O O . THR A 1 249 ? -0.462 -1.260 3.778 1.00 79.56 249 THR A O 1
ATOM 2113 N N . TYR A 1 250 ? -1.314 -0.589 5.727 1.00 85.25 250 TYR A N 1
ATOM 2114 C CA . TYR A 1 250 ? -2.219 0.389 5.135 1.00 85.25 250 TYR A CA 1
ATOM 2115 C C . TYR A 1 250 ? -1.474 1.401 4.257 1.00 85.25 250 TYR A C 1
ATOM 2117 O O . TYR A 1 250 ? -1.979 1.792 3.209 1.00 85.25 250 TYR A O 1
ATOM 2125 N N . ARG A 1 251 ? -0.273 1.834 4.663 1.00 87.31 251 ARG A N 1
ATOM 2126 C CA . ARG A 1 251 ? 0.509 2.832 3.916 1.00 87.31 251 ARG A CA 1
ATOM 2127 C C . ARG A 1 251 ? 0.937 2.299 2.551 1.00 87.31 251 ARG A C 1
ATOM 2129 O O . ARG A 1 251 ? 0.829 3.033 1.575 1.00 87.31 251 ARG A O 1
ATOM 2136 N N . TRP A 1 252 ? 1.338 1.028 2.494 1.00 86.62 252 TRP A N 1
ATOM 2137 C CA . TRP A 1 252 ? 1.637 0.331 1.245 1.00 86.62 252 TRP A CA 1
ATOM 2138 C C . TRP A 1 252 ? 0.383 0.176 0.377 1.00 86.62 252 TRP A C 1
ATOM 2140 O O . TRP A 1 252 ? 0.345 0.664 -0.749 1.00 86.62 252 TRP A O 1
ATOM 2150 N N . LEU A 1 253 ? -0.686 -0.399 0.939 1.00 85.62 253 LEU A N 1
ATOM 2151 C CA . LEU A 1 253 ? -1.927 -0.688 0.209 1.00 85.62 253 LEU A CA 1
ATOM 2152 C C . LEU A 1 253 ? -2.651 0.567 -0.287 1.00 85.62 253 LEU A C 1
ATOM 2154 O O . LEU A 1 253 ? -3.256 0.568 -1.349 1.00 85.62 253 LEU A O 1
ATOM 2158 N N . SER A 1 254 ? -2.621 1.654 0.476 1.00 88.19 254 SER A N 1
ATOM 2159 C CA . SER A 1 254 ? -3.198 2.929 0.035 1.00 88.19 254 SER A CA 1
ATOM 2160 C C . SER A 1 254 ? -2.317 3.658 -0.979 1.00 88.19 254 SER A C 1
ATOM 2162 O O . SER A 1 254 ? -2.764 4.643 -1.564 1.00 88.19 254 SER A O 1
ATOM 2164 N N . GLY A 1 255 ? -1.074 3.203 -1.170 1.00 89.56 255 GLY A N 1
ATOM 2165 C CA . GLY A 1 255 ? -0.081 3.876 -1.991 1.00 89.56 255 GLY A CA 1
ATOM 2166 C C . GLY A 1 255 ? 0.306 5.254 -1.464 1.00 89.56 255 GLY A C 1
ATOM 2167 O O . GLY A 1 255 ? 0.662 6.119 -2.258 1.00 89.56 255 GLY A O 1
ATOM 2168 N N . LYS A 1 256 ? 0.214 5.481 -0.144 1.00 90.75 256 LYS A N 1
ATOM 2169 C CA . LYS A 1 256 ? 0.421 6.799 0.477 1.00 90.75 256 LYS A CA 1
ATOM 2170 C C . LYS A 1 256 ? 1.702 7.457 -0.031 1.00 90.75 256 LYS A C 1
ATOM 2172 O O . LYS A 1 256 ? 1.640 8.513 -0.645 1.00 90.75 256 LYS A O 1
ATOM 2177 N N . TYR A 1 257 ? 2.839 6.793 0.160 1.00 90.75 257 TYR A N 1
ATOM 2178 C CA . TYR A 1 257 ? 4.155 7.322 -0.199 1.00 90.75 257 TYR A CA 1
ATOM 2179 C C . TYR A 1 257 ? 4.266 7.653 -1.693 1.00 90.75 257 TYR A C 1
ATOM 2181 O O . TYR A 1 257 ? 4.669 8.760 -2.039 1.00 90.75 257 TYR A O 1
ATOM 2189 N N . PHE A 1 258 ? 3.794 6.760 -2.569 1.00 92.06 258 PHE A N 1
ATOM 2190 C CA . PHE A 1 258 ? 3.740 7.006 -4.014 1.00 92.06 258 PHE A CA 1
ATOM 2191 C C . PHE A 1 258 ? 2.956 8.274 -4.380 1.00 92.06 258 PHE A C 1
ATOM 2193 O O . PHE A 1 258 ? 3.314 8.989 -5.316 1.00 92.06 258 PHE A O 1
ATOM 2200 N N . LEU A 1 259 ? 1.863 8.549 -3.665 1.00 92.12 259 LEU A N 1
ATOM 2201 C CA . LEU A 1 259 ? 0.893 9.569 -4.055 1.00 92.12 259 LEU A CA 1
ATOM 2202 C C . LEU A 1 259 ? 1.049 10.902 -3.315 1.00 92.12 259 LEU A C 1
ATOM 2204 O O . LEU A 1 259 ? 0.541 11.915 -3.807 1.00 92.12 259 LEU A O 1
ATOM 2208 N N . THR A 1 260 ? 1.766 10.922 -2.186 1.00 87.75 260 THR A N 1
ATOM 2209 C CA . THR A 1 260 ? 1.931 12.117 -1.343 1.00 87.75 260 THR A CA 1
ATOM 2210 C C . THR A 1 260 ? 3.355 12.665 -1.296 1.00 87.75 260 THR A C 1
ATOM 2212 O O . THR A 1 260 ? 3.514 13.872 -1.141 1.00 87.75 260 THR A O 1
ATOM 2215 N N . GLU A 1 261 ? 4.394 11.839 -1.441 1.00 89.50 261 GLU A N 1
ATOM 2216 C CA . GLU A 1 261 ? 5.790 12.282 -1.278 1.00 89.50 261 GLU A CA 1
ATOM 2217 C C . GLU A 1 261 ? 6.467 12.604 -2.602 1.00 89.50 261 GLU A C 1
ATOM 2219 O O . GLU A 1 261 ? 6.155 11.998 -3.621 1.00 89.50 261 GLU A O 1
ATOM 2224 N N . ASN A 1 262 ? 7.361 13.594 -2.613 1.00 90.00 262 ASN A N 1
ATOM 2225 C CA . ASN A 1 262 ? 8.146 13.948 -3.795 1.00 90.00 262 ASN A CA 1
ATOM 2226 C C . ASN A 1 262 ? 9.496 13.236 -3.762 1.00 90.00 262 ASN A C 1
ATOM 2228 O O . ASN A 1 262 ? 10.155 13.218 -2.725 1.00 90.00 262 ASN A O 1
ATOM 2232 N N . PHE A 1 263 ? 9.909 12.720 -4.912 1.00 88.75 263 PHE A N 1
ATOM 2233 C CA . PHE A 1 263 ? 11.173 12.010 -5.093 1.00 88.75 263 PHE A CA 1
ATOM 2234 C C . PHE A 1 263 ? 12.085 12.770 -6.059 1.00 88.75 263 PHE A C 1
ATOM 2236 O O . PHE A 1 263 ? 11.611 13.608 -6.823 1.00 88.75 263 PHE A O 1
ATOM 2243 N N . GLU A 1 264 ? 13.385 12.492 -6.050 1.00 87.81 264 GLU A N 1
ATOM 2244 C CA . GLU A 1 264 ? 14.292 13.029 -7.078 1.00 87.81 264 GLU A CA 1
ATOM 2245 C C . GLU A 1 264 ? 13.993 12.402 -8.448 1.00 87.81 264 GLU A C 1
ATOM 2247 O O . GLU A 1 264 ? 13.974 13.098 -9.464 1.00 87.81 264 GLU A O 1
ATOM 2252 N N . ASN A 1 265 ? 13.639 11.112 -8.467 1.00 89.50 265 ASN A N 1
ATOM 2253 C CA . ASN A 1 265 ? 13.234 10.412 -9.676 1.00 89.50 265 ASN A CA 1
ATOM 2254 C C . ASN A 1 265 ? 11.927 10.985 -10.262 1.00 89.50 265 ASN A C 1
ATOM 2256 O O . ASN A 1 265 ? 10.841 10.871 -9.679 1.00 89.50 265 ASN A O 1
ATOM 2260 N N . VAL A 1 266 ? 12.020 11.571 -11.459 1.00 89.69 266 VAL A N 1
ATOM 2261 C CA . VAL A 1 266 ? 10.891 12.223 -12.145 1.00 89.69 266 VAL A CA 1
ATOM 2262 C C . VAL A 1 266 ? 9.789 11.225 -12.505 1.00 89.69 266 VAL A C 1
ATOM 2264 O O . VAL A 1 266 ? 8.618 11.493 -12.236 1.00 89.69 266 VAL A O 1
ATOM 2267 N N . ASN A 1 267 ? 10.146 10.052 -13.036 1.00 89.50 267 ASN A N 1
ATOM 2268 C CA . ASN A 1 267 ? 9.177 9.033 -13.458 1.00 89.50 267 ASN A CA 1
ATOM 2269 C C . ASN A 1 267 ? 8.357 8.488 -12.280 1.00 89.50 267 ASN A C 1
ATOM 2271 O O . ASN A 1 267 ? 7.172 8.190 -12.433 1.00 89.50 267 ASN A O 1
ATOM 2275 N N . MET A 1 268 ? 8.950 8.413 -11.084 1.00 92.50 268 MET A N 1
ATOM 2276 C CA . MET A 1 268 ? 8.224 8.064 -9.864 1.00 92.50 268 MET A CA 1
ATOM 2277 C C . MET A 1 268 ? 7.193 9.138 -9.493 1.00 92.50 268 MET A C 1
ATOM 2279 O O . MET A 1 268 ? 6.059 8.815 -9.145 1.00 92.50 268 MET A O 1
ATOM 2283 N N . ASN A 1 269 ? 7.538 10.424 -9.625 1.00 91.25 269 ASN A N 1
ATOM 2284 C CA . ASN A 1 269 ? 6.594 11.518 -9.373 1.00 91.25 269 ASN A CA 1
ATOM 2285 C C . ASN A 1 269 ? 5.459 11.576 -10.403 1.00 91.25 269 ASN A C 1
ATOM 2287 O O . ASN A 1 269 ? 4.333 11.936 -10.049 1.00 91.25 269 ASN A O 1
ATOM 2291 N N . GLU A 1 270 ? 5.719 11.210 -11.662 1.00 91.75 270 GLU A N 1
ATOM 2292 C CA . GLU A 1 270 ? 4.690 11.184 -12.706 1.00 91.75 270 GLU A CA 1
ATOM 2293 C C . GLU A 1 270 ? 3.533 10.235 -12.389 1.00 91.75 270 GLU A C 1
ATOM 2295 O O . GLU A 1 270 ? 2.418 10.452 -12.875 1.00 91.75 270 GLU A O 1
ATOM 2300 N N . LEU A 1 271 ? 3.763 9.205 -11.566 1.00 91.94 271 LEU A N 1
ATOM 2301 C CA . LEU A 1 271 ? 2.723 8.286 -11.107 1.00 91.94 271 LEU A CA 1
ATOM 2302 C C . LEU A 1 271 ? 1.512 9.046 -10.544 1.00 91.94 271 LEU A C 1
ATOM 2304 O O . LEU A 1 271 ? 0.368 8.708 -10.839 1.00 91.94 271 LEU A O 1
ATOM 2308 N N . LYS A 1 272 ? 1.751 10.139 -9.812 1.00 92.38 272 LYS A N 1
ATOM 2309 C CA . LYS A 1 272 ? 0.707 10.990 -9.219 1.00 92.38 272 LYS A CA 1
ATOM 2310 C C . LYS A 1 272 ? -0.248 11.583 -10.249 1.00 92.38 272 LYS A C 1
ATOM 2312 O O . LYS A 1 272 ? -1.409 11.837 -9.924 1.00 92.38 272 LYS A O 1
ATOM 2317 N N . LEU A 1 273 ? 0.257 11.827 -11.458 1.00 91.69 273 LEU A N 1
ATOM 2318 C CA . LEU A 1 273 ? -0.442 12.472 -12.565 1.00 91.69 273 LEU A CA 1
ATOM 2319 C C . LEU A 1 273 ? -1.115 11.465 -13.502 1.00 91.69 273 LEU A C 1
ATOM 2321 O O . LEU A 1 273 ? -1.889 11.878 -14.364 1.00 91.69 273 LEU A O 1
ATOM 2325 N N . LYS A 1 274 ? -0.854 10.157 -13.353 1.00 90.12 274 LYS A N 1
ATOM 2326 C CA . LYS A 1 274 ? -1.497 9.146 -14.199 1.00 90.12 274 LYS A CA 1
ATOM 2327 C C . LYS A 1 274 ? -3.004 9.157 -13.955 1.00 90.12 274 LYS A C 1
ATOM 2329 O O . LYS A 1 274 ? -3.478 9.202 -12.818 1.00 90.12 274 LYS A O 1
ATOM 2334 N N . ASN A 1 275 ? -3.743 9.174 -15.057 1.00 86.81 275 ASN A N 1
ATOM 2335 C CA . ASN A 1 275 ? -5.186 9.325 -15.064 1.00 86.81 275 ASN A CA 1
ATOM 2336 C C . ASN A 1 275 ? -5.882 7.975 -14.900 1.00 86.81 275 ASN A C 1
ATOM 2338 O O . ASN A 1 275 ? -5.551 7.009 -15.583 1.00 86.81 275 ASN A O 1
ATOM 2342 N N . ILE A 1 276 ? -6.910 7.950 -14.059 1.00 82.31 276 ILE A N 1
ATOM 2343 C CA . ILE A 1 276 ? -7.847 6.842 -13.909 1.00 82.31 276 ILE A CA 1
ATOM 2344 C C . ILE A 1 276 ? -9.261 7.311 -14.245 1.00 82.31 276 ILE A C 1
ATOM 2346 O O . ILE A 1 276 ? -9.621 8.470 -14.029 1.00 82.31 276 ILE A O 1
ATOM 2350 N N . ASN A 1 277 ? -10.081 6.394 -14.755 1.00 80.25 277 ASN A N 1
ATOM 2351 C CA . ASN A 1 277 ? -11.474 6.666 -15.088 1.00 80.25 277 ASN A CA 1
ATOM 2352 C C . ASN A 1 277 ? -12.399 6.054 -14.036 1.00 80.25 277 ASN A C 1
ATOM 2354 O O . ASN A 1 277 ? -12.462 4.836 -13.880 1.00 80.25 277 ASN A O 1
ATOM 2358 N N . ILE A 1 278 ? -13.165 6.896 -13.344 1.00 73.19 278 ILE A N 1
ATOM 2359 C CA . ILE A 1 278 ? -14.183 6.466 -12.382 1.00 73.19 278 ILE A CA 1
ATOM 2360 C C . ILE A 1 278 ? -15.529 7.015 -12.838 1.00 73.19 278 ILE A C 1
ATOM 2362 O O . ILE A 1 278 ? -15.759 8.220 -12.800 1.00 73.19 278 ILE A O 1
ATOM 2366 N N . LYS A 1 279 ? -16.439 6.125 -13.260 1.00 73.56 279 LYS A N 1
ATOM 2367 C CA . LYS A 1 279 ? -17.800 6.480 -13.716 1.00 73.56 279 LYS A CA 1
ATOM 2368 C C . LYS A 1 279 ? -17.808 7.645 -14.725 1.00 73.56 279 LYS A C 1
ATOM 2370 O O . LYS A 1 279 ? -18.578 8.588 -14.572 1.00 73.56 279 LYS A O 1
ATOM 2375 N N . ASN A 1 280 ? -16.946 7.556 -15.740 1.00 80.06 280 ASN A N 1
ATOM 2376 C CA . ASN A 1 280 ? -16.762 8.540 -16.820 1.00 80.06 280 ASN A CA 1
ATOM 2377 C C . ASN A 1 280 ? -16.117 9.872 -16.407 1.00 80.06 280 ASN A C 1
ATOM 2379 O O . ASN A 1 280 ? -16.106 10.810 -17.199 1.00 80.06 280 ASN A O 1
ATOM 2383 N N . VAL A 1 281 ? -15.559 9.963 -15.199 1.00 82.56 281 VAL A N 1
ATOM 2384 C CA . VAL A 1 281 ? -14.723 11.094 -14.788 1.00 82.56 281 VAL A CA 1
ATOM 2385 C C . VAL A 1 281 ? -13.268 10.652 -14.799 1.00 82.56 281 VAL A C 1
ATOM 2387 O O . VAL A 1 281 ? -12.905 9.688 -14.121 1.00 82.56 281 VAL A O 1
ATOM 2390 N N . THR A 1 282 ? -12.447 11.363 -15.566 1.00 88.62 282 THR A N 1
ATOM 2391 C CA . THR A 1 282 ? -10.994 11.203 -15.566 1.00 88.62 282 THR A CA 1
ATOM 2392 C C . THR A 1 282 ? -10.399 12.044 -14.447 1.00 88.62 282 THR A C 1
ATOM 2394 O O . THR A 1 282 ? -10.621 13.252 -14.388 1.00 88.62 282 THR A O 1
ATOM 2397 N N . ILE A 1 283 ? -9.655 11.407 -13.550 1.00 90.31 283 ILE A N 1
ATOM 2398 C CA . ILE A 1 283 ? -8.950 12.067 -12.448 1.00 90.31 283 ILE A CA 1
ATOM 2399 C C . ILE A 1 283 ? -7.546 11.489 -12.320 1.00 90.31 283 ILE A C 1
ATOM 2401 O O . ILE A 1 283 ? -7.328 10.328 -12.657 1.00 90.31 283 ILE A O 1
ATOM 2405 N N . SER A 1 284 ? -6.608 12.260 -11.781 1.00 91.69 284 SER A N 1
ATOM 2406 C CA . SER A 1 284 ? -5.283 11.726 -11.477 1.00 91.69 284 SER A CA 1
ATOM 2407 C C . SER A 1 284 ? -5.307 10.814 -10.244 1.00 91.69 284 SER A C 1
ATOM 2409 O O . SER A 1 284 ? -6.166 10.956 -9.365 1.00 91.69 284 SER A O 1
ATOM 2411 N N . LEU A 1 285 ? -4.344 9.894 -10.146 1.00 90.50 285 LEU A N 1
ATOM 2412 C CA . LEU A 1 285 ? -4.196 8.999 -8.994 1.00 90.50 285 LEU A CA 1
ATOM 2413 C C . LEU A 1 285 ? -4.058 9.758 -7.667 1.00 90.50 285 LEU A C 1
ATOM 2415 O O . LEU A 1 285 ? -4.699 9.391 -6.682 1.00 90.50 285 LEU A O 1
ATOM 2419 N N . SER A 1 286 ? -3.286 10.849 -7.637 1.00 91.00 286 SER A N 1
ATOM 2420 C CA . SER A 1 286 ? -3.133 11.665 -6.422 1.00 91.00 286 SER A CA 1
ATOM 2421 C C . SER A 1 286 ? -4.454 12.331 -6.007 1.00 91.00 286 SER A C 1
ATOM 2423 O O . SER A 1 286 ? -4.822 12.326 -4.828 1.00 91.00 286 SER A O 1
ATOM 2425 N N . VAL A 1 287 ? -5.245 12.812 -6.977 1.00 88.88 287 VAL A N 1
ATOM 2426 C CA . VAL A 1 287 ? -6.592 13.336 -6.703 1.00 88.88 287 VAL A CA 1
ATOM 2427 C C . VAL A 1 287 ? -7.511 12.226 -6.195 1.00 88.88 287 VAL A C 1
ATOM 2429 O O . VAL A 1 287 ? -8.257 12.451 -5.246 1.00 88.88 287 VAL A O 1
ATOM 2432 N N . ALA A 1 288 ? -7.449 11.017 -6.757 1.00 89.38 288 ALA A N 1
ATOM 2433 C CA . ALA A 1 288 ? -8.241 9.881 -6.289 1.00 89.38 288 ALA A CA 1
ATOM 2434 C C . ALA A 1 288 ? -7.913 9.492 -4.835 1.00 89.38 288 ALA A C 1
ATOM 2436 O O . ALA A 1 288 ? -8.831 9.256 -4.041 1.00 89.38 288 ALA A O 1
ATOM 2437 N N . TYR A 1 289 ? -6.629 9.489 -4.466 1.00 91.06 289 TYR A N 1
ATOM 2438 C CA . TYR A 1 289 ? -6.171 9.231 -3.098 1.00 91.06 289 TYR A CA 1
ATOM 2439 C C . TYR A 1 289 ? -6.717 10.253 -2.101 1.00 91.06 289 TYR A C 1
ATOM 2441 O O . TYR A 1 289 ? -7.239 9.872 -1.056 1.00 91.06 289 TYR A O 1
ATOM 2449 N N . HIS A 1 290 ? -6.670 11.546 -2.426 1.00 87.81 290 HIS A N 1
ATOM 2450 C CA . HIS A 1 290 ? -7.182 12.569 -1.517 1.00 87.81 290 HIS A CA 1
ATOM 2451 C C . HIS A 1 290 ? -8.704 12.709 -1.552 1.00 87.81 290 HIS A C 1
ATOM 2453 O O . HIS A 1 290 ? -9.291 13.006 -0.522 1.00 87.81 290 HIS A O 1
ATOM 2459 N N . ALA A 1 291 ? -9.372 12.523 -2.691 1.00 86.00 291 ALA A N 1
ATOM 2460 C CA . ALA A 1 291 ? -10.789 12.863 -2.839 1.00 86.00 291 ALA A CA 1
ATOM 2461 C C . ALA A 1 291 ? -11.743 11.666 -2.722 1.00 86.00 291 ALA A C 1
ATOM 2463 O O . ALA A 1 291 ? -12.890 11.860 -2.318 1.00 86.00 291 ALA A O 1
ATOM 2464 N N . ILE A 1 292 ? -11.303 10.450 -3.069 1.00 88.00 292 ILE A N 1
ATOM 2465 C CA . ILE A 1 292 ? -12.180 9.274 -3.216 1.00 88.00 292 ILE A CA 1
ATOM 2466 C C . ILE A 1 292 ? -11.877 8.200 -2.181 1.00 88.00 292 ILE A C 1
ATOM 2468 O O . ILE A 1 292 ? -12.799 7.774 -1.482 1.00 88.00 292 ILE A O 1
ATOM 2472 N N . LEU A 1 293 ? -10.610 7.794 -2.051 1.00 90.38 293 LEU A N 1
ATOM 2473 C CA . LEU A 1 293 ? -10.188 6.760 -1.099 1.00 90.38 293 LEU A CA 1
ATOM 2474 C C . LEU A 1 293 ? -10.730 6.973 0.332 1.00 90.38 293 LEU A C 1
ATOM 2476 O O . LEU A 1 293 ? -11.236 6.007 0.903 1.00 90.38 293 LEU A O 1
ATOM 2480 N N . PRO A 1 294 ? -10.752 8.202 0.897 1.00 91.69 294 PRO A N 1
ATOM 2481 C CA . PRO A 1 294 ? -11.200 8.439 2.273 1.00 91.69 294 PRO A CA 1
ATOM 2482 C C . PRO A 1 294 ? -12.658 8.048 2.524 1.00 91.69 294 PRO A C 1
ATOM 2484 O O . PRO A 1 294 ? -13.045 7.758 3.653 1.00 91.69 294 PRO A O 1
ATOM 2487 N N . TRP A 1 295 ? -13.486 8.035 1.479 1.00 89.50 295 TRP A N 1
ATOM 2488 C CA . TRP A 1 295 ? -14.895 7.650 1.559 1.00 89.50 295 TRP A CA 1
ATOM 2489 C C . TRP A 1 295 ? -15.109 6.147 1.366 1.00 89.50 295 TRP A C 1
ATOM 2491 O O . TRP A 1 295 ? -16.211 5.646 1.559 1.00 89.50 295 TRP A O 1
ATOM 2501 N N . HIS A 1 296 ? -14.080 5.421 0.955 1.00 87.75 296 HIS A N 1
ATOM 2502 C CA . HIS A 1 296 ? -14.185 4.047 0.495 1.00 87.75 296 HIS A CA 1
ATOM 2503 C C . HIS A 1 296 ? -13.095 3.169 1.130 1.00 87.75 296 HIS A C 1
ATOM 2505 O O . HIS A 1 296 ? -12.491 2.338 0.457 1.00 87.75 296 HIS A O 1
ATOM 2511 N N . LEU A 1 297 ? -12.880 3.323 2.443 1.00 87.94 297 LEU A N 1
ATOM 2512 C CA . LEU A 1 297 ? -11.870 2.614 3.241 1.00 87.94 297 LEU A CA 1
ATOM 2513 C C . LEU A 1 297 ? -12.296 1.172 3.548 1.00 87.94 297 LEU A C 1
ATOM 2515 O O . LEU A 1 297 ? -12.557 0.801 4.690 1.00 87.94 297 LEU A O 1
ATOM 2519 N N . ASN A 1 298 ? -12.415 0.357 2.508 1.00 84.12 298 ASN A N 1
ATOM 2520 C CA . ASN A 1 298 ? -12.656 -1.076 2.616 1.00 84.12 298 ASN A CA 1
ATOM 2521 C C . ASN A 1 298 ? -11.759 -1.836 1.627 1.00 84.12 298 ASN A C 1
ATOM 2523 O O . ASN A 1 298 ? -11.158 -1.228 0.739 1.00 84.12 298 ASN A O 1
ATOM 2527 N N . THR A 1 299 ? -11.655 -3.156 1.784 1.00 79.00 299 THR A N 1
ATOM 2528 C CA . THR A 1 299 ? -10.667 -3.981 1.070 1.00 79.00 299 THR A CA 1
ATOM 2529 C C . THR A 1 299 ? -10.724 -3.814 -0.448 1.00 79.00 299 THR A C 1
ATOM 2531 O O . THR A 1 299 ? -9.681 -3.765 -1.094 1.00 79.00 299 THR A O 1
ATOM 2534 N N . PHE A 1 300 ? -11.921 -3.690 -1.034 1.00 80.06 300 PHE A N 1
ATOM 2535 C CA . PHE A 1 300 ? -12.067 -3.668 -2.490 1.00 80.06 300 PHE A CA 1
ATOM 2536 C C . PHE A 1 300 ? -11.542 -2.367 -3.139 1.00 80.06 300 PHE A C 1
ATOM 2538 O O . PHE A 1 300 ? -10.652 -2.462 -3.979 1.00 80.06 300 PHE A O 1
ATOM 2545 N N . PRO A 1 301 ? -12.002 -1.151 -2.773 1.00 82.56 301 PRO A N 1
ATOM 2546 C CA . PRO A 1 301 ? -11.488 0.096 -3.337 1.00 82.56 301 PRO A CA 1
ATOM 2547 C C . PRO A 1 301 ? -10.015 0.347 -3.016 1.00 82.56 301 PRO A C 1
ATOM 2549 O O . PRO A 1 301 ? -9.303 0.857 -3.877 1.00 82.56 301 PRO A O 1
ATOM 2552 N N . VAL A 1 302 ? -9.551 -0.028 -1.817 1.00 85.31 302 VAL A N 1
ATOM 2553 C CA . VAL A 1 302 ? -8.127 0.080 -1.460 1.00 85.31 302 VAL A CA 1
ATOM 2554 C C . VAL A 1 302 ? -7.294 -0.833 -2.362 1.00 85.31 302 VAL A C 1
ATOM 2556 O O . VAL A 1 302 ? -6.345 -0.371 -2.988 1.00 85.31 302 VAL A O 1
ATOM 2559 N N . GLY A 1 303 ? -7.688 -2.103 -2.507 1.00 81.38 303 GLY A N 1
ATOM 2560 C CA . GLY A 1 303 ? -6.999 -3.047 -3.386 1.00 81.38 303 GLY A CA 1
ATOM 2561 C C . GLY A 1 303 ? -7.045 -2.646 -4.863 1.00 81.38 303 GLY A C 1
ATOM 2562 O O . GLY A 1 303 ? -6.060 -2.817 -5.575 1.00 81.38 303 GLY A O 1
ATOM 2563 N N . LEU A 1 304 ? -8.155 -2.067 -5.333 1.00 81.31 304 LEU A N 1
ATOM 2564 C CA . LEU A 1 304 ? -8.270 -1.541 -6.696 1.00 81.31 304 LEU A CA 1
ATOM 2565 C C . LEU A 1 304 ? -7.263 -0.409 -6.943 1.00 81.31 304 LEU A C 1
ATOM 2567 O O . LEU A 1 304 ? -6.544 -0.446 -7.938 1.00 81.31 304 LEU A O 1
ATOM 2571 N N . LEU A 1 305 ? -7.204 0.575 -6.038 1.00 84.50 305 LEU A N 1
ATOM 2572 C CA . LEU A 1 305 ? -6.262 1.689 -6.146 1.00 84.50 305 LEU A CA 1
ATOM 2573 C C . LEU A 1 305 ? -4.815 1.186 -6.119 1.00 84.50 305 LEU A C 1
ATOM 2575 O O . LEU A 1 305 ? -4.003 1.623 -6.931 1.00 84.50 305 LEU A O 1
ATOM 2579 N N . HIS A 1 306 ? -4.508 0.238 -5.232 1.00 86.56 306 HIS A N 1
ATOM 2580 C CA . HIS A 1 306 ? -3.175 -0.345 -5.155 1.00 86.56 306 HIS A CA 1
ATOM 2581 C C . HIS A 1 306 ? -2.780 -1.047 -6.456 1.00 86.56 306 HIS A C 1
ATOM 2583 O O . HIS A 1 306 ? -1.716 -0.770 -6.997 1.00 86.56 306 HIS A O 1
ATOM 2589 N N . ASN A 1 307 ? -3.662 -1.885 -7.009 1.00 82.69 307 ASN A N 1
ATOM 2590 C CA . ASN A 1 307 ? -3.422 -2.560 -8.285 1.00 82.69 307 ASN A CA 1
ATOM 2591 C C . ASN A 1 307 ? -3.161 -1.569 -9.424 1.00 82.69 307 ASN A C 1
ATOM 2593 O O . ASN A 1 307 ? -2.269 -1.798 -10.234 1.00 82.69 307 ASN A O 1
ATOM 2597 N N . MET A 1 308 ? -3.903 -0.458 -9.481 1.00 84.06 308 MET A N 1
ATOM 2598 C CA . MET A 1 308 ? -3.661 0.589 -10.481 1.00 84.06 308 MET A CA 1
ATOM 2599 C C . MET A 1 308 ? -2.253 1.180 -10.342 1.00 84.06 308 MET A C 1
ATOM 2601 O O . MET A 1 308 ? -1.567 1.367 -11.342 1.00 84.06 308 MET A O 1
ATOM 2605 N N . ILE A 1 309 ? -1.800 1.435 -9.111 1.00 88.56 309 ILE A N 1
ATOM 2606 C CA . ILE A 1 309 ? -0.437 1.910 -8.845 1.00 88.56 309 ILE A CA 1
ATOM 2607 C C . ILE A 1 309 ? 0.593 0.893 -9.344 1.00 88.56 309 ILE A C 1
ATOM 2609 O O . ILE A 1 309 ? 1.462 1.261 -10.131 1.00 88.56 309 ILE A O 1
ATOM 2613 N N . LEU A 1 310 ? 0.471 -0.378 -8.950 1.00 86.50 310 LEU A N 1
ATOM 2614 C CA . LEU A 1 310 ? 1.425 -1.426 -9.330 1.00 86.50 310 LEU A CA 1
ATOM 2615 C C . LEU A 1 310 ? 1.486 -1.623 -10.848 1.00 86.50 310 LEU A C 1
ATOM 2617 O O . LEU A 1 310 ? 2.573 -1.712 -11.405 1.00 86.50 310 LEU A O 1
ATOM 2621 N N . GLN A 1 311 ? 0.344 -1.578 -11.539 1.00 84.12 311 GLN A N 1
ATOM 2622 C CA . GLN A 1 311 ? 0.295 -1.639 -13.004 1.00 84.12 311 GLN A CA 1
ATOM 2623 C C . GLN A 1 311 ? 1.072 -0.497 -13.670 1.00 84.12 311 GLN A C 1
ATOM 2625 O O . GLN A 1 311 ? 1.752 -0.710 -14.673 1.00 84.12 311 GLN A O 1
ATOM 2630 N N . HIS A 1 312 ? 0.984 0.724 -13.137 1.00 88.00 312 HIS A N 1
ATOM 2631 C CA . HIS A 1 312 ? 1.753 1.849 -13.666 1.00 88.00 312 HIS A CA 1
ATOM 2632 C C . HIS A 1 312 ? 3.247 1.731 -13.363 1.00 88.00 312 HIS A C 1
ATOM 2634 O O . HIS A 1 312 ? 4.060 2.108 -14.212 1.00 88.00 312 HIS A O 1
ATOM 2640 N N . LEU A 1 313 ? 3.604 1.202 -12.190 1.00 91.31 313 LEU A N 1
ATOM 2641 C CA . LEU A 1 313 ? 4.995 0.951 -11.822 1.00 91.31 313 LEU A CA 1
ATOM 2642 C C . LEU A 1 313 ? 5.626 -0.101 -12.747 1.00 91.31 313 LEU A C 1
ATOM 2644 O O . LEU A 1 313 ? 6.663 0.159 -13.354 1.00 91.31 313 LEU A O 1
ATOM 2648 N N . ASP A 1 314 ? 4.942 -1.230 -12.946 1.00 89.00 314 ASP A N 1
ATOM 2649 C CA . ASP A 1 314 ? 5.360 -2.300 -13.859 1.00 89.00 314 ASP A CA 1
ATOM 2650 C C . ASP A 1 314 ? 5.492 -1.800 -15.301 1.00 89.00 314 ASP A C 1
ATOM 2652 O O . ASP A 1 314 ? 6.521 -1.977 -15.951 1.00 89.00 314 ASP A O 1
ATOM 2656 N N . ARG A 1 315 ? 4.482 -1.073 -15.802 1.00 87.62 315 ARG A N 1
ATOM 2657 C CA . ARG A 1 315 ? 4.525 -0.498 -17.153 1.00 87.62 315 ARG A CA 1
ATOM 2658 C C . ARG A 1 315 ? 5.734 0.418 -17.337 1.00 87.62 315 ARG A C 1
ATOM 2660 O O . ARG A 1 315 ? 6.367 0.367 -18.388 1.00 87.62 315 ARG A O 1
ATOM 2667 N N . THR A 1 316 ? 6.057 1.240 -16.341 1.00 91.50 316 THR A N 1
ATOM 2668 C CA . THR A 1 316 ? 7.224 2.135 -16.389 1.00 91.50 316 THR A CA 1
ATOM 2669 C C . THR A 1 316 ? 8.525 1.337 -16.395 1.00 91.50 316 THR A C 1
ATOM 2671 O O . THR A 1 316 ? 9.400 1.611 -17.212 1.00 91.50 316 THR A O 1
ATOM 2674 N N . MET A 1 317 ? 8.629 0.295 -15.566 1.00 92.31 317 MET A N 1
ATOM 2675 C CA . MET A 1 317 ? 9.780 -0.608 -15.563 1.00 92.31 317 MET A CA 1
ATOM 2676 C C . MET A 1 317 ? 9.980 -1.289 -16.928 1.00 92.31 317 MET A C 1
ATOM 2678 O O . MET A 1 317 ? 11.086 -1.321 -17.472 1.00 92.31 317 MET A O 1
ATOM 2682 N N . ASN A 1 318 ? 8.886 -1.750 -17.532 1.00 91.38 318 ASN A N 1
ATOM 2683 C CA . ASN A 1 318 ? 8.876 -2.390 -18.844 1.00 91.38 318 ASN A CA 1
ATOM 2684 C C . ASN A 1 318 ? 9.315 -1.432 -19.964 1.00 91.38 318 ASN A C 1
ATOM 2686 O O . ASN A 1 318 ? 10.028 -1.848 -20.879 1.00 91.38 318 ASN A O 1
ATOM 2690 N N . MET A 1 319 ? 8.984 -0.137 -19.868 1.00 91.69 319 MET A N 1
ATOM 2691 C CA . MET A 1 319 ? 9.464 0.879 -20.816 1.00 91.69 319 MET A CA 1
ATOM 2692 C C . MET A 1 319 ? 10.988 0.963 -20.875 1.00 91.69 319 MET A C 1
ATOM 2694 O O . MET A 1 319 ? 11.537 1.090 -21.970 1.00 91.69 319 MET A O 1
ATOM 2698 N N . TYR A 1 320 ? 11.681 0.861 -19.736 1.00 93.81 320 TYR A N 1
ATOM 2699 C CA . TYR A 1 320 ? 13.145 0.863 -19.721 1.00 93.81 320 TYR A CA 1
ATOM 2700 C C . TYR A 1 320 ? 13.723 -0.336 -20.470 1.00 93.81 320 TYR A C 1
ATOM 2702 O O . TYR A 1 320 ? 14.698 -0.178 -21.201 1.00 93.81 320 TYR A O 1
ATOM 2710 N N . VAL A 1 321 ? 13.107 -1.516 -20.352 1.00 94.06 321 VAL A N 1
ATOM 2711 C CA . VAL A 1 321 ? 13.523 -2.710 -21.104 1.00 94.06 321 VAL A CA 1
ATOM 2712 C C . VAL A 1 321 ? 13.267 -2.536 -22.599 1.00 94.06 321 VAL A C 1
ATOM 2714 O O . VAL A 1 321 ? 14.133 -2.866 -23.409 1.00 94.06 321 VAL A O 1
ATOM 2717 N N . TYR A 1 322 ? 12.109 -1.991 -22.982 1.00 93.56 322 TYR A N 1
ATOM 2718 C CA . TYR A 1 322 ? 11.791 -1.757 -24.391 1.00 93.56 322 TYR A CA 1
ATOM 2719 C C . TYR A 1 322 ? 12.751 -0.761 -25.042 1.00 93.56 322 TYR A C 1
ATOM 2721 O O . TYR A 1 322 ? 13.254 -1.029 -26.132 1.00 93.56 322 TYR A O 1
ATOM 2729 N N . ARG A 1 323 ? 13.062 0.347 -24.358 1.00 92.81 323 ARG A N 1
ATOM 2730 C CA . ARG A 1 323 ? 14.086 1.304 -24.799 1.00 92.81 323 ARG A CA 1
ATOM 2731 C C . ARG A 1 323 ? 15.444 0.627 -24.923 1.00 92.81 323 ARG A C 1
ATOM 2733 O O . ARG A 1 323 ? 16.071 0.732 -25.968 1.00 92.81 323 ARG A O 1
ATOM 2740 N N . TYR A 1 324 ? 15.860 -0.130 -23.908 1.00 93.62 324 TYR A N 1
ATOM 2741 C CA . TYR A 1 324 ? 17.134 -0.851 -23.913 1.00 93.62 324 TYR A CA 1
ATOM 2742 C C . TYR A 1 324 ? 17.273 -1.773 -25.134 1.00 93.62 324 TYR A C 1
ATOM 2744 O O . TYR A 1 324 ? 18.280 -1.745 -25.839 1.00 93.62 324 TYR A O 1
ATOM 2752 N N . ALA A 1 325 ? 16.228 -2.551 -25.423 1.00 92.31 325 ALA A N 1
ATOM 2753 C CA . ALA A 1 325 ? 16.181 -3.440 -26.575 1.00 92.31 325 ALA A CA 1
ATOM 2754 C C . ALA A 1 325 ? 16.195 -2.674 -27.907 1.00 92.31 325 ALA A C 1
ATOM 2756 O O . ALA A 1 325 ? 16.901 -3.076 -28.830 1.00 92.31 325 ALA A O 1
ATOM 2757 N N . LEU A 1 326 ? 15.460 -1.560 -27.995 1.00 90.94 326 LEU A N 1
ATOM 2758 C CA . LEU A 1 326 ? 15.416 -0.704 -29.182 1.00 90.94 326 LEU A CA 1
ATOM 2759 C C . LEU A 1 326 ? 16.773 -0.078 -29.500 1.00 90.94 326 LEU A C 1
ATOM 2761 O O . LEU A 1 326 ? 17.171 -0.064 -30.662 1.00 90.94 326 LEU A O 1
ATOM 2765 N N . ILE A 1 327 ? 17.506 0.383 -28.485 1.00 90.62 327 ILE A N 1
ATOM 2766 C CA . ILE A 1 327 ? 18.861 0.919 -28.664 1.00 90.62 327 ILE A CA 1
ATOM 2767 C C . ILE A 1 327 ? 19.775 -0.148 -29.286 1.00 90.62 327 ILE A C 1
ATOM 2769 O O . ILE A 1 327 ? 20.500 0.147 -30.235 1.00 90.62 327 ILE A O 1
ATOM 2773 N N . ILE A 1 328 ? 19.708 -1.394 -28.797 1.00 90.62 328 ILE A N 1
ATOM 2774 C CA . ILE A 1 328 ? 20.486 -2.523 -29.333 1.00 90.62 328 ILE A CA 1
ATOM 2775 C C . ILE A 1 328 ? 20.068 -2.857 -30.771 1.00 90.62 328 ILE A C 1
ATOM 2777 O O . ILE A 1 328 ? 20.929 -2.993 -31.634 1.00 90.62 328 ILE A O 1
ATOM 2781 N N . ASP A 1 329 ? 18.768 -2.980 -31.048 1.00 89.25 329 ASP A N 1
ATOM 2782 C CA . ASP A 1 329 ? 18.259 -3.294 -32.390 1.00 89.25 329 ASP A CA 1
ATOM 2783 C C . ASP A 1 329 ? 18.669 -2.230 -33.419 1.00 89.25 329 ASP A C 1
ATOM 2785 O O . ASP A 1 329 ? 19.174 -2.556 -34.494 1.00 89.25 329 ASP A O 1
ATOM 2789 N N . LEU A 1 330 ? 18.526 -0.948 -33.072 1.00 87.19 330 LEU A N 1
ATOM 2790 C CA . LEU A 1 330 ? 18.936 0.161 -33.933 1.00 87.19 330 LEU A CA 1
ATOM 2791 C C . LEU A 1 330 ? 20.448 0.194 -34.152 1.00 87.19 330 LEU A C 1
ATOM 2793 O O . LEU A 1 330 ? 20.879 0.422 -35.281 1.00 87.19 330 LEU A O 1
ATOM 2797 N N . TYR A 1 331 ? 21.244 -0.071 -33.113 1.00 87.81 331 TYR A N 1
ATOM 2798 C CA . TYR A 1 331 ? 22.691 -0.202 -33.249 1.00 87.81 331 TYR A CA 1
ATOM 2799 C C . TYR A 1 331 ? 23.041 -1.296 -34.266 1.00 87.81 331 TYR A C 1
ATOM 2801 O O . TYR A 1 331 ? 23.667 -1.018 -35.287 1.00 87.81 331 TYR A O 1
ATOM 2809 N N . LEU A 1 332 ? 22.548 -2.517 -34.042 1.00 87.44 332 LEU A N 1
ATOM 2810 C CA . LEU A 1 332 ? 22.839 -3.688 -34.870 1.00 87.44 332 LEU A CA 1
ATOM 2811 C C . LEU A 1 332 ? 22.390 -3.515 -36.330 1.00 87.44 332 LEU A C 1
ATOM 2813 O O . LEU A 1 332 ? 23.110 -3.904 -37.250 1.00 87.44 332 LEU A O 1
ATOM 2817 N N . LYS A 1 333 ? 21.225 -2.894 -36.561 1.00 84.62 333 LYS A N 1
ATOM 2818 C CA . LYS A 1 333 ? 20.736 -2.570 -37.911 1.00 84.62 333 LYS A CA 1
ATOM 2819 C C . LYS A 1 333 ? 21.655 -1.603 -38.652 1.00 84.62 333 LYS A C 1
ATOM 2821 O O . LYS A 1 333 ? 21.780 -1.716 -39.870 1.00 84.62 333 LYS A O 1
ATOM 2826 N N . ARG A 1 334 ? 22.285 -0.670 -37.937 1.00 80.81 334 ARG A N 1
ATOM 2827 C CA . ARG A 1 334 ? 23.149 0.364 -38.520 1.00 80.81 334 ARG A CA 1
ATOM 2828 C C . ARG A 1 334 ? 24.581 -0.104 -38.755 1.00 80.81 334 ARG A C 1
ATOM 2830 O O . ARG A 1 334 ? 25.205 0.358 -39.697 1.00 80.81 334 ARG A O 1
ATOM 2837 N N . THR A 1 335 ? 25.106 -1.047 -37.971 1.00 75.88 335 THR A N 1
ATOM 2838 C CA . THR A 1 335 ? 26.521 -1.458 -38.086 1.00 75.88 335 THR A CA 1
ATOM 2839 C C . THR A 1 335 ? 26.844 -2.309 -39.335 1.00 75.88 335 THR A C 1
ATOM 2841 O O . THR A 1 335 ? 28.013 -2.550 -39.624 1.00 75.88 335 THR A O 1
ATOM 2844 N N . SER A 1 336 ? 25.854 -2.705 -40.147 1.00 61.81 336 SER A N 1
ATOM 2845 C CA . SER A 1 336 ? 26.004 -3.538 -41.360 1.00 61.81 336 SER A CA 1
ATOM 2846 C C . SER A 1 336 ? 26.731 -4.890 -41.128 1.00 61.81 336 SER A C 1
ATOM 2848 O O . SER A 1 336 ? 27.172 -5.212 -40.034 1.00 61.81 336 SER A O 1
ATOM 2850 N N . SER A 1 337 ? 26.760 -5.752 -42.151 1.00 58.28 337 SER A N 1
ATOM 2851 C CA . SER A 1 337 ? 26.744 -7.236 -42.102 1.00 58.28 337 SER A CA 1
ATOM 2852 C C . SER A 1 337 ? 27.676 -8.048 -41.166 1.00 58.28 337 SER A C 1
ATOM 2854 O O . SER A 1 337 ? 27.485 -9.263 -41.096 1.00 58.28 337 SER A O 1
ATOM 2856 N N . ARG A 1 338 ? 28.645 -7.464 -40.443 1.00 65.75 338 ARG A N 1
ATOM 2857 C CA . ARG A 1 338 ? 29.464 -8.177 -39.438 1.00 65.75 338 ARG A CA 1
ATOM 2858 C C . ARG A 1 338 ? 29.812 -7.291 -38.243 1.00 65.75 338 ARG A C 1
ATOM 2860 O O . ARG A 1 338 ? 30.817 -6.585 -38.247 1.00 65.75 338 ARG A O 1
ATOM 2867 N N . VAL A 1 339 ? 29.009 -7.398 -37.190 1.00 76.69 339 VAL A N 1
ATOM 2868 C CA . VAL A 1 339 ? 29.322 -6.832 -35.872 1.00 76.69 339 VAL A CA 1
ATOM 2869 C C . VAL A 1 339 ? 30.471 -7.627 -35.247 1.00 76.69 339 VAL A C 1
ATOM 2871 O O . VAL A 1 339 ? 30.528 -8.851 -35.358 1.00 76.69 339 VAL A O 1
ATOM 2874 N N . ASN A 1 340 ? 31.408 -6.943 -34.587 1.00 82.06 340 ASN A N 1
ATOM 2875 C CA . ASN A 1 340 ? 32.517 -7.607 -33.904 1.00 82.06 340 ASN A CA 1
ATOM 2876 C C . ASN A 1 340 ? 31.981 -8.570 -32.825 1.00 82.06 340 ASN A C 1
ATOM 2878 O O . ASN A 1 340 ? 31.180 -8.168 -31.983 1.00 82.06 340 ASN A O 1
ATOM 2882 N N . SER A 1 341 ? 32.463 -9.818 -32.809 1.00 83.50 341 SER A N 1
ATOM 2883 C CA . SER A 1 341 ? 32.086 -10.828 -31.804 1.00 83.50 341 SER A CA 1
ATOM 2884 C C . SER A 1 341 ? 32.238 -10.341 -30.356 1.00 83.50 341 SER A C 1
ATOM 2886 O O . SER A 1 341 ? 31.418 -10.683 -29.507 1.00 83.50 341 SER A O 1
ATOM 2888 N N . HIS A 1 342 ? 33.221 -9.480 -30.069 1.00 85.44 342 HIS A N 1
ATOM 2889 C CA . HIS A 1 342 ? 33.387 -8.888 -28.742 1.00 85.44 342 HIS A CA 1
ATOM 2890 C C . HIS A 1 342 ? 32.244 -7.930 -28.379 1.00 85.44 342 HIS A C 1
ATOM 2892 O O . HIS A 1 342 ? 31.809 -7.909 -27.227 1.00 85.44 342 HIS A O 1
ATOM 2898 N N . ILE A 1 343 ? 31.728 -7.172 -29.350 1.00 87.56 343 ILE A N 1
ATOM 2899 C CA . ILE A 1 343 ? 30.566 -6.294 -29.162 1.00 87.56 343 ILE A CA 1
ATOM 2900 C C . ILE A 1 343 ? 29.312 -7.142 -28.954 1.00 87.56 343 ILE A C 1
ATOM 2902 O O . ILE A 1 343 ? 28.561 -6.891 -28.017 1.00 87.56 343 ILE A O 1
ATOM 2906 N N . LEU A 1 344 ? 29.120 -8.196 -29.755 1.00 88.62 344 LEU A N 1
ATOM 2907 C CA . LEU A 1 344 ? 28.005 -9.131 -29.569 1.00 88.62 344 LEU A CA 1
ATOM 2908 C C . LEU A 1 344 ? 28.037 -9.771 -28.177 1.00 88.62 344 LEU A C 1
ATOM 2910 O O . LEU A 1 344 ? 27.016 -9.804 -27.496 1.00 88.62 344 LEU A O 1
ATOM 2914 N N . GLN A 1 345 ? 29.211 -10.202 -27.712 1.00 89.19 345 GLN A N 1
ATOM 2915 C CA . GLN A 1 345 ? 29.368 -10.729 -26.359 1.00 89.19 345 GLN A CA 1
ATOM 2916 C C . GLN A 1 345 ? 29.077 -9.666 -25.290 1.00 89.19 345 GLN A C 1
ATOM 2918 O O . GLN A 1 345 ? 28.343 -9.934 -24.343 1.00 89.19 345 GLN A O 1
ATOM 2923 N N . SER A 1 346 ? 29.563 -8.437 -25.481 1.00 89.56 346 SER A N 1
ATOM 2924 C CA . SER A 1 346 ? 29.293 -7.327 -24.560 1.00 89.56 346 SER A CA 1
ATOM 2925 C C . SER A 1 346 ? 27.798 -7.013 -24.472 1.00 89.56 346 SER A C 1
ATOM 2927 O O . SER A 1 346 ? 27.301 -6.765 -23.380 1.00 89.56 346 SER A O 1
ATOM 2929 N N . ILE A 1 347 ? 27.062 -7.084 -25.588 1.00 91.75 347 ILE A N 1
ATOM 2930 C CA . ILE A 1 347 ? 25.599 -6.940 -25.629 1.00 91.75 347 ILE A CA 1
ATOM 2931 C C . ILE A 1 347 ? 24.911 -8.071 -24.852 1.00 91.75 347 ILE A C 1
ATOM 2933 O O . ILE A 1 347 ? 24.029 -7.786 -24.038 1.00 91.75 347 ILE A O 1
ATOM 2937 N N . ARG A 1 348 ? 25.320 -9.332 -25.050 1.00 91.12 348 ARG A N 1
ATOM 2938 C CA . ARG A 1 348 ? 24.761 -10.494 -24.329 1.00 91.12 348 ARG A CA 1
ATOM 2939 C C . ARG A 1 348 ? 24.927 -10.353 -22.812 1.00 91.12 348 ARG A C 1
ATOM 2941 O O . ARG A 1 348 ? 23.979 -10.601 -22.068 1.00 91.12 348 ARG A O 1
ATOM 2948 N N . ASP A 1 349 ? 26.091 -9.882 -22.370 1.00 88.69 349 ASP A N 1
ATOM 2949 C CA . ASP A 1 349 ? 26.421 -9.695 -20.949 1.00 88.69 349 ASP A CA 1
ATOM 2950 C C . ASP A 1 349 ? 25.793 -8.418 -20.352 1.00 88.69 349 ASP A C 1
ATOM 2952 O O . ASP A 1 349 ? 25.693 -8.264 -19.133 1.00 88.69 349 ASP A O 1
ATOM 2956 N N . SER A 1 350 ? 25.316 -7.506 -21.204 1.00 90.38 350 SER A N 1
ATOM 2957 C CA . SER A 1 350 ? 24.842 -6.174 -20.813 1.00 90.38 350 SER A CA 1
ATOM 2958 C C . SER A 1 350 ? 23.533 -6.172 -20.009 1.00 90.38 350 SER A C 1
ATOM 2960 O O . SER A 1 350 ? 23.243 -5.204 -19.315 1.00 90.38 350 SER A O 1
ATOM 2962 N N . VAL A 1 351 ? 22.731 -7.241 -20.060 1.00 90.75 351 VAL A N 1
ATOM 2963 C CA . VAL A 1 351 ? 21.377 -7.277 -19.463 1.00 90.75 351 VAL A CA 1
ATOM 2964 C C . VAL A 1 351 ? 21.347 -7.638 -17.975 1.00 90.75 351 VAL A C 1
ATOM 2966 O O . VAL A 1 351 ? 20.276 -7.881 -17.414 1.00 90.75 351 VAL A O 1
ATOM 2969 N N . ARG A 1 352 ? 22.510 -7.684 -17.319 1.00 86.38 352 ARG A N 1
ATOM 2970 C CA . ARG A 1 352 ? 22.629 -8.032 -15.898 1.00 86.38 352 ARG A CA 1
ATOM 2971 C C . ARG A 1 352 ? 21.855 -7.076 -14.985 1.00 86.38 352 ARG A C 1
ATOM 2973 O O . ARG A 1 352 ? 21.276 -7.514 -13.995 1.00 86.38 352 ARG A O 1
ATOM 2980 N N . TRP A 1 353 ? 21.774 -5.797 -15.360 1.00 86.81 353 TRP A N 1
ATOM 2981 C CA . TRP A 1 353 ? 20.943 -4.803 -14.668 1.00 86.81 353 TRP A CA 1
ATOM 2982 C C . TRP A 1 353 ? 19.485 -5.213 -14.544 1.00 86.81 353 TRP A C 1
ATOM 2984 O O . TRP A 1 353 ? 18.849 -4.921 -13.537 1.00 86.81 353 TRP A O 1
ATOM 2994 N N . TYR A 1 354 ? 18.976 -5.941 -15.533 1.00 88.62 354 TYR A N 1
ATOM 2995 C CA . TYR A 1 354 ? 17.635 -6.471 -15.473 1.00 88.62 354 TYR A CA 1
ATOM 2996 C C . TYR A 1 354 ? 17.606 -7.797 -14.711 1.00 88.62 354 TYR A C 1
ATOM 2998 O O . TYR A 1 354 ? 16.828 -7.946 -13.775 1.00 88.62 354 TYR A O 1
ATOM 3006 N N . THR A 1 355 ? 18.445 -8.768 -15.091 1.00 83.62 355 THR A N 1
ATOM 3007 C CA . THR A 1 355 ? 18.303 -10.144 -14.577 1.00 83.62 355 THR A CA 1
ATOM 3008 C C . THR A 1 355 ? 18.630 -10.297 -13.108 1.00 83.62 355 THR A C 1
ATOM 3010 O O . THR A 1 355 ? 18.013 -11.125 -12.450 1.00 83.62 355 THR A O 1
ATOM 3013 N N . ASP A 1 356 ? 19.560 -9.489 -12.615 1.00 81.25 356 ASP A N 1
ATOM 3014 C CA . ASP A 1 356 ? 20.005 -9.536 -11.228 1.00 81.25 356 ASP A CA 1
ATOM 3015 C C . ASP A 1 356 ? 19.465 -8.305 -10.481 1.00 81.25 356 ASP A C 1
ATOM 3017 O O . ASP A 1 356 ? 19.047 -8.388 -9.331 1.00 81.25 356 ASP A O 1
ATOM 3021 N N . GLY A 1 357 ? 19.417 -7.148 -11.153 1.00 77.44 357 GLY A N 1
ATOM 3022 C CA . GLY A 1 357 ? 19.046 -5.879 -10.522 1.00 77.44 357 GLY A CA 1
ATOM 3023 C C . GLY A 1 357 ? 17.551 -5.696 -10.238 1.00 77.44 357 GLY A C 1
ATOM 3024 O O . GLY A 1 357 ? 17.210 -4.860 -9.403 1.00 77.44 357 GLY A O 1
ATOM 3025 N N . THR A 1 358 ? 16.655 -6.462 -10.876 1.00 84.06 358 THR A N 1
ATOM 3026 C CA . THR A 1 358 ? 15.192 -6.290 -10.717 1.00 84.06 358 THR A CA 1
ATOM 3027 C C . THR A 1 358 ? 14.534 -7.258 -9.735 1.00 84.06 358 THR A C 1
ATOM 3029 O O . THR A 1 358 ? 13.342 -7.122 -9.461 1.00 84.06 358 THR A O 1
ATOM 3032 N N . GLU A 1 359 ? 15.278 -8.208 -9.163 1.00 79.69 359 GLU A N 1
ATOM 3033 C CA . GLU A 1 359 ? 14.725 -9.255 -8.290 1.00 79.69 359 GLU A CA 1
ATOM 3034 C C . GLU A 1 359 ? 13.903 -8.665 -7.132 1.00 79.69 359 GLU A C 1
ATOM 3036 O O . GLU A 1 359 ? 12.749 -9.033 -6.906 1.00 79.69 359 GLU A O 1
ATOM 3041 N N . LEU A 1 360 ? 14.466 -7.672 -6.438 1.00 77.75 360 LEU A N 1
ATOM 3042 C CA . LEU A 1 360 ? 13.786 -6.997 -5.333 1.00 77.75 360 LEU A CA 1
ATOM 3043 C C . LEU A 1 360 ? 12.611 -6.146 -5.801 1.00 77.75 360 LEU A C 1
ATOM 3045 O O . LEU A 1 360 ? 11.611 -6.066 -5.090 1.00 77.75 360 LEU A O 1
ATOM 3049 N N . PHE A 1 361 ? 12.714 -5.525 -6.979 1.00 84.62 361 PHE A N 1
ATOM 3050 C CA . PHE A 1 361 ? 11.617 -4.748 -7.543 1.00 84.62 361 PHE A CA 1
ATOM 3051 C C . PHE A 1 361 ? 10.377 -5.633 -7.697 1.00 84.62 361 PHE A C 1
ATOM 3053 O O . PHE A 1 361 ? 9.354 -5.326 -7.096 1.00 84.62 361 PHE A O 1
ATOM 3060 N N . TYR A 1 362 ? 10.483 -6.772 -8.389 1.00 82.25 362 TYR A N 1
ATOM 3061 C CA . TYR A 1 362 ? 9.342 -7.675 -8.584 1.00 82.25 362 TYR A CA 1
ATOM 3062 C C . TYR A 1 362 ? 8.905 -8.369 -7.289 1.00 82.25 362 TYR A C 1
ATOM 3064 O O . TYR A 1 362 ? 7.711 -8.518 -7.045 1.00 82.25 362 TYR A O 1
ATOM 3072 N N . LYS A 1 363 ? 9.841 -8.691 -6.384 1.00 77.81 363 LYS A N 1
ATOM 3073 C CA . LYS A 1 363 ? 9.499 -9.202 -5.047 1.00 77.81 363 LYS A CA 1
ATOM 3074 C C . LYS A 1 363 ? 8.552 -8.263 -4.294 1.00 77.81 363 LYS A C 1
ATOM 3076 O O . LYS A 1 363 ? 7.595 -8.732 -3.684 1.00 77.81 363 LYS A O 1
ATOM 3081 N N . TYR A 1 364 ? 8.836 -6.959 -4.295 1.00 78.81 364 TYR A N 1
ATOM 3082 C CA . TYR A 1 364 ? 8.010 -5.968 -3.602 1.00 78.81 364 TYR A CA 1
ATOM 3083 C C . TYR A 1 364 ? 6.792 -5.540 -4.423 1.00 78.81 364 TYR A C 1
ATOM 3085 O O . TYR A 1 364 ? 5.744 -5.282 -3.840 1.00 78.81 364 TYR A O 1
ATOM 3093 N N . LEU A 1 365 ? 6.901 -5.475 -5.752 1.00 79.94 365 LEU A N 1
ATOM 3094 C CA . LEU A 1 365 ? 5.791 -5.141 -6.647 1.00 79.94 365 LEU A CA 1
ATOM 3095 C C . LEU A 1 365 ? 4.645 -6.139 -6.481 1.00 79.94 365 LEU A C 1
ATOM 3097 O O . LEU A 1 365 ? 3.485 -5.750 -6.408 1.00 79.94 365 LEU A O 1
ATOM 3101 N N . ASP A 1 366 ? 4.992 -7.412 -6.340 1.00 68.69 366 ASP A N 1
ATOM 3102 C CA . ASP A 1 366 ? 4.037 -8.506 -6.244 1.00 68.69 366 ASP A CA 1
ATOM 3103 C C . ASP A 1 366 ? 3.878 -9.032 -4.821 1.00 68.69 366 ASP A C 1
ATOM 3105 O O . ASP A 1 366 ? 3.361 -10.134 -4.607 1.00 68.69 366 ASP A O 1
ATOM 3109 N N . LEU A 1 367 ? 4.276 -8.216 -3.835 1.00 65.75 367 LEU A N 1
ATOM 3110 C CA . LEU A 1 367 ? 3.919 -8.454 -2.445 1.00 65.75 367 LEU A CA 1
ATOM 3111 C C . LEU A 1 367 ? 2.412 -8.665 -2.376 1.00 65.75 367 LEU A C 1
ATOM 3113 O O . LEU A 1 367 ? 1.667 -7.750 -2.744 1.00 65.75 367 LEU A O 1
ATOM 3117 N N . PRO A 1 368 ? 1.935 -9.844 -1.948 1.00 52.28 368 PRO A N 1
ATOM 3118 C CA . PRO A 1 368 ? 0.616 -10.254 -2.378 1.00 52.28 368 PRO A CA 1
ATOM 3119 C C . PRO A 1 368 ? -0.467 -9.315 -1.858 1.00 52.28 368 PRO A C 1
ATOM 3121 O O . PRO A 1 368 ? -0.793 -9.258 -0.672 1.00 52.28 368 PRO A O 1
ATOM 3124 N N . LEU A 1 369 ? -1.092 -8.623 -2.803 1.00 50.69 369 LEU A N 1
ATOM 3125 C CA . LEU A 1 369 ? -2.468 -8.190 -2.684 1.00 50.69 369 LEU A CA 1
ATOM 3126 C C . LEU A 1 369 ? -3.322 -9.449 -2.671 1.00 50.69 369 LEU A C 1
ATOM 3128 O O . LEU A 1 369 ? -3.573 -10.013 -3.728 1.00 50.69 369 LEU A O 1
ATOM 3132 N N . PHE A 1 370 ? -3.725 -9.895 -1.480 1.00 49.34 370 PHE A N 1
ATOM 3133 C CA . PHE A 1 370 ? -4.851 -10.807 -1.243 1.00 49.34 370 PHE A CA 1
ATOM 3134 C C . PHE A 1 370 ? -5.246 -11.676 -2.454 1.00 49.34 370 PHE A C 1
ATOM 3136 O O . PHE A 1 370 ? -6.288 -11.458 -3.073 1.00 49.34 370 PHE A O 1
ATOM 3143 N N . THR A 1 371 ? -4.429 -12.678 -2.778 1.00 38.34 371 THR A N 1
ATOM 3144 C CA . THR A 1 371 ? -4.874 -13.814 -3.590 1.00 38.34 371 THR A CA 1
ATOM 3145 C C . THR A 1 371 ? -4.700 -15.085 -2.771 1.00 38.34 371 THR A C 1
ATOM 3147 O O . THR A 1 371 ? -3.757 -15.193 -1.994 1.00 38.34 371 THR A O 1
ATOM 3150 N N . ASP A 1 372 ? -5.602 -16.056 -2.939 1.00 36.31 372 ASP A N 1
ATOM 3151 C CA . ASP A 1 372 ? -5.526 -17.399 -2.325 1.00 36.31 372 ASP A CA 1
ATOM 3152 C C . ASP A 1 372 ? -4.338 -18.234 -2.849 1.00 36.31 372 ASP A C 1
ATOM 3154 O O . ASP A 1 372 ? -4.295 -19.457 -2.702 1.00 36.31 372 ASP A O 1
ATOM 3158 N N . LYS A 1 373 ? -3.394 -17.588 -3.537 1.00 35.75 373 LYS A N 1
ATOM 3159 C CA . LYS A 1 373 ? -2.192 -18.196 -4.080 1.00 35.75 373 LYS A CA 1
ATOM 3160 C C . LYS A 1 373 ? -1.076 -18.000 -3.066 1.00 35.75 373 LYS A C 1
ATOM 3162 O O . LYS A 1 373 ? -0.921 -16.923 -2.499 1.00 35.75 373 LYS A O 1
ATOM 3167 N N . ASP A 1 374 ? -0.346 -19.082 -2.833 1.00 34.62 374 ASP A N 1
ATOM 3168 C CA . ASP A 1 374 ? 0.818 -19.141 -1.957 1.00 34.62 374 ASP A CA 1
ATOM 3169 C C . ASP A 1 374 ? 1.708 -17.891 -2.122 1.00 34.62 374 ASP A C 1
ATOM 3171 O O . ASP A 1 374 ? 2.013 -17.530 -3.263 1.00 34.62 374 ASP A O 1
ATOM 3175 N N . PRO A 1 375 ? 2.202 -17.277 -1.032 1.00 38.59 375 PRO A N 1
ATOM 3176 C CA . PRO A 1 375 ? 3.137 -16.147 -1.067 1.00 38.59 375 PRO A CA 1
ATOM 3177 C C . PRO A 1 375 ? 4.446 -16.337 -1.837 1.00 38.59 375 PRO A C 1
ATOM 3179 O O . PRO A 1 375 ? 5.295 -15.451 -1.826 1.00 38.59 375 PRO A O 1
ATOM 3182 N N . GLN A 1 376 ? 4.666 -17.519 -2.403 1.00 38.38 376 GLN A N 1
ATOM 3183 C CA . GLN A 1 376 ? 5.937 -17.946 -2.970 1.00 38.38 376 GLN A CA 1
ATOM 3184 C C . GLN A 1 376 ? 5.880 -18.238 -4.465 1.00 38.38 376 GLN A C 1
ATOM 3186 O O . GLN A 1 376 ? 6.851 -18.763 -5.005 1.00 38.38 376 GLN A O 1
ATOM 3191 N N . SER A 1 377 ? 4.795 -17.904 -5.173 1.00 38.09 377 SER A N 1
ATOM 3192 C CA . SER A 1 377 ? 4.972 -17.744 -6.614 1.00 38.09 377 SER A CA 1
ATOM 3193 C C . SER A 1 377 ? 5.741 -16.448 -6.817 1.00 38.09 377 SER A C 1
ATOM 3195 O O . SER A 1 377 ? 5.126 -15.384 -6.799 1.00 38.09 377 SER A O 1
ATOM 3197 N N . GLU A 1 378 ? 7.068 -16.544 -6.948 1.00 40.69 378 GLU A N 1
ATOM 3198 C CA . GLU A 1 378 ? 7.887 -15.491 -7.544 1.00 40.69 378 GLU A CA 1
ATOM 3199 C C . GLU A 1 378 ? 7.116 -14.962 -8.743 1.00 40.69 378 GLU A C 1
ATOM 3201 O O . GLU A 1 378 ? 6.861 -15.681 -9.718 1.00 40.69 378 GLU A O 1
ATOM 3206 N N . SER A 1 379 ? 6.619 -13.740 -8.605 1.00 50.00 379 SER A N 1
ATOM 3207 C CA . SER A 1 379 ? 6.017 -13.085 -9.735 1.00 50.00 379 SER A CA 1
ATOM 3208 C C . SER A 1 379 ? 7.132 -12.861 -10.727 1.00 50.00 379 SER A C 1
ATOM 3210 O O . SER A 1 379 ? 8.218 -12.362 -10.428 1.00 50.00 379 SER A O 1
ATOM 3212 N N . LEU A 1 380 ? 6.870 -13.383 -11.902 1.00 56.00 380 LEU A N 1
ATOM 3213 C CA . LEU A 1 380 ? 7.816 -13.402 -12.966 1.00 56.00 380 LEU A CA 1
ATOM 3214 C C . LEU A 1 380 ? 7.448 -12.264 -13.914 1.00 56.00 380 LEU A C 1
ATOM 3216 O O . LEU A 1 380 ? 6.258 -12.083 -14.182 1.00 56.00 380 LEU A O 1
ATOM 3220 N N . PRO A 1 381 ? 8.443 -11.566 -14.480 1.00 62.00 381 PRO A N 1
ATOM 3221 C CA . PRO A 1 381 ? 8.198 -10.541 -15.478 1.00 62.00 381 PRO A CA 1
ATOM 3222 C C . PRO A 1 381 ? 7.256 -11.020 -16.574 1.00 62.00 381 PRO A C 1
ATOM 3224 O O . PRO A 1 381 ? 7.213 -12.224 -16.877 1.00 62.00 381 PRO A O 1
ATOM 3227 N N . SER A 1 382 ? 6.560 -10.072 -17.203 1.00 73.75 382 SER A N 1
ATOM 3228 C CA . SER A 1 382 ? 5.695 -10.368 -18.342 1.00 73.75 382 SER A CA 1
ATOM 3229 C C . SER A 1 382 ? 6.431 -11.209 -19.391 1.00 73.75 382 SER A C 1
ATOM 3231 O O . SER A 1 382 ? 7.660 -11.151 -19.552 1.00 73.75 382 SER A O 1
ATOM 3233 N N . PHE A 1 383 ? 5.675 -12.058 -20.086 1.00 78.69 383 PHE A N 1
ATOM 3234 C CA . PHE A 1 383 ? 6.231 -12.983 -21.072 1.00 78.69 383 PHE A CA 1
ATOM 3235 C C . PHE A 1 383 ? 7.032 -12.237 -22.151 1.00 78.69 383 PHE A C 1
ATOM 3237 O O . PHE A 1 383 ? 8.088 -12.701 -22.586 1.00 78.69 383 PHE A O 1
ATOM 3244 N N . GLU A 1 384 ? 6.566 -11.048 -22.523 1.00 83.88 384 GLU A N 1
ATOM 3245 C CA . GLU A 1 384 ? 7.195 -10.119 -23.451 1.00 83.88 384 GLU A CA 1
ATOM 3246 C C . GLU A 1 384 ? 8.597 -9.718 -22.984 1.00 83.88 384 GLU A C 1
ATOM 3248 O O . GLU A 1 384 ? 9.571 -9.833 -23.731 1.00 83.88 384 GLU A O 1
ATOM 3253 N N . ILE A 1 385 ? 8.726 -9.314 -21.722 1.00 88.81 385 ILE A N 1
ATOM 3254 C CA . ILE A 1 385 ? 9.988 -8.841 -21.152 1.00 88.81 385 ILE A CA 1
ATOM 3255 C C . ILE A 1 385 ? 10.996 -9.978 -21.042 1.00 88.81 385 ILE A C 1
ATOM 3257 O O . ILE A 1 385 ? 12.144 -9.835 -21.468 1.00 88.81 385 ILE A O 1
ATOM 3261 N N . LYS A 1 386 ? 10.558 -11.154 -20.580 1.00 86.25 386 LYS A N 1
ATOM 3262 C CA . LYS A 1 386 ? 11.401 -12.358 -20.587 1.00 86.25 386 LYS A CA 1
ATOM 3263 C C . LYS A 1 386 ? 11.895 -12.706 -21.983 1.00 86.25 386 LYS A C 1
ATOM 3265 O O . LYS A 1 386 ? 13.059 -13.067 -22.148 1.00 86.25 386 LYS A O 1
ATOM 3270 N N . THR A 1 387 ? 11.018 -12.595 -22.978 1.00 89.00 387 THR A N 1
ATOM 3271 C CA . THR A 1 387 ? 11.350 -12.885 -24.374 1.00 89.00 387 THR A CA 1
ATOM 3272 C C . THR A 1 387 ? 12.404 -11.911 -24.893 1.00 89.00 387 THR A C 1
ATOM 3274 O O . THR A 1 387 ? 13.385 -12.349 -25.489 1.00 89.00 387 THR A O 1
ATOM 3277 N N . ILE A 1 388 ? 12.262 -10.611 -24.621 1.00 91.06 388 ILE A N 1
ATOM 3278 C CA . ILE A 1 388 ? 13.248 -9.592 -25.009 1.00 91.06 388 ILE A CA 1
ATOM 3279 C C . ILE A 1 388 ? 14.610 -9.875 -24.373 1.00 91.06 388 ILE A C 1
ATOM 3281 O O . ILE A 1 388 ? 15.616 -9.953 -25.078 1.00 91.06 388 ILE A O 1
ATOM 3285 N N . ILE A 1 389 ? 14.646 -10.084 -23.057 1.00 91.44 389 ILE A N 1
ATOM 3286 C CA . ILE A 1 389 ? 15.892 -10.350 -22.330 1.00 91.44 389 ILE A CA 1
ATOM 3287 C C . ILE A 1 389 ? 16.554 -11.634 -22.837 1.00 91.44 389 ILE A C 1
ATOM 3289 O O . ILE A 1 389 ? 17.762 -11.657 -23.063 1.00 91.44 389 ILE A O 1
ATOM 3293 N N . SER A 1 390 ? 15.769 -12.686 -23.083 1.00 90.56 390 SER A N 1
ATOM 3294 C CA . SER A 1 390 ? 16.258 -13.941 -23.658 1.00 90.56 390 SER A CA 1
ATOM 3295 C C . SER A 1 390 ? 16.856 -13.739 -25.056 1.00 90.56 390 SER A C 1
ATOM 3297 O O . SER A 1 390 ? 17.956 -14.224 -25.320 1.00 90.56 390 SER A O 1
ATOM 3299 N N . ARG A 1 391 ? 16.197 -12.965 -25.928 1.00 91.81 391 ARG A N 1
ATOM 3300 C CA . ARG A 1 391 ? 16.706 -12.655 -27.275 1.00 91.81 391 ARG A CA 1
ATOM 3301 C C . ARG A 1 391 ? 18.018 -11.876 -27.245 1.00 91.81 391 ARG A C 1
ATOM 3303 O O . ARG A 1 391 ? 18.875 -12.133 -28.081 1.00 91.81 391 ARG A O 1
ATOM 3310 N N . ILE A 1 392 ? 18.201 -10.970 -26.284 1.00 91.50 392 ILE A N 1
ATOM 3311 C CA . ILE A 1 392 ? 19.470 -10.244 -26.123 1.00 91.50 392 ILE A CA 1
ATOM 3312 C C . ILE A 1 392 ? 20.572 -11.185 -25.610 1.00 91.50 392 ILE A C 1
ATOM 3314 O O . ILE A 1 392 ? 21.664 -11.207 -26.175 1.00 91.50 392 ILE A O 1
ATOM 3318 N N . LYS A 1 393 ? 20.291 -12.011 -24.589 1.00 90.69 393 LYS A N 1
ATOM 3319 C CA . LYS A 1 393 ? 21.265 -12.981 -24.039 1.00 90.69 393 LYS A CA 1
ATOM 3320 C C . LYS A 1 393 ? 21.731 -14.013 -25.063 1.00 90.69 393 LYS A C 1
ATOM 3322 O O . LYS A 1 393 ? 22.879 -14.446 -25.019 1.00 90.69 393 LYS A O 1
ATOM 3327 N N . HIS A 1 394 ? 20.840 -14.414 -25.963 1.00 89.12 394 HIS A N 1
ATOM 3328 C CA . HIS A 1 394 ? 21.093 -15.437 -26.977 1.00 89.12 394 HIS A CA 1
ATOM 3329 C C . HIS A 1 394 ? 21.173 -14.858 -28.392 1.00 89.12 394 HIS A C 1
ATOM 3331 O O . HIS A 1 394 ? 20.890 -15.564 -29.358 1.00 89.12 394 HIS A O 1
ATOM 3337 N N . LEU A 1 395 ? 21.552 -13.580 -28.512 1.00 87.88 395 LEU A N 1
ATOM 3338 C CA . LEU A 1 395 ? 21.792 -12.931 -29.797 1.00 87.88 395 LEU A CA 1
ATOM 3339 C C . LEU A 1 395 ? 22.772 -13.772 -30.619 1.00 87.88 395 LEU A C 1
ATOM 3341 O O . LEU A 1 395 ? 23.823 -14.151 -30.103 1.00 87.88 395 LEU A O 1
ATOM 3345 N N . ASP A 1 396 ? 22.443 -14.068 -31.873 1.00 80.56 396 ASP A N 1
ATOM 3346 C CA . ASP A 1 396 ? 23.294 -14.884 -32.736 1.00 80.56 396 ASP A CA 1
ATOM 3347 C C . ASP A 1 396 ? 24.534 -14.115 -33.229 1.00 80.56 396 ASP A C 1
ATOM 3349 O O . ASP A 1 396 ? 24.643 -12.895 -33.089 1.00 80.56 396 ASP A O 1
ATOM 3353 N N . ASP A 1 397 ? 25.495 -14.831 -33.815 1.00 78.94 397 ASP A N 1
ATOM 3354 C CA . ASP A 1 397 ? 26.713 -14.212 -34.358 1.00 78.94 397 ASP A CA 1
ATOM 3355 C C . ASP A 1 397 ? 26.453 -13.405 -35.647 1.00 78.94 397 ASP A C 1
ATOM 3357 O O . ASP A 1 397 ? 27.331 -12.680 -36.116 1.00 78.94 397 ASP A O 1
ATOM 3361 N N . ASN A 1 398 ? 25.237 -13.484 -36.206 1.00 76.62 398 ASN A N 1
ATOM 3362 C CA . ASN A 1 398 ? 24.808 -12.643 -37.325 1.00 76.62 398 ASN A CA 1
ATOM 3363 C C . ASN A 1 398 ? 24.383 -11.241 -36.866 1.00 76.62 398 ASN A C 1
ATOM 3365 O O . ASN A 1 398 ? 24.146 -10.378 -37.714 1.00 76.62 398 ASN A O 1
ATOM 3369 N N . GLY A 1 399 ? 24.268 -11.011 -35.552 1.00 72.44 399 GLY A N 1
ATOM 3370 C CA . GLY A 1 399 ? 23.959 -9.708 -34.979 1.00 72.44 399 GLY A CA 1
ATOM 3371 C C . GLY A 1 399 ? 22.574 -9.205 -35.367 1.00 72.44 399 GLY A C 1
ATOM 3372 O O . GLY A 1 399 ? 22.408 -8.012 -35.597 1.00 72.44 399 GLY A O 1
ATOM 3373 N N . LYS A 1 400 ? 21.578 -10.092 -35.480 1.00 78.69 400 LYS A N 1
ATOM 3374 C CA . LYS A 1 400 ? 20.195 -9.698 -35.777 1.00 78.69 400 LYS A CA 1
ATOM 3375 C C . LYS A 1 400 ? 19.282 -10.018 -34.607 1.00 78.69 400 LYS A C 1
ATOM 3377 O O . LYS A 1 400 ? 19.221 -11.152 -34.144 1.00 78.69 400 LYS A O 1
ATOM 3382 N N . ILE A 1 401 ? 18.508 -9.025 -34.186 1.00 81.94 401 ILE A N 1
ATOM 3383 C CA . ILE A 1 401 ? 17.442 -9.191 -33.204 1.00 81.94 401 ILE A CA 1
ATOM 3384 C C . ILE A 1 401 ? 16.139 -8.652 -33.794 1.00 81.94 401 ILE A C 1
ATOM 3386 O O . ILE A 1 401 ? 16.114 -7.592 -34.407 1.00 81.94 401 ILE A O 1
ATOM 3390 N N . SER A 1 402 ? 15.043 -9.393 -33.646 1.00 79.06 402 SER A N 1
ATOM 3391 C CA . SER A 1 402 ? 13.703 -8.836 -33.847 1.00 79.06 402 SER A CA 1
ATOM 3392 C C . SER A 1 402 ? 13.133 -8.515 -32.477 1.00 79.06 402 SER A C 1
ATOM 3394 O O . SER A 1 402 ? 13.161 -9.367 -31.591 1.00 79.06 402 SER A O 1
ATOM 3396 N N . ILE A 1 403 ? 12.639 -7.296 -32.290 1.00 80.94 403 ILE A N 1
ATOM 3397 C CA . ILE A 1 403 ? 11.976 -6.866 -31.047 1.00 80.94 403 ILE A CA 1
ATOM 3398 C C . ILE A 1 403 ? 10.559 -6.334 -31.305 1.00 80.94 403 ILE A C 1
ATOM 3400 O O . ILE A 1 403 ? 9.716 -6.358 -30.412 1.00 80.94 403 ILE A O 1
ATOM 3404 N N . ASN A 1 404 ? 10.265 -5.915 -32.540 1.00 79.00 404 ASN A N 1
ATOM 3405 C CA . ASN A 1 404 ? 8.992 -5.293 -32.923 1.00 79.00 404 ASN A CA 1
ATOM 3406 C C . ASN A 1 404 ? 7.794 -6.249 -32.836 1.00 79.00 404 ASN A C 1
ATOM 3408 O O . ASN A 1 404 ? 6.659 -5.801 -32.703 1.00 79.00 404 ASN A O 1
ATOM 3412 N N . ASP A 1 405 ? 8.040 -7.556 -32.922 1.00 81.38 405 ASP A N 1
ATOM 3413 C CA . ASP A 1 405 ? 7.030 -8.603 -32.762 1.00 81.38 405 ASP A CA 1
ATOM 3414 C C . ASP A 1 405 ? 6.654 -8.856 -31.293 1.00 81.38 405 ASP A C 1
ATOM 3416 O O . ASP A 1 405 ? 5.637 -9.494 -31.033 1.00 81.38 405 ASP A O 1
ATOM 3420 N N . VAL A 1 406 ? 7.445 -8.341 -30.345 1.00 84.25 406 VAL A N 1
ATOM 3421 C CA . VAL A 1 406 ? 7.240 -8.528 -28.898 1.00 84.25 406 VAL A CA 1
ATOM 3422 C C . VAL A 1 406 ? 6.786 -7.238 -28.216 1.00 84.25 406 VAL A C 1
ATOM 3424 O O . VAL A 1 406 ? 5.996 -7.285 -27.278 1.00 84.25 406 VAL A O 1
ATOM 3427 N N . ILE A 1 407 ? 7.261 -6.077 -28.679 1.00 83.88 407 ILE A N 1
ATOM 3428 C CA . ILE A 1 407 ? 6.889 -4.780 -28.102 1.00 83.88 407 ILE A CA 1
ATOM 3429 C C . ILE A 1 407 ? 5.405 -4.479 -28.391 1.00 83.88 407 ILE A C 1
ATOM 3431 O O . ILE A 1 407 ? 5.016 -4.437 -29.566 1.00 83.88 407 ILE 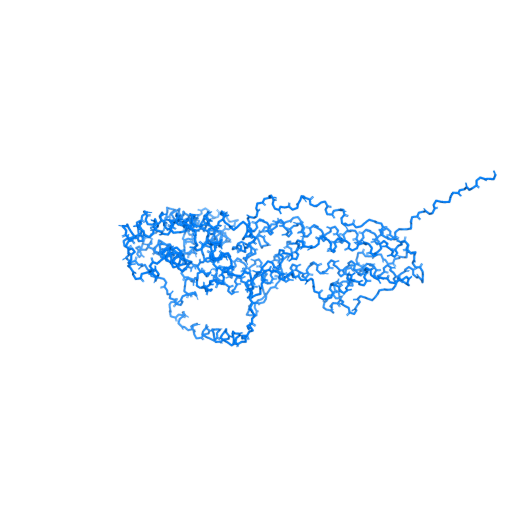A O 1
ATOM 3435 N N . PRO A 1 408 ? 4.579 -4.200 -27.361 1.00 85.44 408 PRO A N 1
ATOM 3436 C CA . PRO A 1 408 ? 3.162 -3.890 -27.534 1.00 85.44 408 PRO A CA 1
ATOM 3437 C C . PRO A 1 408 ? 2.913 -2.711 -28.481 1.00 85.44 408 PRO A C 1
ATOM 3439 O O . PRO A 1 408 ? 3.566 -1.671 -28.392 1.00 85.44 408 PRO A O 1
ATOM 3442 N N . LYS A 1 409 ? 1.924 -2.850 -29.374 1.00 84.19 409 LYS A N 1
ATOM 3443 C CA . LYS A 1 409 ? 1.604 -1.837 -30.398 1.00 84.19 409 LYS A CA 1
ATOM 3444 C C . LYS A 1 409 ? 1.271 -0.464 -29.815 1.00 84.19 409 LYS A C 1
ATOM 3446 O O . LYS A 1 409 ? 1.613 0.541 -30.426 1.00 84.19 409 LYS A O 1
ATOM 3451 N N . ASP A 1 410 ? 0.620 -0.417 -28.653 1.00 81.94 410 ASP A N 1
ATOM 3452 C CA . ASP A 1 410 ? 0.259 0.835 -27.977 1.00 81.94 410 ASP A CA 1
ATOM 3453 C C . ASP A 1 410 ? 1.478 1.603 -27.446 1.00 81.94 410 ASP A C 1
ATOM 3455 O O . ASP A 1 410 ? 1.366 2.787 -27.155 1.00 81.94 410 ASP A O 1
ATOM 3459 N N . VAL A 1 411 ? 2.636 0.946 -27.346 1.00 85.00 411 VAL A N 1
ATOM 3460 C CA . VAL A 1 411 ? 3.889 1.522 -26.846 1.00 85.00 411 VAL A CA 1
ATOM 3461 C C . VAL A 1 411 ? 4.853 1.897 -27.981 1.00 85.00 411 VAL A C 1
ATOM 3463 O O . VAL A 1 411 ? 5.714 2.759 -27.812 1.00 85.00 411 VAL A O 1
ATOM 3466 N N . GLN A 1 412 ? 4.710 1.285 -29.161 1.00 84.75 412 GLN A N 1
ATOM 3467 C CA . GLN A 1 412 ? 5.631 1.483 -30.287 1.00 84.75 412 GLN A CA 1
ATOM 3468 C C . GLN A 1 412 ? 5.737 2.949 -30.727 1.00 84.75 412 GLN A C 1
ATOM 3470 O O . GLN A 1 412 ? 6.839 3.419 -30.991 1.00 84.75 412 GLN A O 1
ATOM 3475 N N . ALA A 1 413 ? 4.623 3.686 -30.768 1.00 82.94 413 ALA A N 1
ATOM 3476 C CA . ALA A 1 413 ? 4.628 5.095 -31.170 1.00 82.94 413 ALA A CA 1
ATOM 3477 C C . ALA A 1 413 ? 5.447 5.976 -30.209 1.00 82.94 413 ALA A C 1
ATOM 3479 O O . ALA A 1 413 ? 6.249 6.798 -30.654 1.00 82.94 413 ALA A O 1
ATOM 3480 N N . ASP A 1 414 ? 5.293 5.764 -28.899 1.00 84.69 414 ASP A N 1
ATOM 3481 C CA . ASP A 1 414 ? 6.037 6.503 -27.875 1.00 84.69 414 ASP A CA 1
ATOM 3482 C C . ASP A 1 414 ? 7.534 6.169 -27.918 1.00 84.69 414 ASP A C 1
ATOM 3484 O O . ASP A 1 414 ? 8.376 7.051 -27.748 1.00 84.69 414 ASP A O 1
ATOM 3488 N N . LEU A 1 415 ? 7.877 4.904 -28.179 1.00 86.75 415 LEU A N 1
ATOM 3489 C CA . LEU A 1 415 ? 9.264 4.462 -28.324 1.00 86.75 415 LEU A CA 1
ATOM 3490 C C . LEU A 1 415 ? 9.940 5.027 -29.571 1.00 86.75 415 LEU A C 1
ATOM 3492 O O . LEU A 1 415 ? 11.095 5.435 -29.486 1.00 86.75 415 LEU A O 1
ATOM 3496 N N . LEU A 1 416 ? 9.235 5.070 -30.704 1.00 82.69 416 LEU A N 1
ATOM 3497 C CA . LEU A 1 416 ? 9.750 5.661 -31.941 1.00 82.69 416 LEU A CA 1
ATOM 3498 C C . LEU A 1 416 ? 10.058 7.142 -31.735 1.00 82.69 416 LEU A C 1
ATOM 3500 O O . LEU A 1 416 ? 11.188 7.569 -31.960 1.00 82.69 416 LEU A O 1
ATOM 3504 N N . LYS A 1 417 ? 9.097 7.892 -31.187 1.00 85.31 417 LYS A N 1
ATOM 3505 C CA . LYS A 1 417 ? 9.282 9.310 -30.869 1.00 85.31 417 LYS A CA 1
ATOM 3506 C C . LYS A 1 417 ? 10.456 9.542 -29.915 1.00 85.31 417 LYS A C 1
ATOM 3508 O O . LYS A 1 417 ? 11.225 10.473 -30.106 1.00 85.31 417 LYS A O 1
ATOM 3513 N N . TRP A 1 418 ? 10.597 8.699 -28.892 1.00 88.25 418 TRP A N 1
ATOM 3514 C CA . TRP A 1 418 ? 11.736 8.750 -27.974 1.00 88.25 418 TRP A CA 1
ATOM 3515 C C . TRP A 1 418 ? 13.064 8.456 -28.690 1.00 88.25 418 TRP A C 1
ATOM 3517 O O . TRP A 1 418 ? 14.061 9.127 -28.444 1.00 88.25 418 TRP A O 1
ATOM 3527 N N . SER A 1 419 ? 13.091 7.483 -29.605 1.00 84.25 419 SER A N 1
ATOM 3528 C CA . SER A 1 419 ? 14.311 7.154 -30.349 1.00 84.25 419 SER A CA 1
ATOM 3529 C C . SER A 1 419 ? 14.753 8.271 -31.294 1.00 84.25 419 SER A C 1
ATOM 3531 O O . SER A 1 419 ? 15.949 8.500 -31.416 1.00 84.25 419 SER A O 1
ATOM 3533 N N . GLU A 1 420 ? 13.812 9.003 -31.897 1.00 82.12 420 GLU A N 1
ATOM 3534 C CA . GLU A 1 420 ? 14.098 10.161 -32.756 1.00 82.12 420 GLU A CA 1
ATOM 3535 C C . GLU A 1 420 ? 14.724 11.331 -31.980 1.00 82.12 420 GLU A C 1
ATOM 3537 O O . GLU A 1 420 ? 15.458 12.129 -32.557 1.00 82.12 420 GLU A O 1
ATOM 3542 N N . THR A 1 421 ? 14.447 11.455 -30.676 1.00 80.19 421 THR A N 1
ATOM 3543 C CA . THR A 1 421 ? 15.005 12.533 -29.845 1.00 80.19 421 THR A CA 1
ATOM 3544 C C . THR A 1 421 ? 16.313 12.149 -29.160 1.00 80.19 421 THR A C 1
ATOM 3546 O O . THR A 1 421 ? 17.176 13.005 -28.986 1.00 80.19 421 THR A O 1
ATOM 3549 N N . GLU A 1 422 ? 16.466 10.883 -28.761 1.00 79.56 422 GLU A N 1
ATOM 3550 C CA . GLU A 1 422 ? 17.577 10.435 -27.909 1.00 79.56 422 GLU A CA 1
ATOM 3551 C C . GLU A 1 422 ? 18.699 9.695 -28.655 1.00 79.56 422 GLU A C 1
ATOM 3553 O O . GLU A 1 422 ? 19.788 9.514 -28.104 1.00 79.56 422 GLU A O 1
ATOM 3558 N N . LEU A 1 423 ? 18.469 9.239 -29.893 1.00 78.19 423 LEU A N 1
ATOM 3559 C CA . LEU A 1 423 ? 19.462 8.502 -30.680 1.00 78.19 423 LEU A CA 1
ATOM 3560 C C . LEU A 1 423 ? 19.900 9.306 -31.914 1.00 78.19 423 LEU A C 1
ATOM 3562 O O . LEU A 1 423 ? 19.107 10.048 -32.482 1.00 78.19 423 LEU A O 1
ATOM 3566 N N . PRO A 1 424 ? 21.172 9.196 -32.343 1.00 65.81 424 PRO A N 1
ATOM 3567 C CA . PRO A 1 424 ? 21.675 9.957 -33.487 1.00 65.81 424 PRO A CA 1
ATOM 3568 C C . PRO A 1 424 ? 21.019 9.529 -34.803 1.00 65.81 424 PRO A C 1
ATOM 3570 O O . PRO A 1 424 ? 20.580 8.389 -34.925 1.00 65.81 424 PRO A O 1
ATOM 3573 N N . ASP A 1 425 ? 21.074 10.381 -35.825 1.00 62.53 425 ASP A N 1
ATOM 3574 C CA . ASP A 1 425 ? 20.716 10.023 -37.209 1.00 62.53 425 ASP A CA 1
ATOM 3575 C C . ASP A 1 425 ? 21.917 9.531 -38.045 1.00 62.53 425 ASP A C 1
ATOM 3577 O O . ASP A 1 425 ? 21.726 8.938 -39.104 1.00 62.53 425 ASP A O 1
ATOM 3581 N N . ASN A 1 426 ? 23.155 9.714 -37.559 1.00 58.94 426 ASN A N 1
ATOM 3582 C CA . ASN A 1 426 ? 24.387 9.475 -38.328 1.00 58.94 426 ASN A CA 1
ATOM 3583 C C . ASN A 1 426 ? 25.177 8.233 -37.853 1.00 58.94 426 ASN A C 1
ATOM 3585 O O . ASN A 1 426 ? 25.066 7.808 -36.702 1.00 58.94 426 ASN A O 1
ATOM 3589 N N . GLU A 1 427 ? 25.996 7.666 -38.749 1.00 52.59 427 GLU A N 1
ATOM 3590 C CA . GLU A 1 427 ? 26.647 6.345 -38.619 1.00 52.59 427 GLU A CA 1
ATOM 3591 C C . GLU A 1 427 ? 27.849 6.271 -37.647 1.00 52.59 427 GLU A C 1
ATOM 3593 O O . GLU A 1 427 ? 28.256 5.169 -37.291 1.00 52.59 427 GLU A O 1
ATOM 3598 N N . ASP A 1 428 ? 28.393 7.396 -37.162 1.00 54.06 428 ASP A N 1
ATOM 3599 C CA . ASP A 1 428 ? 29.767 7.440 -36.611 1.00 54.06 428 ASP A CA 1
ATOM 3600 C C . ASP A 1 428 ? 29.890 7.684 -35.087 1.00 54.06 428 ASP A C 1
ATOM 3602 O O . ASP A 1 428 ? 30.943 8.059 -34.575 1.00 54.06 428 ASP A O 1
ATOM 3606 N N . GLU A 1 429 ? 28.823 7.482 -34.306 1.00 66.81 429 GLU A N 1
ATOM 3607 C CA . GLU A 1 429 ? 28.822 7.847 -32.879 1.00 66.81 429 GLU A CA 1
ATOM 3608 C C . GLU A 1 429 ? 28.454 6.684 -31.943 1.00 66.81 429 GLU A C 1
ATOM 3610 O O . GLU A 1 429 ? 27.501 6.766 -31.165 1.00 66.81 429 GLU A O 1
ATOM 3615 N N . ASN A 1 430 ? 29.276 5.622 -31.924 1.00 74.62 430 ASN A N 1
ATOM 3616 C CA . ASN A 1 430 ? 29.235 4.567 -30.886 1.00 74.62 430 ASN A CA 1
ATOM 3617 C C . ASN A 1 430 ? 29.133 5.157 -29.466 1.00 74.62 430 ASN A C 1
ATOM 3619 O O . ASN A 1 430 ? 28.461 4.605 -28.595 1.00 74.62 430 ASN A O 1
ATOM 3623 N N . HIS A 1 431 ? 29.766 6.314 -29.240 1.00 78.25 431 HIS A N 1
ATOM 3624 C CA . HIS A 1 431 ? 29.663 7.068 -27.995 1.00 78.25 431 HIS A CA 1
ATOM 3625 C C . HIS A 1 431 ? 28.211 7.418 -27.635 1.00 78.25 431 HIS A C 1
ATOM 3627 O O . HIS A 1 431 ? 27.824 7.213 -26.492 1.00 78.25 431 HIS A O 1
ATOM 3633 N N . ARG A 1 432 ? 27.384 7.890 -28.578 1.00 80.88 432 ARG A N 1
ATOM 3634 C CA . ARG A 1 432 ? 25.991 8.270 -28.288 1.00 80.88 432 ARG A CA 1
ATOM 3635 C C . ARG A 1 432 ? 25.103 7.069 -27.991 1.00 80.88 432 ARG A C 1
ATOM 3637 O O . ARG A 1 432 ? 24.309 7.141 -27.062 1.00 80.88 432 ARG A O 1
ATOM 3644 N N . PHE A 1 433 ? 25.282 5.950 -28.694 1.00 86.69 433 PHE A N 1
ATOM 3645 C CA . PHE A 1 433 ? 24.605 4.698 -28.339 1.00 86.69 433 PHE A CA 1
ATOM 3646 C C . PHE A 1 433 ? 25.000 4.220 -26.934 1.00 86.69 433 PHE A C 1
ATOM 3648 O O . PHE A 1 433 ? 24.138 3.825 -26.149 1.00 86.69 433 PHE A O 1
ATOM 3655 N N . ASN A 1 434 ? 26.290 4.313 -26.587 1.00 87.75 434 ASN A N 1
ATOM 3656 C CA . ASN A 1 434 ? 26.779 4.003 -25.244 1.00 87.75 434 ASN A CA 1
ATOM 3657 C C . ASN A 1 434 ? 26.212 4.959 -24.183 1.00 87.75 434 ASN A C 1
ATOM 3659 O O . ASN A 1 434 ? 25.863 4.508 -23.095 1.00 87.75 434 ASN A O 1
ATOM 3663 N N . THR A 1 435 ? 26.091 6.254 -24.487 1.00 87.19 435 THR A N 1
ATOM 3664 C CA . THR A 1 435 ? 25.445 7.231 -23.603 1.00 87.19 435 THR A CA 1
ATOM 3665 C C . THR A 1 435 ? 23.976 6.881 -23.404 1.00 87.19 435 THR A C 1
ATOM 3667 O O . THR A 1 435 ? 23.559 6.707 -22.268 1.00 87.19 435 THR A O 1
ATOM 3670 N N . ALA A 1 436 ? 23.207 6.695 -24.480 1.00 89.31 436 ALA A N 1
ATOM 3671 C CA . ALA A 1 436 ? 21.776 6.414 -24.400 1.00 89.31 436 ALA A CA 1
ATOM 3672 C C . ALA A 1 436 ? 21.476 5.128 -23.617 1.00 89.31 436 ALA A C 1
ATOM 3674 O O . ALA A 1 436 ? 20.603 5.121 -22.748 1.00 89.31 436 ALA A O 1
ATOM 3675 N N . ILE A 1 437 ? 22.218 4.042 -23.875 1.00 90.88 437 ILE A N 1
ATOM 3676 C CA . ILE A 1 437 ? 21.987 2.777 -23.170 1.00 90.88 437 ILE A CA 1
ATOM 3677 C C . ILE A 1 437 ? 22.395 2.848 -21.698 1.00 90.88 437 ILE A C 1
ATOM 3679 O O . ILE A 1 437 ? 21.703 2.291 -20.843 1.00 90.88 437 ILE A O 1
ATOM 3683 N N . ASN A 1 438 ? 23.482 3.563 -21.389 1.00 90.06 438 ASN A N 1
ATOM 3684 C CA . ASN A 1 438 ? 23.924 3.755 -20.016 1.00 90.06 438 ASN A CA 1
ATOM 3685 C C . ASN A 1 438 ? 22.945 4.645 -19.243 1.00 90.06 438 ASN A C 1
ATOM 3687 O O . ASN A 1 438 ? 22.527 4.245 -18.163 1.00 90.06 438 ASN A O 1
ATOM 3691 N N . THR A 1 439 ? 22.512 5.773 -19.813 1.00 89.62 439 THR A N 1
ATOM 3692 C CA . THR A 1 439 ? 21.498 6.656 -19.217 1.00 89.62 439 THR A CA 1
ATOM 3693 C C . THR A 1 439 ? 20.201 5.899 -18.957 1.00 89.62 439 THR A C 1
ATOM 3695 O O . THR A 1 439 ? 19.727 5.889 -17.828 1.00 89.62 439 THR A O 1
ATOM 3698 N N . ASN A 1 440 ? 19.673 5.165 -19.945 1.00 92.69 440 ASN A N 1
ATOM 3699 C CA . ASN A 1 440 ? 18.451 4.380 -19.758 1.00 92.69 440 ASN A CA 1
ATOM 3700 C C . ASN A 1 440 ? 18.592 3.329 -18.643 1.00 92.69 440 ASN A C 1
ATOM 3702 O O . ASN A 1 440 ? 17.651 3.114 -17.883 1.00 92.69 440 ASN A O 1
ATOM 3706 N N . CYS A 1 441 ? 19.754 2.675 -18.536 1.00 92.25 441 CYS A N 1
ATOM 3707 C CA . CYS A 1 441 ? 20.024 1.755 -17.434 1.00 92.25 441 CYS A CA 1
ATOM 3708 C C . CYS A 1 441 ? 20.066 2.486 -16.087 1.00 92.25 441 CYS A C 1
ATOM 3710 O O . CYS A 1 441 ? 19.376 2.084 -15.157 1.00 92.25 441 CYS A O 1
ATOM 3712 N N . MET A 1 442 ? 20.837 3.570 -15.988 1.00 90.06 442 MET A N 1
ATOM 3713 C CA . MET A 1 442 ? 20.986 4.350 -14.759 1.00 90.06 442 MET A CA 1
ATOM 3714 C C . MET A 1 442 ? 19.640 4.896 -14.269 1.00 90.06 442 MET A C 1
ATOM 3716 O O . MET A 1 442 ? 19.340 4.773 -13.084 1.00 90.06 442 MET A O 1
ATOM 3720 N N . ASP A 1 443 ? 18.799 5.395 -15.175 1.00 91.12 443 ASP A N 1
ATOM 3721 C CA . ASP A 1 443 ? 17.444 5.852 -14.863 1.00 91.12 443 ASP A CA 1
ATOM 3722 C C . ASP A 1 443 ? 16.555 4.711 -14.350 1.00 91.12 443 ASP A C 1
ATOM 3724 O O . ASP A 1 443 ? 15.762 4.910 -13.429 1.00 91.12 443 ASP A O 1
ATOM 3728 N N . ALA A 1 444 ? 16.678 3.508 -14.925 1.00 92.19 444 ALA A N 1
ATOM 3729 C CA . ALA A 1 444 ? 15.956 2.328 -14.456 1.00 92.19 444 ALA A CA 1
ATOM 3730 C C . ALA A 1 444 ? 16.410 1.918 -13.048 1.00 92.19 444 ALA A C 1
ATOM 3732 O O . ALA A 1 444 ? 15.582 1.590 -12.197 1.00 92.19 444 ALA A O 1
ATOM 3733 N N . MET A 1 445 ? 17.715 1.974 -12.775 1.00 89.38 445 MET A N 1
ATOM 3734 C CA . MET A 1 445 ? 18.256 1.679 -11.450 1.00 89.38 445 MET A CA 1
ATOM 3735 C C . MET A 1 445 ? 17.814 2.704 -10.403 1.00 89.38 445 MET A C 1
ATOM 3737 O O . MET A 1 445 ? 17.436 2.321 -9.297 1.00 89.38 445 MET A O 1
ATOM 3741 N N . ASP A 1 446 ? 17.829 3.993 -10.744 1.00 89.38 446 ASP A N 1
ATOM 3742 C CA . ASP A 1 446 ? 17.342 5.064 -9.873 1.00 89.38 446 ASP A CA 1
ATOM 3743 C C . ASP A 1 446 ? 15.840 4.912 -9.580 1.00 89.38 446 ASP A C 1
ATOM 3745 O O . ASP A 1 446 ? 15.394 5.013 -8.431 1.00 89.38 446 ASP A O 1
ATOM 3749 N N . TYR A 1 447 ? 15.060 4.552 -10.603 1.00 91.88 447 TYR A N 1
ATOM 3750 C CA . TYR A 1 447 ? 13.641 4.243 -10.464 1.00 91.88 447 TYR A CA 1
ATOM 3751 C C . TYR A 1 447 ? 13.396 3.071 -9.501 1.00 91.88 447 TYR A C 1
ATOM 3753 O O . TYR A 1 447 ? 12.583 3.184 -8.579 1.00 91.88 447 TYR A O 1
ATOM 3761 N N . MET A 1 448 ? 14.133 1.966 -9.662 1.00 89.62 448 MET A N 1
ATOM 3762 C CA . MET A 1 448 ? 14.047 0.801 -8.775 1.00 89.62 448 MET A CA 1
ATOM 3763 C C . MET A 1 448 ? 14.494 1.119 -7.349 1.00 89.62 448 MET A C 1
ATOM 3765 O O . MET A 1 448 ? 13.826 0.723 -6.396 1.00 89.62 448 MET A O 1
ATOM 3769 N N . SER A 1 449 ? 15.591 1.858 -7.188 1.00 86.50 449 SER A N 1
ATOM 3770 C CA . SER A 1 449 ? 16.093 2.294 -5.883 1.00 86.50 449 SER A CA 1
ATOM 3771 C C . SER A 1 449 ? 15.049 3.132 -5.142 1.00 86.50 449 SER A C 1
ATOM 3773 O O . SER A 1 449 ? 14.728 2.864 -3.981 1.00 86.50 449 SER A O 1
ATOM 3775 N N . THR A 1 450 ? 14.438 4.088 -5.849 1.00 90.19 450 THR A N 1
ATOM 3776 C CA . THR A 1 450 ? 13.349 4.917 -5.322 1.00 90.19 450 THR A CA 1
ATOM 3777 C C . THR A 1 450 ? 12.146 4.057 -4.929 1.00 90.19 450 THR A C 1
ATOM 3779 O O . THR A 1 450 ? 11.616 4.207 -3.828 1.00 90.19 450 THR A O 1
ATOM 3782 N N . PHE A 1 451 ? 11.737 3.111 -5.781 1.00 90.81 451 PHE A N 1
ATOM 3783 C CA . PHE A 1 451 ? 10.647 2.181 -5.480 1.00 90.81 451 PHE A CA 1
ATOM 3784 C C . PHE A 1 451 ? 10.923 1.338 -4.227 1.00 90.81 451 PHE A C 1
ATOM 3786 O O . PHE A 1 451 ? 10.057 1.228 -3.362 1.00 90.81 451 PHE A O 1
ATOM 3793 N N . ILE A 1 452 ? 12.127 0.775 -4.096 1.00 86.00 452 ILE A N 1
ATOM 3794 C CA . ILE A 1 452 ? 12.510 -0.049 -2.942 1.00 86.00 452 ILE A CA 1
ATOM 3795 C C . ILE A 1 452 ? 12.501 0.795 -1.663 1.00 86.00 452 ILE A C 1
ATOM 3797 O O . ILE A 1 452 ? 11.956 0.358 -0.651 1.00 86.00 452 ILE A O 1
ATOM 3801 N N . SER A 1 453 ? 13.023 2.023 -1.714 1.00 85.75 453 SER A N 1
ATOM 3802 C CA . SER A 1 453 ? 12.953 2.971 -0.593 1.00 85.75 453 SER A CA 1
ATOM 3803 C C . SER A 1 453 ? 11.503 3.229 -0.160 1.00 85.75 453 SER A C 1
ATOM 3805 O O . SER A 1 453 ? 11.170 3.132 1.025 1.00 85.75 453 SER A O 1
ATOM 3807 N N . ILE A 1 454 ? 10.600 3.456 -1.123 1.00 88.56 454 ILE A N 1
ATOM 3808 C CA . ILE A 1 454 ? 9.162 3.605 -0.862 1.00 88.56 454 ILE A CA 1
ATOM 3809 C C . ILE A 1 454 ? 8.575 2.340 -0.232 1.00 88.56 454 ILE A C 1
ATOM 3811 O O . ILE A 1 454 ? 7.826 2.443 0.743 1.00 88.56 454 ILE A O 1
ATOM 3815 N N . ALA A 1 455 ? 8.888 1.160 -0.768 1.00 84.94 455 ALA A N 1
ATOM 3816 C CA . ALA A 1 455 ? 8.391 -0.111 -0.254 1.00 84.94 455 ALA A CA 1
ATOM 3817 C C . ALA A 1 455 ? 8.802 -0.306 1.207 1.00 84.94 455 ALA A C 1
ATOM 3819 O O . ALA A 1 455 ? 7.955 -0.586 2.054 1.00 84.94 455 ALA A O 1
ATOM 3820 N N . VAL A 1 456 ? 10.065 -0.051 1.540 1.00 79.06 456 VAL A N 1
ATOM 3821 C CA . VAL A 1 456 ? 10.556 -0.187 2.913 1.00 79.06 456 VAL A CA 1
ATOM 3822 C C . VAL A 1 456 ? 9.901 0.829 3.850 1.00 79.06 456 VAL A C 1
ATOM 3824 O O . VAL A 1 456 ? 9.398 0.436 4.904 1.00 79.06 456 VAL A O 1
ATOM 3827 N N . ASN A 1 457 ? 9.820 2.102 3.455 1.00 81.62 457 ASN A N 1
ATOM 3828 C CA . ASN A 1 457 ? 9.147 3.131 4.256 1.00 81.62 457 ASN A CA 1
ATOM 3829 C C . ASN A 1 457 ? 7.660 2.816 4.470 1.00 81.62 457 ASN A C 1
ATOM 3831 O O . ASN A 1 457 ? 7.091 3.085 5.532 1.00 81.62 457 ASN A O 1
ATOM 3835 N N . SER A 1 458 ? 7.022 2.221 3.465 1.00 82.81 458 SER A N 1
ATOM 3836 C CA . SER A 1 458 ? 5.623 1.817 3.534 1.00 82.81 458 SER A CA 1
ATOM 3837 C C . SER A 1 458 ? 5.420 0.627 4.463 1.00 82.81 458 SER A C 1
ATOM 3839 O O . SER A 1 458 ? 4.456 0.616 5.227 1.00 82.81 458 SER A O 1
ATOM 3841 N N . LEU A 1 459 ? 6.302 -0.367 4.402 1.00 76.00 459 LEU A N 1
ATOM 3842 C CA . LEU A 1 459 ? 6.161 -1.645 5.099 1.00 76.00 459 LEU A CA 1
ATOM 3843 C C . LEU A 1 459 ? 6.749 -1.644 6.517 1.00 76.00 459 LEU A C 1
ATOM 3845 O O . LEU A 1 459 ? 6.530 -2.604 7.249 1.00 76.00 459 LEU A O 1
ATOM 3849 N N . ASP A 1 460 ? 7.437 -0.570 6.921 1.00 68.12 460 ASP A N 1
ATOM 3850 C CA . ASP A 1 460 ? 8.110 -0.452 8.226 1.00 68.12 460 ASP A CA 1
ATOM 3851 C C . ASP A 1 460 ? 9.151 -1.572 8.447 1.00 68.12 460 ASP A C 1
ATOM 3853 O O . ASP A 1 460 ? 9.316 -2.119 9.541 1.00 68.12 460 ASP A O 1
ATOM 3857 N N . ILE A 1 461 ? 9.848 -1.948 7.367 1.00 63.97 461 ILE A N 1
ATOM 3858 C CA . ILE A 1 461 ? 10.902 -2.969 7.387 1.00 63.97 461 ILE A CA 1
ATOM 3859 C C . ILE A 1 461 ? 12.161 -2.346 7.995 1.00 63.97 461 ILE A C 1
ATOM 3861 O O . ILE A 1 461 ? 12.652 -1.316 7.531 1.00 63.97 461 ILE A O 1
ATOM 3865 N N . LYS A 1 462 ? 12.712 -2.975 9.039 1.00 54.75 462 LYS A N 1
ATOM 3866 C CA . LYS A 1 462 ? 13.972 -2.528 9.652 1.00 54.75 462 LYS A CA 1
ATOM 3867 C C . LYS A 1 462 ? 15.126 -2.588 8.649 1.00 54.75 462 LYS A C 1
ATOM 3869 O O . LYS A 1 462 ? 15.226 -3.541 7.878 1.00 54.75 462 LYS A O 1
ATOM 3874 N N . SER A 1 463 ? 16.048 -1.624 8.738 1.00 45.97 463 SER A N 1
ATOM 3875 C CA . SER A 1 463 ? 17.171 -1.480 7.800 1.00 45.97 463 SER A CA 1
ATOM 3876 C C . SER A 1 463 ? 18.083 -2.715 7.706 1.00 45.97 463 SER A C 1
ATOM 3878 O O . SER A 1 463 ? 18.806 -2.879 6.739 1.00 45.97 463 SER A O 1
ATOM 3880 N N . GLU A 1 464 ? 18.054 -3.590 8.709 1.00 38.72 464 GLU A N 1
ATOM 3881 C CA . GLU A 1 464 ? 18.845 -4.823 8.823 1.00 38.72 464 GLU A CA 1
ATOM 3882 C C . GLU A 1 464 ? 18.531 -5.855 7.720 1.00 38.72 464 GLU A C 1
ATOM 3884 O O . GLU A 1 464 ? 19.343 -6.733 7.448 1.00 38.72 464 GLU A O 1
ATOM 3889 N N . PHE A 1 465 ? 17.364 -5.738 7.076 1.00 46.06 465 PHE A N 1
ATOM 3890 C CA . PHE A 1 465 ? 16.942 -6.576 5.948 1.00 46.06 465 PHE A CA 1
ATOM 3891 C C . PHE A 1 465 ? 17.230 -5.936 4.582 1.00 46.06 465 PHE A C 1
ATOM 3893 O O . PHE A 1 465 ? 16.819 -6.476 3.552 1.00 46.06 465 PHE A O 1
ATOM 3900 N N . TYR A 1 466 ? 17.905 -4.782 4.557 1.00 50.66 466 TYR A N 1
ATOM 3901 C CA . TYR A 1 466 ? 18.356 -4.193 3.306 1.00 50.66 466 TYR A CA 1
ATOM 3902 C C . TYR A 1 466 ? 19.537 -4.988 2.751 1.00 50.66 466 TYR A C 1
ATOM 3904 O O . TYR A 1 466 ? 20.492 -5.264 3.482 1.00 50.66 466 TYR A O 1
ATOM 3912 N N . PRO A 1 467 ? 19.559 -5.256 1.439 1.00 47.22 467 PRO A N 1
ATOM 3913 C CA . PRO A 1 467 ? 20.840 -5.365 0.771 1.00 47.22 467 PRO A CA 1
ATOM 3914 C C . PRO A 1 467 ? 21.589 -4.039 0.995 1.00 47.22 467 PRO A C 1
ATOM 3916 O O . PRO A 1 467 ? 20.955 -2.980 0.914 1.00 47.22 467 PRO A O 1
ATOM 3919 N N . PRO A 1 468 ? 22.904 -4.057 1.284 1.00 47.56 468 PRO A N 1
ATOM 3920 C CA . PRO A 1 468 ? 23.698 -2.831 1.392 1.00 47.56 468 PRO A CA 1
ATOM 3921 C C . PRO A 1 468 ? 23.415 -1.948 0.183 1.00 47.56 468 PRO A C 1
ATOM 3923 O O . PRO A 1 468 ? 23.151 -2.509 -0.877 1.00 47.56 468 PRO A O 1
ATOM 3926 N N . SER A 1 469 ? 23.450 -0.616 0.358 1.00 49.66 469 SER A N 1
ATOM 3927 C CA . SER A 1 469 ? 23.208 0.380 -0.695 1.00 49.66 469 SER A CA 1
ATOM 3928 C C . SER A 1 469 ? 23.782 -0.129 -2.004 1.00 49.66 469 SER A C 1
ATOM 3930 O O . SER A 1 469 ? 24.998 -0.084 -2.199 1.00 49.66 469 SER A O 1
ATOM 3932 N N . ILE A 1 470 ? 22.926 -0.730 -2.830 1.00 51.88 470 ILE A N 1
ATOM 3933 C CA . ILE A 1 470 ? 23.413 -1.418 -4.005 1.00 51.88 470 ILE A CA 1
ATOM 3934 C C . ILE A 1 470 ? 23.954 -0.285 -4.853 1.00 51.88 470 ILE A C 1
ATOM 3936 O O . ILE A 1 470 ? 23.214 0.627 -5.226 1.00 51.88 470 ILE A O 1
ATOM 3940 N N . THR A 1 471 ? 25.259 -0.279 -5.084 1.00 54.00 471 THR A N 1
ATOM 3941 C CA . THR A 1 471 ? 25.902 0.596 -6.051 1.00 54.00 471 THR A CA 1
ATOM 3942 C C . THR A 1 471 ? 25.412 0.123 -7.407 1.00 54.00 471 THR A C 1
ATOM 3944 O O . THR A 1 471 ? 26.071 -0.627 -8.112 1.00 54.00 471 THR A O 1
ATOM 3947 N N . TYR A 1 472 ? 24.182 0.503 -7.756 1.00 59.03 472 TYR A N 1
ATOM 3948 C CA . TYR A 1 472 ? 23.496 0.024 -8.947 1.00 59.03 472 TYR A CA 1
ATOM 3949 C C . TYR A 1 472 ? 24.226 0.420 -10.246 1.00 59.03 472 TYR A C 1
ATOM 3951 O O . TYR A 1 472 ? 23.973 -0.143 -11.308 1.00 59.03 472 TYR A O 1
ATOM 3959 N N . THR A 1 473 ? 25.209 1.318 -10.136 1.00 61.31 473 THR A N 1
ATOM 3960 C CA . THR A 1 473 ? 26.242 1.596 -11.138 1.00 61.31 473 THR A CA 1
ATOM 3961 C C . THR A 1 473 ? 27.034 0.360 -11.569 1.00 61.31 473 THR A C 1
ATOM 3963 O O . THR A 1 473 ? 27.500 0.330 -12.703 1.00 61.31 473 THR A O 1
ATOM 3966 N N . GLU A 1 474 ? 27.192 -0.653 -10.712 1.00 69.44 474 GLU A N 1
ATOM 3967 C CA . GLU A 1 474 ? 27.900 -1.905 -11.024 1.00 69.44 474 GLU A CA 1
ATOM 3968 C C . GLU A 1 474 ? 27.117 -2.804 -11.983 1.00 69.44 474 GLU A C 1
ATOM 3970 O O . GLU A 1 474 ? 27.706 -3.604 -12.710 1.00 69.44 474 GLU A O 1
ATOM 3975 N N . TYR A 1 475 ? 25.793 -2.656 -12.011 1.00 77.62 475 TYR A N 1
ATOM 3976 C CA . TYR A 1 475 ? 24.934 -3.416 -12.906 1.00 77.62 475 TYR A CA 1
ATOM 3977 C C . TYR A 1 475 ? 24.811 -2.784 -14.290 1.00 77.62 475 TYR A C 1
ATOM 3979 O O . TYR A 1 475 ? 24.561 -3.498 -15.264 1.00 77.62 475 TYR A O 1
ATOM 3987 N N . CYS A 1 476 ? 24.988 -1.463 -14.387 1.00 86.50 476 CYS A N 1
ATOM 3988 C CA . CYS A 1 476 ? 24.872 -0.754 -15.649 1.00 86.50 476 CYS A CA 1
ATOM 3989 C C . CYS A 1 476 ? 26.154 -0.856 -16.475 1.00 86.50 476 CYS A C 1
ATOM 3991 O O . CYS A 1 476 ? 27.212 -0.369 -16.063 1.00 86.50 476 CYS A O 1
ATOM 3993 N N . PRO A 1 477 ? 26.078 -1.440 -17.678 1.00 81.25 477 PRO A N 1
ATOM 3994 C CA . PRO A 1 477 ? 27.256 -1.639 -18.491 1.00 81.25 477 PRO A CA 1
ATOM 3995 C C . PRO A 1 477 ? 27.740 -0.304 -19.076 1.00 81.25 477 PRO A C 1
ATOM 3997 O O . PRO A 1 477 ? 26.960 0.613 -19.354 1.00 81.25 477 PRO A O 1
ATOM 4000 N N . LYS A 1 478 ? 29.057 -0.196 -19.270 1.00 81.25 478 LYS A N 1
ATOM 4001 C CA . LYS A 1 478 ? 29.714 0.951 -19.910 1.00 81.25 478 LYS A CA 1
ATOM 4002 C C . LYS A 1 478 ? 30.372 0.498 -21.204 1.00 81.25 478 LYS A C 1
ATOM 4004 O O . LYS A 1 478 ? 31.006 -0.552 -21.227 1.00 81.25 478 LYS A O 1
ATOM 4009 N N . ASN A 1 479 ? 30.291 1.329 -22.241 1.00 82.56 479 ASN A N 1
ATOM 4010 C CA . ASN A 1 479 ? 31.026 1.139 -23.496 1.00 82.56 479 ASN A CA 1
ATOM 4011 C C . ASN A 1 479 ? 30.746 -0.194 -24.218 1.00 82.56 479 ASN A C 1
ATOM 4013 O O . ASN A 1 479 ? 31.652 -0.760 -24.827 1.00 82.56 479 ASN A O 1
ATOM 4017 N N . ILE A 1 480 ? 29.504 -0.688 -24.178 1.00 87.00 480 ILE A N 1
ATOM 4018 C CA . ILE A 1 480 ? 29.121 -1.978 -24.779 1.00 87.00 480 ILE A CA 1
ATOM 4019 C C . ILE A 1 480 ? 29.327 -2.039 -26.297 1.00 87.00 480 ILE A C 1
ATOM 4021 O O . ILE A 1 480 ? 29.489 -3.123 -26.849 1.00 87.00 480 ILE A O 1
ATOM 4025 N N . PHE A 1 481 ? 29.332 -0.881 -26.961 1.00 85.31 481 PHE A N 1
ATOM 4026 C CA . PHE A 1 481 ? 29.466 -0.760 -28.413 1.00 85.31 481 PHE A CA 1
ATOM 4027 C C . PHE A 1 481 ? 30.886 -0.386 -28.874 1.00 85.31 481 PHE A C 1
ATOM 4029 O O . PHE A 1 481 ? 31.097 -0.134 -30.059 1.00 85.31 481 PHE A O 1
ATOM 4036 N N . ASN A 1 482 ? 31.871 -0.314 -27.968 1.00 80.00 482 ASN A N 1
ATOM 4037 C CA . ASN A 1 482 ? 33.244 0.052 -28.332 1.00 80.00 482 ASN A CA 1
ATOM 4038 C C . ASN A 1 482 ? 34.080 -1.170 -28.731 1.00 80.00 482 ASN A C 1
ATOM 4040 O O . ASN A 1 482 ? 34.059 -2.213 -28.080 1.00 80.00 482 ASN A O 1
ATOM 4044 N N . VAL A 1 483 ? 34.908 -1.003 -29.762 1.00 63.12 483 VAL A N 1
ATOM 4045 C CA . VAL A 1 483 ? 35.955 -1.966 -30.117 1.00 63.12 483 VAL A CA 1
ATOM 4046 C C . VAL A 1 483 ? 37.156 -1.701 -29.204 1.00 63.12 483 VAL A C 1
ATOM 4048 O O . VAL A 1 483 ? 37.696 -0.595 -29.215 1.00 63.12 483 VAL A O 1
ATOM 4051 N N . LYS A 1 484 ? 37.597 -2.679 -28.398 1.00 52.19 484 LYS A N 1
ATOM 4052 C CA . LYS A 1 484 ? 38.911 -2.569 -27.735 1.00 52.19 484 LYS A CA 1
ATOM 4053 C C . LYS A 1 484 ? 39.990 -2.435 -28.820 1.00 52.19 484 LYS A C 1
ATOM 4055 O O . LYS A 1 484 ? 39.957 -3.234 -29.759 1.00 52.19 484 LYS A O 1
ATOM 4060 N N . PRO A 1 485 ? 40.947 -1.494 -28.715 1.00 40.59 485 PRO A N 1
ATOM 4061 C CA . PRO A 1 485 ? 42.088 -1.479 -29.617 1.00 40.59 485 PRO A CA 1
ATOM 4062 C C . PRO A 1 485 ? 42.804 -2.823 -29.495 1.00 40.59 485 PRO A C 1
ATOM 4064 O O . PRO A 1 485 ? 43.148 -3.247 -28.392 1.00 40.59 485 PRO A O 1
ATOM 4067 N N . VAL A 1 486 ? 42.992 -3.517 -30.615 1.00 36.19 486 VAL A N 1
ATOM 4068 C CA . VAL A 1 486 ? 43.887 -4.671 -30.654 1.00 36.19 486 VAL A CA 1
ATOM 4069 C C . VAL A 1 486 ? 45.282 -4.116 -30.389 1.00 36.19 486 VAL A C 1
ATOM 4071 O O . VAL A 1 486 ? 45.785 -3.324 -31.184 1.00 36.19 486 VAL A O 1
ATOM 4074 N N . GLU A 1 487 ? 45.894 -4.480 -29.262 1.00 35.22 487 GLU A N 1
ATOM 4075 C CA . GLU A 1 487 ? 47.315 -4.224 -29.039 1.00 35.22 487 GLU A CA 1
ATOM 4076 C C . GLU A 1 487 ? 48.092 -4.952 -30.137 1.00 35.22 487 GLU A C 1
ATOM 4078 O O . GLU A 1 487 ? 48.324 -6.162 -30.082 1.00 35.22 487 GLU A O 1
ATOM 4083 N N . HIS A 1 488 ? 48.480 -4.216 -31.177 1.00 35.03 488 HIS A N 1
ATOM 4084 C CA . HIS A 1 488 ? 49.511 -4.669 -32.089 1.00 35.03 488 HIS A CA 1
ATOM 4085 C C . HIS A 1 488 ? 50.812 -4.718 -31.295 1.00 35.03 488 HIS A C 1
ATOM 4087 O O . HIS A 1 488 ? 51.530 -3.729 -31.173 1.00 35.03 488 HIS A O 1
ATOM 4093 N N . THR A 1 489 ? 51.115 -5.891 -30.746 1.00 35.91 489 THR A N 1
ATOM 4094 C CA . THR A 1 489 ? 52.474 -6.240 -30.352 1.00 35.91 489 THR A CA 1
ATOM 4095 C C . THR A 1 489 ? 53.324 -6.161 -31.616 1.00 35.91 489 THR A C 1
ATOM 4097 O O . THR A 1 489 ? 53.327 -7.068 -32.448 1.00 35.91 489 THR A O 1
ATOM 4100 N N . GLN A 1 490 ? 54.014 -5.031 -31.791 1.00 35.91 490 GLN A N 1
ATOM 4101 C CA . GLN A 1 490 ? 55.134 -4.924 -32.713 1.00 35.91 490 GLN A CA 1
ATOM 4102 C C . GLN A 1 490 ? 56.148 -5.990 -32.296 1.00 35.91 490 GLN A C 1
ATOM 4104 O O . GLN A 1 490 ? 56.881 -5.832 -31.322 1.00 35.91 490 GLN A O 1
ATOM 4109 N N . LYS A 1 491 ? 56.164 -7.112 -33.020 1.00 38.19 491 LYS A N 1
ATOM 4110 C CA . LYS A 1 491 ? 57.322 -7.997 -33.026 1.00 38.19 491 LYS A CA 1
ATOM 4111 C C . LYS A 1 491 ? 58.465 -7.194 -33.636 1.00 38.19 491 LYS A C 1
ATOM 4113 O O . LYS A 1 491 ? 58.397 -6.828 -34.807 1.00 38.19 491 LYS A O 1
ATOM 4118 N N . GLY A 1 492 ? 59.445 -6.869 -32.796 1.00 40.19 492 GLY A N 1
ATOM 4119 C CA . GLY A 1 492 ? 60.698 -6.254 -33.207 1.00 40.19 492 GLY A CA 1
ATOM 4120 C C . GLY A 1 492 ? 61.371 -7.080 -34.300 1.00 40.19 492 GLY A C 1
ATOM 4121 O O . GLY A 1 492 ? 61.313 -8.312 -34.275 1.00 40.19 492 GLY A O 1
ATOM 4122 N N . ILE A 1 493 ? 61.931 -6.352 -35.263 1.00 37.50 493 ILE A N 1
ATOM 4123 C CA . ILE A 1 493 ? 62.853 -6.837 -36.294 1.00 37.50 493 ILE A CA 1
ATOM 4124 C C . ILE A 1 493 ? 64.154 -7.280 -35.630 1.00 37.50 493 ILE A C 1
ATOM 4126 O O . ILE A 1 493 ? 64.597 -6.557 -34.706 1.00 37.50 493 ILE A O 1
#

pLDDT: mean 75.3, std 18.3, range [23.55, 94.06]

Sequence (493 aa):
MISCMRKKLESLNYYYTVQKTLNEKKLQKVDNRNNKNIQFLENEKVFLDVNMNYRDRLKKKCGLSNYEIRTDDLSKFDAMHDLFVYTINRLQQFFSNTILSTQKKNSRITEKDLVDTGKITKMILESCQSISYILVFFKANKFKDDLKIFNVYFMFCFDFTEYANTRCISAFHGTPHAKHFKEERVNCLWESVKNLWTYNIFVTTTQVPKIKNDKYLRNKDCIYYYRSYLTTLYDSIKLYDKEIGVWTTYRWLSGKYFLTENFENVNMNELKLKNINIKNVTISLSVAYHAILPWHLNTFPVGLLHNMILQHLDRTMNMYVYRYALIIDLYLKRTSSRVNSHILQSIRDSVRWYTDGTEL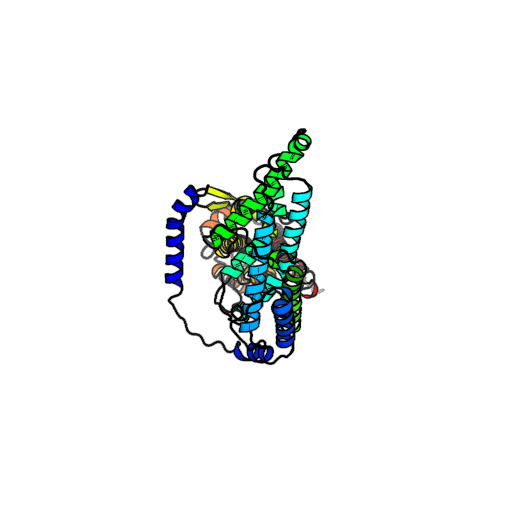FYKYLDLPLFTDKDPQSESLPSFEIKTIISRIKHLDDNGKISINDVIPKDVQADLLKWSETELPDNEDENHRFNTAINTNCMDAMDYMSTFISIAVNSLDIKSEFYPPSITYTEYCPKNIFNVKPVEHTQKGI

Secondary structure (DSSP, 8-state):
-HHHHHHTHHHHHHHHHHHHHHTT-------TTHHHHHHHHHT-HHHHHHHHHHHHHHHHHS---TTS---S-TTSHHHHHHHHHHHHHHHHHHHHHHHHTT--TTPPP-HHHHHHHHHHHHHHHHTHHHHHHHHHHHHHTT----HHHHHHHHHHHS-HHHHHHHHHHTTTTT-GGGGTTHHHHHHHHHHHHHHHHHHHHHHHHSS-------GGGG-HHHHHHHHHHHHHHHHHHHHH-TT-TT---HHHHTTHHHHH---S-HHHHHGGG-EEEETTEEEEHHHHHHHTGGG--SHHHHHHHHHHHHHHHHHHHHHHHHHHHHHHHHHHHHS-S---HHHHHHHHHTTHHHHTTTHHHHHHHTS--S-SS-TTS-PPPPHHHHHHHHHHHT--TT-----TTTS-HHHHHHHHHHHHHHS-SSTT-HHHHHHHHHHHHHHHHHHHHHHHHHHHHHHT--GGGSPS---GGGTS-S-TTPPPP--------

Radius of gyration: 28.49 Å; chains: 1; bounding box: 96×68×78 Å

Foldseek 3Di:
DVVVLVVCPVVVVVVVVVVVVVPPPDDDDDDPPADPLQVVQLPDVQQVVLLVVLVVCCVVQVVDDPVQQPDPRRSHPSRVVSLLVVLLVLLLLLLLQLLPVPDPPDDQQDPVSVVVNVVSLVVLQVLLVLLQLVLLVCVVNVHDDPLLSQLSSLLSNDNLQVLLCVVLCVVQPPDPCSVVCPSVSSVSSSVSSSVLSQLSCCVSPVDRDDNDPDPSSVDPVNNVSSSVSSVSVSVVVCVPCVPSQQAFGSCLLLVVCQQPPDDPQPLSVCQQQDWDADPNDTDGLNCCSSPPCSSHSGLPVSNVSNVSSLVSLLVVLVLLLLLLLVLLQVLLVLVPFAAPPQLLQLQLLQCQCPPVVCQVVQLLSPNDSDDPDDNPPSDDRDPLSVVSNVCRNCPDRRSHDDNVVSDDPVCVVVSVVVCVVQPDPDRPCLVSSQVSNLVSSVSSSSSSLVSSVSSCVRSVRDPVPDDPPPPSNVSHDGSSRDDDPDPPPPPDD